Protein AF-A0A813P080-F1 (afdb_monomer)

Secondary structure (DSSP, 8-state):
-HHHHHHHHHHHHHHHHHHHHHHHTT-------S-----S------TTTS--TT-HHHHHHHHHHHHTTTHHHHHHHHHHHHHHHHHHHHHTSPPP--HHHHHHHHHHHHHHHHHHHHHHHHHHHHHHHHHHHHHHHH--GGGSHHHHHHHHHHHHHTTGGGHHHHHHHHTT----HHHHHHHHHHHHHHHHHHHTT-TTHHHHHHHHHHHHHHHHHHHHHHHTT----HHHHHHHHHHHHHHHHHHHHHHHHHHHHHHTT---SS-HHHHHHHHHHHHHHHHHHHHHHHHT-PPPB-SS-B-TT-EEEEE--EEE-HHHHHH-S-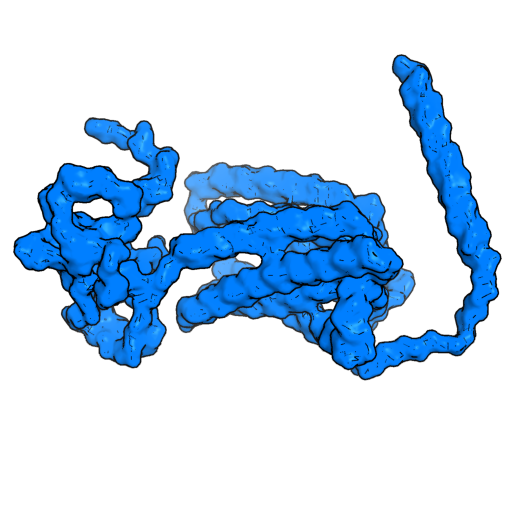-TT-EE-SSS-EEE-TT-TT-GGGG-B--SSGGG--EEEEEETTTTEEEEEESS-B-TTPBPB----HHHHHHTSTTSGGG---

Foldseek 3Di:
DVVVVVVVVVVVVVVVVVVVVVVVVPPDDDDPDDDPPDPPPPDPQDPVLPPDPVPVVLVVVLVCLLVPLVCLLVLLVVLVVCLVVLLVVCPPPAADPCLVVLLVLLVVQLVLLVVLLVQQVVVLVSCCVPVNDCCQLFPLPLCDGNSVSSLSVLLVCLSVCSVVSVNCSSRVHDDDPLVSVLSSLSNSLSSVQNSLSHSNSSLLSNLCSVLSSLVSVVSSCVSVVPPDACVSVVVSLVSQLVSLVVQLVSLVVLVVCVVVVHRGSHDPVSSVSSNVSSVVSNVVSVVVSVVQFAFQFAQAKDAAFDFPFKAAADKFFPVRQVPDPDCLQWADLDDTIIGGRPVPPVRSVSRAEAPVDPVLAQWEFCRDRVVSITTTGGNHIDHRGHTHHYHSDPVVVQVVPVPRPVPDDD

Solvent-accessible surface area (backbone atoms only — not comparable to full-atom values): 22692 Å² total; per-residue (Å²): 124,70,76,62,55,54,60,52,50,54,51,51,52,56,49,48,53,52,50,52,51,58,56,61,73,64,74,70,91,72,79,95,66,91,78,84,82,70,73,89,73,83,64,88,78,49,75,90,41,49,88,48,89,83,50,54,69,61,56,49,53,52,50,44,41,45,79,45,26,72,51,34,55,57,51,36,51,52,49,54,51,48,52,55,52,44,50,60,64,41,68,86,46,81,69,52,89,57,43,66,61,50,19,54,50,24,41,50,52,11,50,54,19,43,56,42,20,71,57,36,37,60,52,55,53,49,37,36,76,75,61,31,65,66,47,46,41,26,43,40,74,56,65,48,60,59,38,17,46,46,53,49,51,54,40,54,45,41,62,66,56,54,52,58,57,51,54,35,47,52,44,67,47,89,82,53,70,69,56,59,52,47,53,40,50,53,29,35,47,34,28,59,38,55,56,64,48,35,6,52,48,57,56,56,53,29,52,47,19,50,51,45,19,53,50,24,43,52,52,16,42,48,47,69,67,51,89,71,64,66,67,58,60,51,52,49,54,49,52,54,48,50,49,27,54,51,49,40,48,53,45,51,49,48,52,51,41,44,74,73,74,42,89,47,45,54,56,70,66,54,46,52,55,50,44,53,51,32,50,53,48,40,54,52,49,50,52,52,56,67,70,64,59,66,75,31,63,36,88,50,69,41,55,54,67,40,75,77,48,57,38,51,43,53,76,31,43,58,72,58,58,67,69,45,87,77,60,91,53,57,40,78,43,48,98,56,35,29,29,32,33,76,90,43,85,84,35,61,49,75,25,46,41,60,74,91,40,80,89,66,47,41,33,42,77,51,56,35,48,91,76,57,32,24,40,30,30,24,74,39,71,40,55,53,67,39,70,48,18,30,80,76,53,74,65,57,59,50,74,71,40,89,87,59,78,90,76,65,89,130

Mean predicted aligned error: 14.34 Å

Structure (mmCIF, N/CA/C/O backbone):
data_AF-A0A813P080-F1
#
_entry.id   AF-A0A813P080-F1
#
loop_
_atom_site.group_PDB
_atom_site.id
_atom_site.type_symbol
_atom_site.label_atom_id
_atom_site.label_alt_id
_atom_site.label_comp_id
_atom_site.label_asym_id
_atom_site.label_entity_id
_atom_site.label_seq_id
_atom_site.pdbx_PDB_ins_code
_atom_site.Cartn_x
_atom_site.Cartn_y
_atom_site.Cartn_z
_atom_site.occupancy
_atom_site.B_iso_or_equiv
_atom_site.auth_seq_id
_atom_site.auth_comp_id
_atom_site.auth_asym_id
_atom_site.auth_atom_id
_atom_site.pdbx_PDB_model_num
ATOM 1 N N . MET A 1 1 ? -1.371 38.607 -30.750 1.00 39.91 1 MET A N 1
ATOM 2 C CA . MET A 1 1 ? -1.894 37.246 -31.015 1.00 39.91 1 MET A CA 1
ATOM 3 C C . MET A 1 1 ? -1.240 36.579 -32.233 1.00 39.91 1 MET A C 1
ATOM 5 O O . MET A 1 1 ? -1.157 35.363 -32.241 1.00 39.91 1 MET A O 1
ATOM 9 N N . VAL A 1 2 ? -0.682 37.333 -33.194 1.00 34.03 2 VAL A N 1
ATOM 10 C CA . VAL A 1 2 ? 0.065 36.778 -34.348 1.00 34.03 2 VAL A CA 1
ATOM 11 C C . VAL A 1 2 ? 1.536 36.438 -34.017 1.00 34.03 2 VAL A C 1
ATOM 13 O O . VAL A 1 2 ? 2.059 35.449 -34.509 1.00 34.03 2 VAL A O 1
ATOM 16 N N . THR A 1 3 ? 2.177 37.146 -33.081 1.00 30.55 3 THR A N 1
ATOM 17 C CA . THR A 1 3 ? 3.590 36.919 -32.688 1.00 30.55 3 THR A CA 1
ATOM 18 C C . THR A 1 3 ? 3.822 35.687 -31.796 1.00 30.55 3 THR A C 1
ATOM 20 O O . THR A 1 3 ? 4.949 35.245 -31.624 1.00 30.55 3 THR A O 1
ATOM 23 N N . ILE A 1 4 ? 2.760 35.114 -31.215 1.00 34.28 4 ILE A N 1
ATOM 24 C CA . ILE A 1 4 ? 2.847 33.902 -30.375 1.00 34.28 4 ILE A CA 1
ATOM 25 C C . ILE A 1 4 ? 2.709 32.634 -31.234 1.00 34.28 4 ILE A C 1
ATOM 27 O O . ILE A 1 4 ? 3.276 31.603 -30.893 1.00 34.28 4 ILE A O 1
ATOM 31 N N . MET A 1 5 ? 2.021 32.706 -32.382 1.00 33.06 5 MET A N 1
ATOM 32 C CA . MET A 1 5 ? 1.893 31.561 -33.294 1.00 33.06 5 MET A CA 1
ATOM 33 C C . MET A 1 5 ? 3.155 31.325 -34.137 1.00 33.06 5 MET A C 1
ATOM 35 O O . MET A 1 5 ? 3.450 30.172 -34.435 1.00 33.06 5 MET A O 1
ATOM 39 N N . SER A 1 6 ? 3.941 32.363 -34.456 1.00 33.66 6 SER A N 1
ATOM 40 C CA . SER A 1 6 ? 5.215 32.189 -35.176 1.00 33.66 6 SER A CA 1
ATOM 41 C C . SER A 1 6 ? 6.261 31.458 -34.326 1.00 33.66 6 SER A C 1
ATOM 43 O O . SER A 1 6 ? 6.878 30.513 -34.798 1.00 33.66 6 SER A O 1
ATOM 45 N N . HIS A 1 7 ? 6.365 31.783 -33.032 1.00 36.47 7 HIS A N 1
ATOM 46 C CA . HIS A 1 7 ? 7.291 31.095 -32.125 1.00 36.47 7 HIS A CA 1
ATOM 47 C C . HIS A 1 7 ? 6.924 29.634 -31.834 1.00 36.47 7 HIS A C 1
ATOM 49 O O . HIS A 1 7 ? 7.804 28.846 -31.498 1.00 36.47 7 HIS A O 1
ATOM 55 N N . ILE A 1 8 ? 5.651 29.255 -31.978 1.00 39.56 8 ILE A N 1
ATOM 56 C CA . ILE A 1 8 ? 5.215 27.858 -31.843 1.00 39.56 8 ILE A CA 1
ATOM 57 C C . ILE A 1 8 ? 5.532 27.066 -33.122 1.00 39.56 8 ILE A C 1
ATOM 59 O O . ILE A 1 8 ? 5.910 25.901 -33.025 1.00 39.56 8 ILE A O 1
ATOM 63 N N . SER A 1 9 ? 5.445 27.693 -34.301 1.00 36.69 9 SER A N 1
ATOM 64 C CA . SER A 1 9 ? 5.825 27.069 -35.578 1.00 36.69 9 SER A CA 1
ATOM 65 C C . SER A 1 9 ? 7.327 26.781 -35.646 1.00 36.69 9 SER A C 1
ATOM 67 O O . SER A 1 9 ? 7.716 25.665 -35.986 1.00 36.69 9 SER A O 1
ATOM 69 N N . ASP A 1 10 ? 8.160 27.736 -35.221 1.00 36.47 10 ASP A N 1
ATOM 70 C CA . ASP A 1 10 ? 9.621 27.576 -35.204 1.00 36.47 10 ASP A CA 1
ATOM 71 C C . ASP A 1 10 ? 10.060 26.471 -34.225 1.00 36.47 10 ASP A C 1
ATOM 73 O O . ASP A 1 10 ? 10.952 25.679 -34.526 1.00 36.47 10 ASP A O 1
ATOM 77 N N . TYR A 1 11 ? 9.378 26.342 -33.077 1.00 38.50 11 TYR A N 1
ATOM 78 C CA . TYR A 1 11 ? 9.618 25.253 -32.121 1.00 38.50 11 TYR A CA 1
ATOM 79 C C . TYR A 1 11 ? 9.238 23.876 -32.687 1.00 38.50 11 TYR A C 1
ATOM 81 O O . TYR A 1 11 ? 9.919 22.888 -32.411 1.00 38.50 11 TYR A O 1
ATOM 89 N N . PHE A 1 12 ? 8.171 23.795 -33.487 1.00 39.12 12 PHE A N 1
ATOM 90 C CA . PHE A 1 12 ? 7.740 22.548 -34.122 1.00 39.12 12 PHE A CA 1
ATOM 91 C C . PHE A 1 12 ? 8.658 22.127 -35.277 1.00 39.12 12 PHE A C 1
ATOM 93 O O . PHE A 1 12 ? 8.933 20.935 -35.423 1.00 39.12 12 PHE A O 1
ATOM 100 N N . GLU A 1 13 ? 9.191 23.069 -36.059 1.00 39.78 13 GLU A N 1
ATOM 101 C CA . GLU A 1 13 ? 10.185 22.762 -37.097 1.00 39.78 13 GLU A CA 1
ATOM 102 C C . GLU A 1 13 ? 11.540 22.356 -36.505 1.00 39.78 13 GLU A C 1
ATOM 104 O O . GLU A 1 13 ? 12.165 21.408 -36.987 1.00 39.78 13 GLU A O 1
ATOM 109 N N . GLN A 1 14 ? 11.965 22.991 -35.409 1.00 38.25 14 GLN A N 1
ATOM 110 C CA . GLN A 1 14 ? 13.208 22.644 -34.714 1.00 38.25 14 GLN A CA 1
ATOM 111 C C . GLN A 1 14 ? 13.104 21.297 -33.970 1.00 38.25 14 GLN A C 1
ATOM 113 O O . GLN A 1 14 ? 14.074 20.538 -33.899 1.00 38.25 14 GLN A O 1
ATOM 118 N N . PHE A 1 15 ? 11.911 20.947 -33.476 1.00 38.38 15 PHE A N 1
ATOM 119 C CA . PHE A 1 15 ? 11.615 19.624 -32.917 1.00 38.38 15 PHE A CA 1
ATOM 120 C C . PHE A 1 15 ? 11.578 18.537 -34.002 1.00 38.38 15 PHE A C 1
ATOM 122 O O . PHE A 1 15 ? 12.155 17.465 -33.815 1.00 38.38 15 PHE A O 1
ATOM 129 N N . ASN A 1 16 ? 10.986 18.822 -35.168 1.00 37.19 16 ASN A N 1
ATOM 130 C CA . ASN A 1 16 ? 10.958 17.884 -36.290 1.00 37.19 16 ASN A CA 1
ATOM 131 C C . ASN A 1 16 ? 12.343 17.657 -36.902 1.00 37.19 16 ASN A C 1
ATOM 133 O O . ASN A 1 16 ? 12.661 16.508 -37.186 1.00 37.19 16 ASN A O 1
ATOM 137 N N . SER A 1 17 ? 13.189 18.688 -37.037 1.00 33.28 17 SER A N 1
ATOM 138 C CA . SER A 1 17 ? 14.569 18.523 -37.529 1.00 33.28 17 SER A CA 1
ATOM 139 C C . SER A 1 17 ? 15.446 17.715 -36.562 1.00 33.28 17 SER A C 1
ATOM 141 O O . SER A 1 17 ? 16.287 16.925 -36.994 1.00 33.28 17 SER A O 1
ATOM 143 N N . SER A 1 18 ? 15.187 17.827 -35.255 1.00 36.62 18 SER A N 1
ATOM 144 C CA . SER A 1 18 ? 15.823 17.010 -34.212 1.00 36.62 18 SER A CA 1
ATOM 145 C C . SER A 1 18 ? 15.355 15.547 -34.251 1.00 36.62 18 SER A C 1
ATOM 147 O O . SER A 1 18 ? 16.149 14.636 -34.017 1.00 36.62 18 SER A O 1
ATOM 149 N N . LEU A 1 19 ? 14.089 15.302 -34.607 1.00 35.44 19 LEU A N 1
ATOM 150 C CA . LEU A 1 19 ? 13.521 13.966 -34.826 1.00 35.44 19 LEU A CA 1
ATOM 151 C C . LEU A 1 19 ? 14.043 13.305 -36.111 1.00 35.44 19 LEU A C 1
ATOM 153 O O . LEU A 1 19 ? 14.342 12.110 -36.090 1.00 35.44 19 LEU A O 1
ATOM 157 N N . THR A 1 20 ? 14.228 14.051 -37.207 1.00 34.16 20 THR A N 1
ATOM 158 C CA . THR A 1 20 ? 14.867 13.517 -38.423 1.00 34.16 20 THR A CA 1
ATOM 159 C C . THR A 1 20 ? 16.357 13.259 -38.218 1.00 34.16 20 THR A C 1
ATOM 161 O O . THR A 1 20 ? 16.835 12.215 -38.663 1.00 34.16 20 THR A O 1
ATOM 164 N N . ALA A 1 21 ? 17.072 14.111 -37.476 1.00 32.12 21 ALA A N 1
ATOM 165 C CA . ALA A 1 21 ? 18.468 13.867 -37.101 1.00 32.12 21 ALA A CA 1
ATOM 166 C C . ALA A 1 21 ? 18.625 12.630 -36.192 1.00 32.12 21 ALA A C 1
ATOM 168 O O . ALA A 1 21 ? 19.527 11.822 -36.409 1.00 32.12 21 ALA A O 1
ATOM 169 N N . ALA A 1 22 ? 17.702 12.418 -35.243 1.00 33.97 22 ALA A N 1
ATOM 170 C CA . ALA A 1 22 ? 17.657 11.208 -34.415 1.00 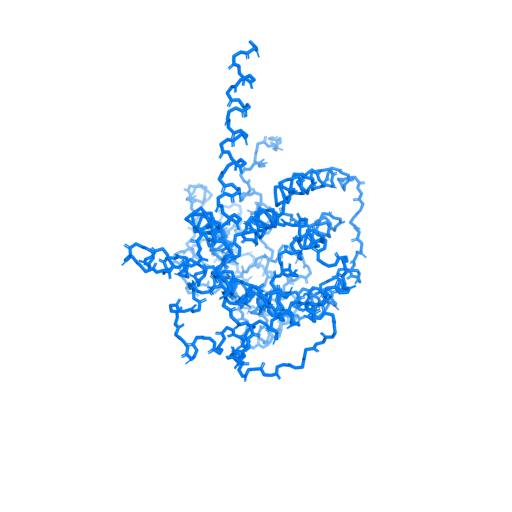33.97 22 ALA A CA 1
ATOM 171 C C . ALA A 1 22 ? 17.266 9.949 -35.214 1.00 33.97 22 ALA A C 1
ATOM 173 O O . ALA A 1 22 ? 17.713 8.849 -34.891 1.00 33.97 22 ALA A O 1
ATOM 174 N N . SER A 1 23 ? 16.477 10.097 -36.286 1.00 30.08 23 SER A N 1
ATOM 175 C CA . SER A 1 23 ? 16.169 8.991 -37.202 1.00 30.08 23 SER A CA 1
ATOM 176 C C . SER A 1 23 ? 17.368 8.620 -38.089 1.00 30.08 23 SER A C 1
ATOM 178 O O . SER A 1 23 ? 17.612 7.440 -38.328 1.00 30.08 23 SER A O 1
ATOM 180 N N . GLN A 1 24 ? 18.188 9.594 -38.504 1.00 27.86 24 GLN A N 1
ATOM 181 C CA . GLN A 1 24 ? 19.344 9.364 -39.382 1.00 27.86 24 GLN A CA 1
ATOM 182 C C . GLN A 1 24 ? 20.605 8.891 -38.644 1.00 27.86 24 GLN A C 1
ATOM 184 O O . GLN A 1 24 ? 21.453 8.244 -39.253 1.00 27.86 24 GLN A O 1
ATOM 189 N N . SER A 1 25 ? 20.719 9.101 -37.327 1.00 26.70 25 SER A N 1
ATOM 190 C CA . SER A 1 25 ? 21.789 8.481 -36.526 1.00 26.70 25 SER A CA 1
ATOM 191 C C . SER A 1 25 ? 21.516 7.012 -36.166 1.00 26.70 25 SER A C 1
ATOM 193 O O . SER A 1 25 ? 22.347 6.385 -35.513 1.00 26.70 25 SER A O 1
ATOM 195 N N . SER A 1 26 ? 20.362 6.458 -36.562 1.00 28.66 26 SER A N 1
ATOM 196 C CA . SER A 1 26 ? 19.974 5.061 -36.294 1.00 28.66 26 SER A CA 1
ATOM 197 C C . SER A 1 26 ? 20.179 4.104 -37.476 1.00 28.66 26 SER A C 1
ATOM 199 O O . SER A 1 26 ? 19.918 2.910 -37.354 1.00 28.66 26 SER A O 1
ATOM 201 N N . SER A 1 27 ? 20.723 4.586 -38.598 1.00 26.94 27 SER A N 1
ATOM 202 C CA . SER A 1 27 ? 21.094 3.773 -39.762 1.00 26.94 27 SER A CA 1
ATOM 203 C C . SER A 1 27 ? 22.601 3.488 -39.823 1.00 26.94 27 SER A C 1
ATOM 205 O O . SER A 1 27 ? 23.266 3.811 -40.804 1.00 26.94 27 SER A O 1
ATOM 207 N N . GLN A 1 28 ? 23.147 2.861 -38.779 1.00 24.94 28 GLN A N 1
ATOM 208 C CA . GLN A 1 28 ? 24.340 2.021 -38.916 1.00 24.94 28 GLN A CA 1
ATOM 209 C C . GLN A 1 28 ? 23.934 0.577 -38.635 1.00 24.94 28 GLN A C 1
ATOM 211 O O . GLN A 1 28 ? 23.643 0.191 -37.507 1.00 24.94 28 GLN A O 1
ATOM 216 N N . SER A 1 29 ? 23.874 -0.193 -39.717 1.00 29.19 29 SER A N 1
ATOM 217 C CA . SER A 1 29 ? 23.722 -1.640 -39.745 1.00 29.19 29 SER A CA 1
ATOM 218 C C . SER A 1 29 ? 24.773 -2.307 -38.855 1.00 29.19 29 SER A C 1
ATOM 220 O O . SER A 1 29 ? 25.942 -2.399 -39.227 1.00 29.19 29 SER A O 1
ATOM 222 N N . LEU A 1 30 ? 24.347 -2.781 -37.687 1.00 24.39 30 LEU A N 1
ATOM 223 C CA . LEU A 1 30 ? 25.036 -3.835 -36.956 1.00 24.39 30 LEU A CA 1
ATOM 224 C C . LEU A 1 30 ? 24.192 -5.094 -37.099 1.00 24.39 30 LEU A C 1
ATOM 226 O O . LEU A 1 30 ? 23.051 -5.151 -36.637 1.00 24.39 30 LEU A O 1
ATOM 230 N N . ASP A 1 31 ? 24.767 -6.057 -37.811 1.00 20.39 31 ASP A N 1
ATOM 231 C CA . ASP A 1 31 ? 24.227 -7.378 -38.080 1.00 20.39 31 ASP A CA 1
ATOM 232 C C . ASP A 1 31 ? 23.570 -7.989 -36.841 1.00 20.39 31 ASP A C 1
ATOM 234 O O . ASP A 1 31 ? 24.222 -8.344 -35.857 1.00 20.39 31 ASP A O 1
ATOM 238 N N . VAL A 1 32 ? 22.252 -8.179 -36.917 1.00 26.61 32 VAL A N 1
ATOM 239 C CA . VAL A 1 32 ? 21.498 -9.022 -35.986 1.00 26.61 32 VAL A CA 1
ATOM 240 C C . VAL A 1 32 ? 21.741 -10.476 -36.389 1.00 26.61 32 VAL A C 1
ATOM 242 O O . VAL A 1 32 ? 20.867 -11.179 -36.885 1.00 26.61 32 VAL A O 1
ATOM 245 N N . SER A 1 33 ? 22.975 -10.935 -36.204 1.00 28.77 33 SER A N 1
ATOM 246 C CA . SER A 1 33 ? 23.301 -12.353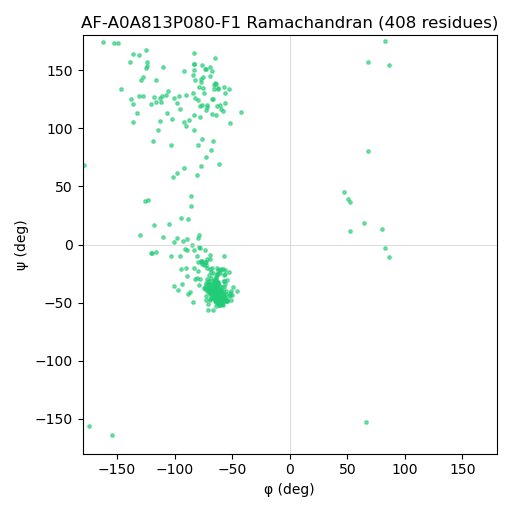 -36.174 1.00 28.77 33 SER A CA 1
ATOM 247 C C . SER A 1 33 ? 24.300 -12.600 -35.045 1.00 28.77 33 SER A C 1
ATOM 249 O O . SER A 1 33 ? 25.336 -11.956 -34.947 1.00 28.77 33 SER A O 1
ATOM 251 N N . SER A 1 34 ? 23.949 -13.531 -34.156 1.00 31.67 34 SER A N 1
ATOM 252 C CA . SER A 1 34 ? 24.803 -14.050 -33.082 1.00 31.67 34 SER A CA 1
ATOM 253 C C . SER A 1 34 ? 25.174 -13.082 -31.942 1.00 31.67 34 SER A C 1
ATOM 255 O O .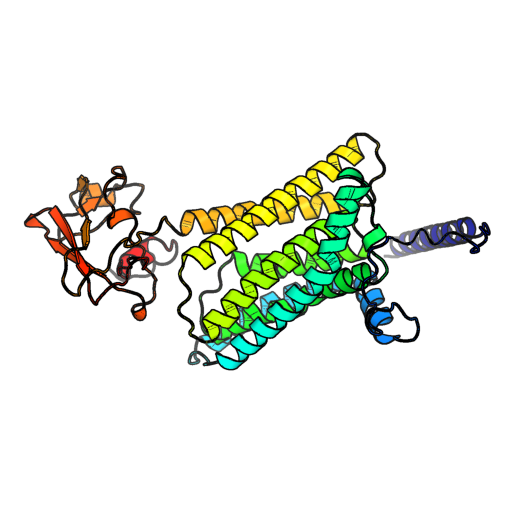 SER A 1 34 ? 26.302 -12.610 -31.845 1.00 31.67 34 SER A O 1
ATOM 257 N N . SER A 1 35 ? 24.262 -12.892 -30.980 1.00 24.56 35 SER A N 1
ATOM 258 C CA . SER A 1 35 ? 24.603 -12.893 -29.536 1.00 24.56 35 SER A CA 1
ATOM 259 C C . SER A 1 35 ? 23.365 -12.678 -28.656 1.00 24.56 35 SER A C 1
ATOM 261 O O . SER A 1 35 ? 23.219 -11.690 -27.941 1.00 24.56 35 SER A O 1
ATOM 263 N N . THR A 1 36 ? 22.459 -13.660 -28.630 1.00 32.44 36 THR A N 1
ATOM 264 C CA . THR A 1 36 ? 21.580 -13.814 -27.463 1.00 32.44 36 THR A CA 1
ATOM 265 C C . THR A 1 36 ? 22.442 -14.220 -26.269 1.00 32.44 36 THR A C 1
ATOM 267 O O . THR A 1 36 ? 22.617 -15.412 -26.009 1.00 32.44 36 THR A O 1
ATOM 270 N N . ASN A 1 37 ? 22.971 -13.248 -25.525 1.00 30.36 37 ASN A N 1
ATOM 271 C CA . ASN A 1 37 ? 23.398 -13.476 -24.148 1.00 30.36 37 ASN A CA 1
ATOM 272 C C . ASN A 1 37 ? 22.135 -13.718 -23.314 1.00 30.36 37 ASN A C 1
ATOM 274 O O . ASN A 1 37 ? 21.560 -12.816 -22.710 1.00 30.36 37 ASN A O 1
ATOM 278 N N . LYS A 1 38 ? 21.652 -14.964 -23.381 1.00 36.62 38 LYS A N 1
ATOM 279 C CA . LYS A 1 38 ? 20.510 -15.470 -22.628 1.00 36.62 38 LYS A CA 1
ATOM 280 C C . LYS A 1 38 ? 20.820 -15.336 -21.140 1.00 36.62 38 LYS A C 1
ATOM 282 O O . LYS A 1 38 ? 21.727 -15.986 -20.628 1.00 36.62 38 LYS A O 1
ATOM 287 N N . ILE A 1 39 ? 20.034 -14.523 -20.445 1.00 45.16 39 ILE A N 1
ATOM 288 C CA . ILE A 1 39 ? 19.925 -14.578 -18.988 1.00 45.16 39 ILE A CA 1
ATOM 289 C C . ILE A 1 39 ? 19.411 -15.996 -18.642 1.00 45.16 39 ILE A C 1
ATOM 291 O O . ILE A 1 39 ? 18.339 -16.372 -19.115 1.00 45.16 39 ILE A O 1
ATOM 295 N N . PRO A 1 40 ? 20.141 -16.822 -17.870 1.00 42.34 40 PRO A N 1
ATOM 296 C CA . PRO A 1 40 ? 19.859 -18.239 -17.659 1.00 42.34 40 PRO A CA 1
ATOM 297 C C . PRO A 1 40 ? 18.854 -18.467 -16.517 1.00 42.34 40 PRO A C 1
ATOM 299 O O . PRO A 1 40 ? 19.021 -19.378 -15.711 1.00 42.34 40 PRO A O 1
ATOM 302 N N . LEU A 1 41 ? 17.801 -17.650 -16.426 1.00 50.59 41 LEU A N 1
ATOM 303 C CA . LEU A 1 41 ? 16.591 -18.024 -15.693 1.00 50.59 41 LEU A CA 1
ATOM 304 C C . LEU A 1 41 ? 15.547 -18.408 -16.737 1.00 50.59 41 LEU A C 1
ATOM 306 O O . LEU A 1 41 ? 14.768 -17.580 -17.205 1.00 50.59 41 LEU A O 1
ATOM 310 N N . THR A 1 42 ? 15.576 -19.670 -17.162 1.00 55.09 42 THR A N 1
ATOM 311 C CA . THR A 1 42 ? 14.589 -20.230 -18.090 1.00 55.09 42 THR A CA 1
ATOM 312 C C . THR A 1 42 ? 13.261 -20.414 -17.367 1.00 55.09 42 THR A C 1
ATOM 314 O O . THR A 1 42 ? 12.882 -21.524 -16.997 1.00 55.09 42 THR A O 1
ATOM 317 N N . PHE A 1 43 ? 12.545 -19.316 -17.141 1.00 62.09 43 PHE A N 1
ATOM 318 C CA . PHE A 1 43 ? 11.120 -19.403 -16.877 1.00 62.09 43 PHE A CA 1
ATOM 319 C C . PHE A 1 43 ? 10.425 -19.930 -18.123 1.00 62.09 43 PHE A C 1
ATOM 321 O O . PHE A 1 43 ? 10.731 -19.511 -19.240 1.00 62.09 43 PHE A O 1
ATOM 328 N N . TYR A 1 44 ? 9.460 -20.826 -17.927 1.00 69.88 44 TYR A N 1
ATOM 329 C CA . TYR A 1 44 ? 8.500 -21.123 -18.977 1.00 69.88 44 TYR A CA 1
ATOM 330 C C . TYR A 1 44 ? 7.786 -19.820 -19.350 1.00 69.88 44 TYR A C 1
ATOM 332 O O . TYR A 1 44 ? 7.101 -19.224 -18.511 1.00 69.88 44 TYR A O 1
ATOM 340 N N . VAL A 1 45 ? 8.000 -19.360 -20.580 1.00 78.62 45 VAL A N 1
ATOM 341 C CA . VAL A 1 45 ? 7.386 -18.143 -21.113 1.00 78.62 45 VAL A CA 1
ATOM 342 C C . VAL A 1 45 ? 5.994 -18.508 -21.607 1.00 78.62 45 VAL A C 1
ATOM 344 O O . VAL A 1 45 ? 5.869 -19.239 -22.595 1.00 78.62 45 VAL A O 1
ATOM 347 N N . PHE A 1 46 ? 4.965 -18.016 -20.917 1.00 78.50 46 PHE A N 1
ATOM 348 C CA . PHE A 1 46 ? 3.584 -18.194 -21.357 1.00 78.50 46 PHE A CA 1
ATOM 349 C C . PHE A 1 46 ? 3.315 -17.379 -22.623 1.00 78.50 46 PHE A C 1
ATOM 351 O O . PHE A 1 46 ? 3.915 -16.326 -22.823 1.00 78.50 46 PHE A O 1
ATOM 358 N N . ASP A 1 47 ? 2.368 -17.814 -23.452 1.00 75.69 47 ASP A N 1
ATOM 359 C CA . ASP A 1 47 ? 2.075 -17.126 -24.715 1.00 75.69 47 ASP A CA 1
ATOM 360 C C . ASP A 1 47 ? 1.567 -15.690 -24.502 1.00 75.69 47 ASP A C 1
ATOM 362 O O . ASP A 1 47 ? 1.923 -14.807 -25.269 1.00 75.69 47 ASP A O 1
ATOM 366 N N . PHE A 1 48 ? 0.847 -15.415 -23.406 1.00 77.06 48 PHE A N 1
ATOM 367 C CA . PHE A 1 48 ? 0.439 -14.047 -23.045 1.00 77.06 48 PHE A CA 1
ATOM 368 C C . PHE A 1 48 ? 1.601 -13.167 -22.541 1.00 77.06 48 PHE A C 1
ATOM 370 O O . PHE A 1 48 ? 1.481 -11.945 -22.521 1.00 77.06 48 PHE A O 1
ATOM 377 N N . GLU A 1 49 ? 2.706 -13.776 -22.093 1.00 75.88 49 GLU A N 1
ATOM 378 C CA . GLU A 1 49 ? 3.933 -13.069 -21.693 1.00 75.88 49 GLU A CA 1
ATOM 379 C C . GLU A 1 49 ? 4.887 -12.887 -22.871 1.00 75.88 49 GLU A C 1
ATOM 381 O O . GLU A 1 49 ? 5.788 -12.042 -22.810 1.00 75.88 49 GLU A O 1
ATOM 386 N N . ARG A 1 50 ? 4.733 -13.700 -23.930 1.00 66.00 50 ARG A N 1
ATOM 387 C CA . ARG A 1 50 ? 5.461 -13.495 -25.175 1.00 66.00 50 ARG A CA 1
ATOM 388 C C . ARG A 1 50 ? 4.992 -12.168 -25.724 1.00 66.00 50 ARG A C 1
ATOM 390 O O . ARG A 1 50 ? 3.856 -12.005 -26.152 1.00 66.00 50 ARG A O 1
ATOM 397 N N . TYR A 1 51 ? 5.922 -11.229 -25.687 1.00 58.75 51 TYR A N 1
ATOM 398 C CA . TYR A 1 51 ? 5.894 -9.963 -26.389 1.00 58.75 51 TYR A CA 1
ATOM 399 C C . TYR A 1 51 ? 5.847 -10.249 -27.904 1.00 58.75 51 TYR A C 1
ATOM 401 O O . TYR A 1 51 ? 6.844 -10.124 -28.604 1.00 58.75 51 TYR A O 1
ATOM 409 N N . SER A 1 52 ? 4.723 -10.782 -28.376 1.00 46.97 52 SER A N 1
ATOM 410 C CA . SER A 1 52 ? 4.458 -11.110 -29.769 1.00 46.97 52 SER A CA 1
ATOM 411 C C . SER A 1 52 ? 3.691 -9.949 -30.377 1.00 46.97 52 SER A C 1
ATOM 413 O O . SER A 1 52 ? 2.659 -9.527 -29.849 1.00 46.97 52 SER A O 1
ATOM 415 N N . ASP A 1 53 ? 4.191 -9.458 -31.507 1.00 44.53 53 ASP A N 1
ATOM 416 C CA . ASP A 1 53 ? 3.546 -8.448 -32.345 1.00 44.53 53 ASP A CA 1
ATOM 417 C C . ASP A 1 53 ? 2.131 -8.851 -32.820 1.00 44.53 53 ASP A C 1
ATOM 419 O O . ASP A 1 53 ? 1.394 -8.003 -33.315 1.00 44.53 53 ASP A O 1
ATOM 423 N N . GLU A 1 54 ? 1.700 -10.102 -32.613 1.00 47.22 54 GLU A N 1
ATOM 424 C CA . GLU A 1 54 ? 0.336 -10.567 -32.910 1.00 47.22 54 GLU A CA 1
ATOM 425 C C . GLU A 1 54 ? -0.718 -10.116 -31.884 1.00 47.22 54 GLU A C 1
ATOM 427 O O . GLU A 1 54 ? -1.912 -10.130 -32.181 1.00 47.22 54 GLU A O 1
ATOM 432 N N . MET A 1 55 ? -0.320 -9.668 -30.688 1.00 53.84 55 MET A N 1
ATOM 433 C CA . MET A 1 55 ? -1.259 -9.246 -29.641 1.00 53.84 55 MET A CA 1
ATOM 434 C C . MET A 1 55 ? -1.433 -7.721 -29.638 1.00 53.84 55 MET A C 1
ATOM 436 O O . MET A 1 55 ? -1.118 -7.037 -28.659 1.00 53.84 55 MET A O 1
ATOM 440 N N . GLY A 1 56 ? -1.933 -7.187 -30.761 1.00 61.06 56 GLY A N 1
ATOM 441 C CA . GLY A 1 56 ? -2.048 -5.745 -31.033 1.00 61.06 56 GLY A CA 1
ATOM 442 C C . GLY A 1 56 ? -2.618 -4.928 -29.867 1.00 61.06 56 GLY A C 1
ATOM 443 O O . GLY A 1 56 ? -2.060 -3.899 -29.500 1.00 61.06 56 GLY A O 1
ATOM 444 N N . THR A 1 57 ? -3.624 -5.451 -29.160 1.00 62.75 57 THR A N 1
ATOM 445 C CA . THR A 1 57 ? -4.278 -4.755 -28.040 1.00 62.75 57 THR A CA 1
ATOM 446 C C . THR A 1 57 ? -3.349 -4.466 -26.851 1.00 62.75 57 THR A C 1
ATOM 448 O O . THR A 1 57 ? -3.454 -3.407 -26.232 1.00 62.75 57 THR A O 1
ATOM 451 N N . LEU A 1 58 ? -2.426 -5.373 -26.504 1.00 67.50 58 LEU A N 1
ATOM 452 C CA . LEU A 1 58 ? -1.484 -5.156 -25.393 1.00 67.50 58 LEU A CA 1
ATOM 453 C C . LEU A 1 58 ? -0.409 -4.132 -25.768 1.00 67.50 58 LEU A C 1
ATOM 455 O O . LEU A 1 58 ? -0.040 -3.280 -24.955 1.00 67.50 58 LEU A O 1
ATOM 459 N N . ARG A 1 59 ? 0.056 -4.185 -27.020 1.00 69.94 59 ARG A N 1
ATOM 460 C CA . ARG A 1 59 ? 0.978 -3.196 -27.583 1.00 69.94 59 ARG A CA 1
ATOM 461 C C . ARG A 1 59 ? 0.337 -1.809 -27.620 1.00 69.94 59 ARG A C 1
ATOM 463 O O . ARG A 1 59 ? 0.987 -0.840 -27.222 1.00 69.94 59 ARG A O 1
ATOM 470 N N . ASP A 1 60 ? -0.931 -1.717 -28.007 1.00 76.00 60 ASP A N 1
ATOM 471 C CA . ASP A 1 60 ? -1.688 -0.465 -28.039 1.00 76.00 60 ASP A CA 1
ATOM 472 C C . ASP A 1 60 ? -1.868 0.127 -26.641 1.00 76.00 60 ASP A C 1
ATOM 474 O O . ASP A 1 60 ? -1.606 1.311 -26.437 1.00 76.00 60 ASP A O 1
ATOM 478 N N . LEU A 1 61 ? -2.230 -0.688 -25.644 1.00 78.75 61 LEU A N 1
ATOM 479 C CA . LEU A 1 61 ? -2.380 -0.234 -24.256 1.00 78.75 61 LEU A CA 1
ATOM 480 C C . LEU A 1 61 ? -1.056 0.236 -23.641 1.00 78.75 61 LEU A C 1
ATOM 482 O O . LEU A 1 61 ? -1.019 1.236 -22.921 1.00 78.75 61 LEU A O 1
ATOM 486 N N . ARG A 1 62 ? 0.049 -0.454 -23.931 1.00 78.75 62 ARG A N 1
ATOM 487 C CA . ARG A 1 62 ? 1.386 -0.037 -23.494 1.00 78.75 62 ARG A CA 1
ATOM 488 C C . ARG A 1 62 ? 1.794 1.283 -24.140 1.00 78.75 62 ARG A C 1
ATOM 490 O O . ARG A 1 62 ? 2.240 2.198 -23.451 1.00 78.75 62 ARG A O 1
ATOM 497 N N . THR A 1 63 ? 1.611 1.384 -25.453 1.00 83.38 63 THR A N 1
ATOM 498 C CA . THR A 1 63 ? 1.919 2.592 -26.227 1.00 83.38 63 THR A CA 1
ATOM 499 C C . THR A 1 63 ? 1.062 3.760 -25.746 1.00 83.38 63 THR A C 1
ATOM 501 O O . THR A 1 63 ? 1.575 4.857 -25.546 1.00 83.38 63 THR A O 1
ATOM 504 N N . TYR A 1 64 ? -0.211 3.504 -25.439 1.00 86.44 64 TYR A N 1
ATOM 505 C CA . TYR A 1 64 ? -1.115 4.457 -24.809 1.00 86.44 64 TYR A CA 1
ATOM 506 C C . TYR A 1 64 ? -0.589 4.943 -23.454 1.00 86.44 64 TYR A C 1
ATOM 508 O O . TYR A 1 64 ? -0.564 6.149 -23.222 1.00 86.44 64 TYR A O 1
ATOM 516 N N . MET A 1 65 ? -0.138 4.046 -22.570 1.00 88.31 65 MET A N 1
ATOM 517 C CA . MET A 1 65 ? 0.420 4.448 -21.272 1.00 88.31 65 MET A CA 1
ATOM 518 C C . MET A 1 65 ? 1.659 5.333 -21.420 1.00 88.31 65 MET A C 1
ATOM 520 O O . MET A 1 65 ? 1.797 6.291 -20.668 1.00 88.31 65 MET A O 1
ATOM 524 N N . ILE A 1 66 ? 2.533 5.040 -22.386 1.00 86.44 66 ILE A N 1
ATOM 525 C CA . ILE A 1 66 ? 3.756 5.817 -22.634 1.00 86.44 66 ILE A CA 1
ATOM 526 C C . ILE A 1 66 ? 3.410 7.188 -23.227 1.00 86.44 66 ILE A C 1
ATOM 528 O O . ILE A 1 66 ? 3.822 8.217 -22.703 1.00 86.44 66 ILE A O 1
ATOM 532 N N . GLN A 1 67 ? 2.607 7.219 -24.293 1.00 89.62 67 GLN A N 1
ATOM 533 C CA . GLN A 1 67 ? 2.266 8.454 -25.008 1.00 89.62 67 GLN A CA 1
ATOM 534 C C . GLN A 1 67 ? 1.316 9.359 -24.220 1.00 89.62 67 GLN A C 1
ATOM 536 O O . GLN A 1 67 ? 1.324 10.575 -24.391 1.00 89.62 67 GLN A O 1
ATOM 541 N N . ARG A 1 68 ? 0.461 8.775 -23.377 1.00 91.12 68 ARG A N 1
ATOM 542 C CA . ARG A 1 68 ? -0.579 9.486 -22.626 1.00 91.12 68 ARG A CA 1
ATOM 543 C C . ARG A 1 68 ? -0.449 9.268 -21.125 1.00 91.12 68 ARG A C 1
ATOM 545 O O . ARG A 1 68 ? -1.454 9.176 -20.420 1.00 91.12 68 ARG A O 1
ATOM 552 N N . TRP A 1 69 ? 0.780 9.236 -20.614 1.00 91.44 69 TRP A N 1
ATOM 553 C CA . TRP A 1 69 ? 1.039 9.072 -19.181 1.00 91.44 69 TRP A CA 1
ATOM 554 C C . TRP A 1 69 ? 0.350 10.157 -18.331 1.00 91.44 69 TRP A C 1
ATOM 556 O O . TRP A 1 69 ? -0.123 9.878 -17.226 1.00 91.44 69 TRP A O 1
ATOM 566 N N . HIS A 1 70 ? 0.197 11.371 -18.878 1.00 93.75 70 HIS A N 1
ATOM 567 C CA . HIS A 1 70 ? -0.532 12.487 -18.266 1.00 93.75 70 HIS A CA 1
ATOM 568 C C . HIS A 1 70 ? -2.001 12.166 -17.947 1.00 93.75 70 HIS A C 1
ATOM 570 O O . HIS A 1 70 ? -2.590 12.797 -17.070 1.00 93.75 70 HIS A O 1
ATOM 576 N N . ASN A 1 71 ? -2.599 11.156 -18.593 1.00 93.44 71 ASN A N 1
ATOM 577 C CA . ASN A 1 71 ? -3.968 10.740 -18.291 1.00 93.44 71 ASN A CA 1
ATOM 578 C C . ASN A 1 71 ? -4.133 10.222 -16.857 1.00 93.44 71 ASN A C 1
ATOM 580 O O . ASN A 1 71 ? -5.234 10.277 -16.309 1.00 93.44 71 ASN A O 1
ATOM 584 N N . SER A 1 72 ? -3.039 9.813 -16.211 1.00 94.81 72 SER A N 1
ATOM 585 C CA . SER A 1 72 ? -3.017 9.479 -14.786 1.00 94.81 72 SER A CA 1
ATOM 586 C C . SER A 1 72 ? -3.499 10.622 -13.882 1.00 94.81 72 SER A C 1
ATOM 588 O O . SER A 1 72 ? -4.183 10.352 -12.895 1.00 94.81 72 SER A O 1
ATOM 590 N N . PHE A 1 73 ? -3.248 11.890 -14.237 1.00 96.00 73 PHE A N 1
ATOM 591 C CA . PHE A 1 73 ? -3.774 13.038 -13.490 1.00 96.00 73 PHE A CA 1
ATOM 592 C C . PHE A 1 73 ? -5.299 13.117 -13.574 1.00 96.00 73 PHE A C 1
ATOM 594 O O . PHE A 1 73 ? -5.961 13.315 -12.555 1.00 96.00 73 PHE A O 1
ATOM 601 N N . PHE A 1 74 ? -5.872 12.908 -14.763 1.00 96.19 74 PHE A N 1
ATOM 602 C CA . PHE A 1 74 ? -7.325 12.879 -14.935 1.00 96.19 74 PHE A CA 1
ATOM 603 C C . PHE A 1 74 ? -7.955 11.719 -14.160 1.00 96.19 74 PHE A C 1
ATOM 605 O O . PHE A 1 74 ? -8.971 11.913 -13.495 1.00 96.19 74 PHE A O 1
ATOM 612 N N . PHE A 1 75 ? -7.328 10.538 -14.167 1.00 95.88 75 PHE A N 1
ATOM 613 C CA . PHE A 1 75 ? -7.789 9.403 -13.365 1.00 95.88 75 PHE A CA 1
ATOM 614 C C . PHE A 1 75 ? -7.714 9.681 -11.859 1.00 95.88 75 PHE A C 1
ATOM 616 O O . PHE A 1 75 ? -8.667 9.381 -11.142 1.00 95.88 75 PHE A O 1
ATOM 623 N N . ALA A 1 76 ? -6.640 10.312 -11.376 1.00 96.25 76 ALA A N 1
ATOM 624 C CA . ALA A 1 76 ? -6.511 10.702 -9.974 1.00 96.25 76 ALA A CA 1
ATOM 625 C C . ALA A 1 76 ? -7.564 11.750 -9.562 1.00 96.25 76 ALA A C 1
ATOM 627 O O . ALA A 1 76 ? -8.170 11.630 -8.498 1.00 96.25 76 ALA A O 1
ATOM 628 N N . LEU A 1 77 ? -7.841 12.744 -10.411 1.00 96.25 77 LEU A N 1
ATOM 629 C CA . LEU A 1 77 ? -8.898 13.732 -10.167 1.00 96.25 77 LEU A CA 1
ATOM 630 C C . LEU A 1 77 ? -10.288 13.086 -10.148 1.00 96.25 77 LEU A C 1
ATOM 632 O O . LEU A 1 77 ? -11.071 13.343 -9.231 1.00 96.25 77 LEU A O 1
ATOM 636 N N . ALA A 1 78 ? -10.581 12.208 -11.111 1.00 96.44 78 ALA A N 1
ATOM 637 C CA . ALA A 1 78 ? -11.830 11.451 -11.151 1.00 96.44 78 ALA A CA 1
ATOM 638 C C . ALA A 1 78 ? -11.998 10.574 -9.902 1.00 96.44 78 ALA A C 1
ATOM 640 O O . ALA A 1 78 ? -13.081 10.513 -9.322 1.00 96.44 78 ALA A O 1
ATOM 641 N N . TYR A 1 79 ? -10.916 9.950 -9.439 1.00 96.56 79 TYR A N 1
ATOM 642 C CA . TYR A 1 79 ? -10.878 9.179 -8.203 1.00 96.56 79 TYR A CA 1
ATOM 643 C C . TYR A 1 79 ? -11.202 10.027 -6.962 1.00 96.56 79 TYR A C 1
ATOM 645 O O . TYR A 1 79 ? -12.061 9.643 -6.166 1.00 96.56 79 TYR A O 1
ATOM 653 N N . LEU A 1 80 ? -10.592 11.208 -6.814 1.00 95.50 80 LEU A N 1
ATOM 654 C CA . LEU A 1 80 ? -10.895 12.124 -5.705 1.00 95.50 80 LEU A CA 1
ATOM 655 C C . LEU A 1 80 ? -12.347 12.615 -5.747 1.00 95.50 80 LEU A C 1
ATOM 657 O O . LEU A 1 80 ? -13.023 12.661 -4.715 1.00 95.50 80 LEU A O 1
ATOM 661 N N . PHE A 1 81 ? -12.852 12.927 -6.941 1.00 96.31 81 PHE A N 1
ATOM 662 C CA . PHE A 1 81 ? -14.250 13.293 -7.143 1.00 96.31 81 PHE A CA 1
ATOM 663 C C . PHE A 1 81 ? -15.203 12.149 -6.763 1.00 96.31 81 PHE A C 1
ATOM 665 O O . PHE A 1 81 ? -16.206 12.374 -6.080 1.00 96.31 81 PHE A O 1
ATOM 672 N N . LEU A 1 82 ? -14.874 10.908 -7.133 1.00 95.06 82 LEU A N 1
ATOM 673 C CA . LEU A 1 82 ? -15.650 9.717 -6.783 1.00 95.06 82 LEU A CA 1
ATOM 674 C C . LEU A 1 82 ? -15.663 9.474 -5.270 1.00 95.06 82 LEU A C 1
ATOM 676 O O . LEU A 1 82 ? -16.715 9.166 -4.712 1.00 95.06 82 LEU A O 1
ATOM 680 N N . ILE A 1 83 ? -14.536 9.664 -4.577 1.00 93.25 83 ILE A N 1
ATOM 681 C CA . ILE A 1 83 ? -14.490 9.599 -3.108 1.00 93.25 83 ILE A CA 1
ATOM 682 C C . ILE A 1 83 ? -15.445 10.627 -2.498 1.00 93.25 83 ILE A C 1
ATOM 684 O O . ILE A 1 83 ? -16.261 10.278 -1.642 1.00 93.25 83 ILE A O 1
ATOM 688 N N . TYR A 1 84 ? -15.348 11.887 -2.931 1.00 93.44 84 TYR A N 1
ATOM 689 C CA . TYR A 1 84 ? -16.145 12.984 -2.384 1.00 93.44 84 TYR A CA 1
ATOM 690 C C . TYR A 1 84 ? -17.648 12.754 -2.593 1.00 93.44 84 TYR A C 1
ATOM 692 O O . TYR A 1 84 ? -18.431 12.755 -1.639 1.00 93.44 84 TYR A O 1
ATOM 700 N N . THR A 1 85 ? -18.049 12.476 -3.834 1.00 94.81 85 THR A N 1
ATOM 701 C CA . THR A 1 85 ? -19.450 12.201 -4.186 1.00 94.81 85 THR A CA 1
ATOM 702 C C . THR A 1 85 ? -19.966 10.921 -3.530 1.00 94.81 85 THR A C 1
ATOM 704 O O . THR A 1 85 ? -21.077 10.909 -2.996 1.00 94.81 85 THR A O 1
ATOM 707 N N . GLY A 1 86 ? -19.149 9.867 -3.472 1.00 91.94 86 GLY A N 1
ATOM 708 C CA . GLY A 1 86 ? -19.477 8.608 -2.809 1.00 91.94 86 GLY A CA 1
ATOM 709 C C . GLY A 1 86 ? -19.729 8.775 -1.309 1.00 91.94 86 GLY A C 1
ATOM 710 O O . GLY A 1 86 ? -20.688 8.212 -0.779 1.00 91.94 86 GLY A O 1
ATOM 711 N N . GLN A 1 87 ? -18.935 9.596 -0.614 1.00 87.12 87 GLN A N 1
ATOM 712 C CA . GLN A 1 87 ? -19.158 9.900 0.804 1.00 87.12 87 GLN A CA 1
ATOM 713 C C . GLN A 1 87 ? -20.474 10.658 1.039 1.00 87.12 87 GLN A C 1
ATOM 715 O O . GLN A 1 87 ? -21.201 10.337 1.985 1.00 87.12 87 GLN A O 1
ATOM 720 N N . ILE A 1 88 ? -20.812 11.621 0.173 1.00 92.12 88 ILE A N 1
ATOM 721 C CA . ILE A 1 88 ? -22.087 12.355 0.237 1.00 92.12 88 ILE A CA 1
ATOM 722 C C . ILE A 1 88 ? -23.261 11.406 -0.002 1.00 92.12 88 ILE A C 1
ATOM 724 O O . ILE A 1 88 ? -24.191 11.360 0.805 1.00 92.12 88 ILE A O 1
ATOM 728 N N . TYR A 1 89 ? -23.192 10.604 -1.064 1.00 93.00 89 TYR A N 1
ATOM 729 C CA . TYR A 1 89 ? -24.221 9.629 -1.418 1.00 93.00 89 TYR A CA 1
ATOM 730 C C . TYR A 1 89 ? -24.476 8.623 -0.287 1.00 93.00 89 TYR A C 1
ATOM 732 O O . TYR A 1 89 ? -25.621 8.320 0.058 1.00 93.00 89 TYR A O 1
ATOM 740 N N . MET A 1 90 ? -23.406 8.140 0.348 1.00 85.00 90 MET A N 1
ATOM 741 C CA . MET A 1 90 ? -23.500 7.178 1.440 1.00 85.00 90 MET A CA 1
ATOM 742 C C . MET A 1 90 ? -23.994 7.790 2.753 1.00 85.00 90 MET A C 1
ATOM 744 O O . MET A 1 90 ? -24.408 7.035 3.634 1.00 85.00 90 MET A O 1
ATOM 748 N N . LYS A 1 91 ? -24.018 9.120 2.924 1.00 83.88 91 LYS A N 1
ATOM 749 C CA . LYS A 1 91 ? -24.433 9.768 4.184 1.00 83.88 91 LYS A CA 1
ATOM 750 C C . LYS A 1 91 ? -25.803 9.274 4.661 1.00 83.88 91 LYS A C 1
ATOM 752 O O . LYS A 1 91 ? -25.922 8.857 5.813 1.00 83.88 91 LYS A O 1
ATOM 757 N N . ASN A 1 92 ? -26.766 9.177 3.743 1.00 89.31 92 ASN A N 1
ATOM 758 C CA . ASN A 1 92 ? -28.160 8.817 4.033 1.00 89.31 92 ASN A CA 1
ATOM 759 C C . ASN A 1 92 ? -28.499 7.331 3.797 1.00 89.31 92 ASN A C 1
ATOM 761 O O . ASN A 1 92 ? -29.660 6.950 3.901 1.00 89.31 92 ASN A O 1
ATOM 765 N N . LYS A 1 93 ? -27.519 6.477 3.470 1.00 84.12 93 LYS A N 1
ATOM 766 C CA . LYS A 1 93 ? -27.749 5.052 3.157 1.00 84.12 93 LYS A CA 1
ATOM 767 C C . LYS A 1 93 ? -27.205 4.118 4.237 1.00 84.12 93 LYS A C 1
ATOM 769 O O . LYS A 1 93 ? -26.253 4.482 4.928 1.00 84.12 93 LYS A O 1
ATOM 774 N N . PRO A 1 94 ? -27.763 2.913 4.427 1.00 78.12 94 PRO A N 1
ATOM 775 C CA . PRO A 1 94 ? -27.140 1.913 5.289 1.00 78.12 94 PRO A CA 1
ATOM 776 C C . PRO A 1 94 ? -25.785 1.464 4.716 1.00 78.12 94 PRO A C 1
ATOM 778 O O . PRO A 1 94 ? -25.488 1.661 3.539 1.00 78.12 94 PRO A O 1
ATOM 781 N N . ARG A 1 95 ? -24.934 0.875 5.563 1.00 84.81 95 ARG A N 1
ATOM 782 C CA . ARG A 1 95 ? -23.674 0.256 5.115 1.00 84.81 95 ARG A CA 1
ATOM 783 C C . ARG A 1 95 ? -23.984 -0.933 4.196 1.00 84.81 95 ARG A C 1
ATOM 785 O O . ARG A 1 95 ? -24.864 -1.724 4.524 1.00 84.81 95 ARG A O 1
ATOM 792 N N . PHE A 1 96 ? -23.243 -1.095 3.104 1.00 83.12 96 PHE A N 1
ATOM 793 C CA . PHE A 1 96 ? -23.398 -2.270 2.246 1.00 83.12 96 PHE A CA 1
ATOM 794 C C . PHE A 1 96 ? -22.628 -3.484 2.789 1.00 83.12 96 PHE A C 1
ATOM 796 O O . PHE A 1 96 ? -21.497 -3.363 3.270 1.00 83.12 96 PHE A O 1
ATOM 803 N N . GLU A 1 97 ? -23.212 -4.678 2.664 1.00 85.50 97 GLU A N 1
ATOM 804 C CA . GLU A 1 97 ? -22.578 -5.949 3.038 1.00 85.50 97 GLU A CA 1
ATOM 805 C C . GLU A 1 97 ? -21.831 -6.587 1.855 1.00 85.50 97 GLU A C 1
ATOM 807 O O . GLU A 1 97 ? -22.157 -7.663 1.372 1.00 85.50 97 GLU A O 1
ATOM 812 N N . LEU A 1 98 ? -20.772 -5.928 1.383 1.00 88.62 98 LEU A N 1
ATOM 813 C CA . LEU A 1 98 ? -19.989 -6.361 0.210 1.00 88.62 98 LEU A CA 1
ATOM 814 C C . LEU A 1 98 ? -18.889 -7.371 0.552 1.00 88.62 98 LEU A C 1
ATOM 816 O O . LEU A 1 98 ? -17.800 -7.340 -0.007 1.00 88.62 98 LEU A O 1
ATOM 820 N N . ARG A 1 99 ? -19.122 -8.234 1.538 1.00 86.62 99 ARG A N 1
ATOM 821 C CA . ARG A 1 99 ? -18.050 -9.032 2.143 1.00 86.62 99 ARG A CA 1
ATOM 822 C C . ARG A 1 99 ? -17.474 -10.086 1.198 1.00 86.62 99 ARG A C 1
ATOM 824 O O . ARG A 1 99 ? -16.257 -10.224 1.144 1.00 86.62 99 ARG A O 1
ATOM 831 N N . LEU A 1 100 ? -18.335 -10.808 0.479 1.00 91.50 100 LEU A N 1
ATOM 832 C CA . LEU A 1 100 ? -17.907 -11.815 -0.496 1.00 91.50 100 LEU A CA 1
ATOM 833 C C . LEU A 1 100 ? -17.160 -11.159 -1.661 1.00 91.50 100 LEU A C 1
ATOM 835 O O . LEU A 1 100 ? -16.071 -11.597 -2.011 1.00 91.50 100 LEU A O 1
ATOM 839 N N . TRP A 1 101 ? -17.700 -10.054 -2.179 1.00 94.88 101 TRP A N 1
ATOM 840 C CA . TRP A 1 101 ? -17.073 -9.258 -3.234 1.00 94.88 101 TRP A CA 1
ATOM 841 C C . TRP A 1 101 ? -15.710 -8.708 -2.817 1.00 94.88 101 TRP A C 1
ATOM 843 O O . TRP A 1 101 ? -14.748 -8.827 -3.563 1.00 94.88 101 TRP A O 1
ATOM 853 N N . LEU A 1 102 ? -15.601 -8.188 -1.592 1.00 91.12 102 LEU A N 1
ATOM 854 C CA . LEU A 1 102 ? -14.336 -7.728 -1.027 1.00 91.12 102 LEU A CA 1
ATOM 855 C C . LEU A 1 102 ? -13.333 -8.879 -0.876 1.00 91.12 102 LEU A C 1
ATOM 857 O O . LEU A 1 102 ? -12.151 -8.688 -1.138 1.00 91.12 102 LEU A O 1
ATOM 861 N N . ALA A 1 103 ? -13.775 -10.061 -0.439 1.00 93.25 103 ALA A N 1
ATOM 862 C CA . ALA A 1 103 ? -12.901 -11.226 -0.337 1.00 93.25 103 ALA A CA 1
ATOM 863 C C . ALA A 1 103 ? -12.386 -11.650 -1.719 1.00 93.25 103 ALA A C 1
ATOM 865 O O . ALA A 1 103 ? -11.179 -11.751 -1.894 1.00 93.25 103 ALA A O 1
ATOM 866 N N . ALA A 1 104 ? -13.280 -11.802 -2.702 1.00 96.62 104 ALA A N 1
ATOM 867 C CA . ALA A 1 104 ? -12.926 -12.159 -4.074 1.00 96.62 104 ALA A CA 1
ATOM 868 C C . ALA A 1 104 ? -11.963 -11.142 -4.706 1.00 96.62 104 ALA A C 1
ATOM 870 O O . ALA A 1 104 ? -10.964 -11.528 -5.306 1.00 96.62 104 ALA A O 1
ATOM 871 N N . TRP A 1 105 ? -12.222 -9.849 -4.503 1.00 97.19 105 TRP A N 1
ATOM 872 C CA . TRP A 1 105 ? -11.369 -8.763 -4.977 1.00 97.19 105 TRP A CA 1
ATOM 873 C C . TRP A 1 105 ? -9.958 -8.818 -4.378 1.00 97.19 105 TRP A C 1
ATOM 875 O O . TRP A 1 105 ? -8.971 -8.831 -5.109 1.00 97.19 105 TRP A O 1
ATOM 885 N N . ASN A 1 106 ? -9.851 -8.931 -3.049 1.00 95.94 106 ASN A N 1
ATOM 886 C CA . ASN A 1 106 ? -8.551 -9.054 -2.388 1.00 95.94 106 ASN A CA 1
ATOM 887 C C . ASN A 1 106 ? -7.826 -10.347 -2.796 1.00 95.94 106 ASN A C 1
ATOM 889 O O . ASN A 1 106 ? -6.611 -10.335 -2.950 1.00 95.94 106 ASN A O 1
ATOM 893 N N . THR A 1 107 ? -8.543 -11.457 -3.004 1.00 97.44 107 THR A N 1
ATOM 894 C CA . THR A 1 107 ? -7.948 -12.702 -3.513 1.00 97.44 107 THR A CA 1
ATOM 895 C C . THR A 1 107 ? -7.398 -12.519 -4.926 1.00 97.44 107 THR A C 1
ATOM 897 O O . THR A 1 107 ? -6.288 -12.966 -5.196 1.00 97.44 107 THR A O 1
ATOM 900 N N . LEU A 1 108 ? -8.122 -11.828 -5.811 1.00 97.62 108 LEU A N 1
ATOM 901 C CA . LEU A 1 108 ? -7.655 -11.527 -7.164 1.00 97.62 108 LEU A CA 1
ATOM 902 C C . LEU A 1 108 ? -6.368 -10.690 -7.140 1.00 97.62 108 LEU A C 1
ATOM 904 O O . LEU A 1 108 ? -5.394 -11.057 -7.794 1.00 97.62 108 LEU A O 1
ATOM 908 N N . LEU A 1 109 ? -6.337 -9.611 -6.350 1.00 97.31 109 LEU A N 1
ATOM 909 C CA . LEU A 1 109 ? -5.146 -8.765 -6.209 1.00 97.31 109 LEU A CA 1
ATOM 910 C C . LEU A 1 109 ? -3.974 -9.509 -5.557 1.00 97.31 109 LEU A C 1
ATOM 912 O O . LEU A 1 109 ? -2.825 -9.312 -5.957 1.00 97.31 109 LEU A O 1
ATOM 916 N N . ALA A 1 110 ? -4.247 -10.398 -4.598 1.00 97.75 110 ALA A N 1
ATOM 917 C CA . ALA A 1 110 ? -3.229 -11.246 -3.991 1.00 97.75 110 ALA A CA 1
ATOM 918 C C . ALA A 1 110 ? -2.610 -12.199 -5.019 1.00 97.75 110 ALA A C 1
ATOM 920 O O . ALA A 1 110 ? -1.390 -12.243 -5.142 1.00 97.75 110 ALA A O 1
ATOM 921 N N . LEU A 1 111 ? -3.436 -12.914 -5.792 1.00 97.88 111 LEU A N 1
ATOM 922 C CA . LEU A 1 111 ? -2.964 -13.823 -6.838 1.00 97.88 111 LEU A CA 1
ATOM 923 C C . LEU A 1 111 ? -2.161 -13.071 -7.896 1.00 97.88 111 LEU A C 1
ATOM 925 O O . LEU A 1 111 ? -1.034 -13.465 -8.179 1.00 97.88 111 LEU A O 1
ATOM 929 N N . PHE A 1 112 ? -2.691 -11.961 -8.416 1.00 97.44 112 PHE A N 1
ATOM 930 C CA . PHE A 1 112 ? -1.974 -11.091 -9.349 1.00 97.44 112 PHE A CA 1
ATOM 931 C C . PHE A 1 112 ? -0.591 -10.700 -8.813 1.00 97.44 112 PHE A C 1
ATOM 933 O O . PHE A 1 112 ? 0.413 -10.863 -9.506 1.00 97.44 112 PHE A O 1
ATOM 940 N N . SER A 1 113 ? -0.527 -10.261 -7.554 1.00 97.62 113 SER A N 1
ATOM 941 C CA . SER A 1 113 ? 0.727 -9.821 -6.945 1.00 97.62 113 SER A CA 1
ATOM 942 C C . SER A 1 113 ? 1.712 -10.969 -6.717 1.00 97.62 113 SER A C 1
ATOM 944 O O . SER A 1 113 ? 2.910 -10.802 -6.929 1.00 97.62 113 SER A O 1
ATOM 946 N N . ILE A 1 114 ? 1.222 -12.150 -6.326 1.00 97.69 114 ILE A N 1
ATOM 947 C CA . ILE A 1 114 ? 2.044 -13.353 -6.145 1.00 97.69 114 ILE A CA 1
ATOM 948 C C . ILE A 1 114 ? 2.607 -13.818 -7.494 1.00 97.69 114 ILE A C 1
ATOM 950 O O . ILE A 1 114 ? 3.805 -14.074 -7.588 1.00 97.69 114 ILE A O 1
ATOM 954 N N . PHE A 1 115 ? 1.787 -13.877 -8.549 1.00 95.50 115 PHE A N 1
ATOM 955 C CA . PHE A 1 115 ? 2.244 -14.239 -9.894 1.00 95.50 115 PHE A CA 1
ATOM 956 C C . PHE A 1 115 ? 3.270 -13.242 -10.441 1.00 95.50 115 PHE A C 1
ATOM 958 O O . PHE A 1 115 ? 4.329 -13.667 -10.903 1.00 95.50 115 PHE A O 1
ATOM 965 N N . GLY A 1 116 ? 3.018 -11.936 -10.310 1.00 94.50 116 GLY A N 1
ATOM 966 C CA . GLY A 1 116 ? 3.988 -10.905 -10.686 1.00 94.50 116 GLY A CA 1
ATOM 967 C C . GLY A 1 116 ? 5.286 -11.002 -9.885 1.00 94.50 116 GLY A C 1
ATOM 968 O O . GLY A 1 116 ? 6.377 -10.966 -10.455 1.00 94.50 116 GLY A O 1
ATOM 969 N N . GLY A 1 117 ? 5.189 -11.236 -8.575 1.00 95.38 117 GLY A N 1
ATOM 970 C CA . GLY A 1 117 ? 6.338 -11.455 -7.697 1.00 95.38 117 GLY A CA 1
ATOM 971 C C . GLY A 1 117 ? 7.180 -12.662 -8.114 1.00 95.38 117 GLY A C 1
ATOM 972 O O . GLY A 1 117 ? 8.393 -12.531 -8.251 1.00 95.38 117 GLY A O 1
ATOM 973 N N . MET A 1 118 ? 6.554 -13.809 -8.403 1.00 93.50 118 MET A N 1
ATOM 974 C CA . MET A 1 118 ? 7.250 -15.014 -8.883 1.00 93.50 118 MET A CA 1
ATOM 975 C C . MET A 1 118 ? 7.995 -14.796 -10.206 1.00 93.50 118 MET A C 1
ATOM 977 O O . MET A 1 118 ? 8.948 -15.515 -10.490 1.00 93.50 118 MET A O 1
ATOM 981 N N . ARG A 1 119 ? 7.568 -13.820 -11.013 1.00 90.00 119 ARG A N 1
ATOM 982 C CA . ARG A 1 119 ? 8.131 -13.540 -12.338 1.00 90.00 119 ARG A CA 1
ATOM 983 C C . ARG A 1 119 ? 9.233 -12.484 -12.311 1.00 90.00 119 ARG A C 1
ATOM 985 O O . ARG A 1 119 ? 10.187 -12.595 -13.073 1.00 90.00 119 ARG A O 1
ATOM 992 N N . VAL A 1 120 ? 9.134 -11.492 -11.426 1.00 92.69 120 VAL A N 1
ATOM 993 C CA . VAL A 1 120 ? 10.091 -10.373 -11.350 1.00 92.69 120 VAL A CA 1
ATOM 994 C C . VAL A 1 120 ? 11.164 -10.593 -10.273 1.00 92.69 120 VAL A C 1
ATOM 996 O O . VAL A 1 120 ? 12.334 -10.301 -10.507 1.00 92.69 120 VAL A O 1
ATOM 999 N N . LEU A 1 121 ? 10.814 -11.148 -9.105 1.00 94.25 121 LEU A N 1
ATOM 1000 C CA . LEU A 1 121 ? 11.756 -11.290 -7.984 1.00 94.25 121 LEU A CA 1
ATOM 1001 C C . LEU A 1 121 ? 12.987 -12.151 -8.319 1.00 94.25 121 LEU A C 1
ATOM 1003 O O . LEU A 1 121 ? 14.097 -11.749 -7.963 1.00 94.25 121 LEU A O 1
ATOM 1007 N N . PRO A 1 122 ? 12.858 -13.308 -8.993 1.00 92.44 122 PRO A N 1
ATOM 1008 C CA . PRO A 1 122 ? 14.030 -14.119 -9.300 1.00 92.44 122 PRO A CA 1
ATOM 1009 C C . PRO A 1 122 ? 14.996 -13.437 -10.274 1.00 92.44 122 PRO A C 1
ATOM 1011 O O . PRO A 1 122 ? 16.202 -13.647 -10.169 1.00 92.44 122 PRO A O 1
ATOM 1014 N N . GLU A 1 123 ? 14.492 -12.593 -11.183 1.00 90.62 123 GLU A N 1
ATOM 1015 C CA . GLU A 1 123 ? 15.345 -11.768 -12.044 1.00 90.62 123 GLU A CA 1
ATOM 1016 C C . GLU A 1 123 ? 16.125 -10.746 -11.216 1.00 90.62 123 GLU A C 1
ATOM 1018 O O . GLU A 1 123 ? 17.343 -10.659 -11.367 1.00 90.62 123 GLU A O 1
ATOM 1023 N N . LEU A 1 124 ? 15.473 -10.063 -10.269 1.00 93.44 124 LEU A N 1
ATOM 1024 C CA . LEU A 1 124 ? 16.154 -9.126 -9.377 1.00 93.44 124 LEU A CA 1
ATOM 1025 C C . LEU A 1 124 ? 17.266 -9.820 -8.576 1.00 93.44 124 LEU A C 1
ATOM 1027 O O . LEU A 1 124 ? 18.388 -9.315 -8.519 1.00 93.44 124 LEU A O 1
ATOM 1031 N N . ILE A 1 125 ? 16.980 -10.990 -7.993 1.00 93.56 125 ILE A N 1
ATOM 1032 C CA . ILE A 1 125 ? 17.970 -11.782 -7.246 1.00 93.56 125 ILE A CA 1
ATOM 1033 C C . ILE A 1 125 ? 19.130 -12.178 -8.163 1.00 93.56 125 ILE A C 1
ATOM 1035 O O . ILE A 1 125 ? 20.288 -11.956 -7.815 1.00 93.56 125 ILE A O 1
ATOM 1039 N N . TYR A 1 126 ? 18.832 -12.709 -9.352 1.00 90.94 126 TYR A N 1
ATOM 1040 C CA . TYR A 1 126 ? 19.844 -13.110 -10.325 1.00 90.94 126 TYR A CA 1
ATOM 1041 C C . TYR A 1 126 ? 20.769 -11.945 -10.701 1.00 90.94 126 TYR A C 1
ATOM 1043 O O . TYR A 1 126 ? 21.995 -12.084 -10.668 1.00 90.94 126 TYR A O 1
ATOM 1051 N N . VAL A 1 127 ? 20.190 -10.787 -11.024 1.00 91.62 127 VAL A N 1
ATOM 1052 C CA . VAL A 1 127 ? 20.938 -9.603 -11.444 1.00 91.62 127 VAL A CA 1
ATOM 1053 C C . VAL A 1 127 ? 21.832 -9.089 -10.317 1.00 91.62 127 VAL A C 1
ATOM 1055 O O . VAL A 1 127 ? 23.003 -8.797 -10.560 1.00 91.62 127 VAL A O 1
ATOM 1058 N N . ILE A 1 128 ? 21.329 -9.042 -9.080 1.00 93.81 128 ILE A N 1
ATOM 1059 C CA . ILE A 1 128 ? 22.136 -8.663 -7.913 1.00 93.81 128 ILE A CA 1
ATOM 1060 C C . ILE A 1 128 ? 23.290 -9.651 -7.711 1.00 93.81 128 ILE A C 1
ATOM 1062 O O . ILE A 1 128 ? 24.428 -9.222 -7.530 1.00 93.81 128 ILE A O 1
ATOM 1066 N N . SER A 1 129 ? 23.025 -10.959 -7.768 1.00 93.38 129 SER A N 1
ATOM 1067 C CA . SER A 1 129 ? 24.038 -11.990 -7.513 1.00 93.38 129 SER A CA 1
ATOM 1068 C C . SER A 1 129 ? 25.119 -12.072 -8.591 1.00 93.38 129 SER A C 1
ATOM 1070 O O . SER A 1 129 ? 26.248 -12.441 -8.280 1.00 93.38 129 SER A O 1
ATOM 1072 N N . ARG A 1 130 ? 24.797 -11.770 -9.855 1.00 92.25 130 ARG A N 1
ATOM 1073 C CA . ARG A 1 130 ? 25.732 -11.925 -10.985 1.00 92.25 130 ARG A CA 1
ATOM 1074 C C . ARG A 1 130 ? 26.394 -10.629 -11.432 1.00 92.25 130 ARG A C 1
ATOM 1076 O O . ARG A 1 130 ? 27.553 -10.663 -11.831 1.00 92.25 130 ARG A O 1
ATOM 1083 N N . HIS A 1 131 ? 25.673 -9.513 -11.382 1.00 90.94 131 HIS A N 1
ATOM 1084 C CA . HIS A 1 131 ? 26.132 -8.223 -11.909 1.00 90.94 131 HIS A CA 1
ATOM 1085 C C . HIS A 1 131 ? 26.290 -7.148 -10.822 1.00 90.94 131 HIS A C 1
ATOM 1087 O O . HIS A 1 131 ? 26.804 -6.063 -11.093 1.00 90.94 131 HIS A O 1
ATOM 1093 N N . GLY A 1 132 ? 25.886 -7.447 -9.584 1.00 93.38 132 GLY A N 1
ATOM 1094 C CA . GLY A 1 132 ? 26.015 -6.551 -8.442 1.00 93.38 132 GLY A CA 1
ATOM 1095 C C . GLY A 1 132 ? 24.900 -5.508 -8.332 1.00 93.38 132 GLY A C 1
ATOM 1096 O O . GLY A 1 132 ? 24.019 -5.370 -9.182 1.00 93.38 132 GLY A O 1
ATOM 1097 N N . ILE A 1 133 ? 24.952 -4.745 -7.238 1.00 93.69 133 ILE A N 1
ATOM 1098 C CA . ILE A 1 133 ? 23.930 -3.753 -6.865 1.00 93.69 133 ILE A CA 1
ATOM 1099 C C . ILE A 1 133 ? 23.870 -2.593 -7.866 1.00 93.69 133 ILE A C 1
ATOM 1101 O O . ILE A 1 133 ? 22.786 -2.188 -8.272 1.00 93.69 133 ILE A O 1
ATOM 1105 N N . LYS A 1 134 ? 25.021 -2.081 -8.317 1.00 93.50 134 LYS A N 1
ATOM 1106 C CA . LYS A 1 134 ? 25.066 -0.986 -9.296 1.00 93.50 134 LYS A CA 1
ATOM 1107 C C . LYS A 1 134 ? 24.291 -1.340 -10.563 1.00 93.50 134 LYS A C 1
ATOM 1109 O O . LYS A 1 134 ? 23.450 -0.564 -11.007 1.00 93.50 134 LYS A O 1
ATOM 1114 N N . TYR A 1 135 ? 24.540 -2.523 -11.125 1.00 92.56 135 TYR A N 1
ATOM 1115 C CA . TYR A 1 135 ? 23.855 -2.953 -12.340 1.00 92.56 135 TYR A CA 1
ATOM 1116 C C . TYR A 1 135 ? 22.346 -3.101 -12.105 1.00 92.56 135 TYR A C 1
ATOM 1118 O O . TYR A 1 135 ? 21.558 -2.642 -12.928 1.00 92.56 135 TYR A O 1
ATOM 1126 N N . SER A 1 136 ? 21.921 -3.669 -10.970 1.00 93.81 136 SER A N 1
ATOM 1127 C CA . SER A 1 136 ? 20.489 -3.842 -10.681 1.00 93.81 136 SER A CA 1
ATOM 1128 C C . SER A 1 136 ? 19.728 -2.518 -10.537 1.00 93.81 136 SER A C 1
ATOM 1130 O O . SER A 1 136 ? 18.534 -2.481 -10.834 1.00 93.81 136 SER A O 1
ATOM 1132 N N . ILE A 1 137 ? 20.412 -1.449 -10.109 1.00 95.25 137 ILE A N 1
ATOM 1133 C CA . ILE A 1 137 ? 19.859 -0.099 -9.924 1.00 95.25 137 ILE A CA 1
ATOM 1134 C C . ILE A 1 137 ? 19.899 0.719 -11.219 1.00 95.25 137 ILE A C 1
ATOM 1136 O O . ILE A 1 137 ? 18.948 1.441 -11.509 1.00 95.25 137 ILE A O 1
ATOM 1140 N N . CYS A 1 138 ? 20.989 0.630 -11.983 1.00 93.81 138 CYS A N 1
ATOM 1141 C CA . CYS A 1 138 ? 21.284 1.552 -13.080 1.00 93.81 138 CYS A CA 1
ATOM 1142 C C . CYS A 1 138 ? 21.026 1.004 -14.483 1.00 93.81 138 CYS A C 1
ATOM 1144 O O . CYS A 1 138 ? 21.076 1.776 -15.439 1.00 93.81 138 CYS A O 1
ATOM 1146 N N . ASN A 1 139 ? 20.752 -0.294 -14.625 1.00 91.94 139 ASN A N 1
ATOM 1147 C CA . ASN A 1 139 ? 20.473 -0.910 -15.916 1.00 91.94 139 ASN A CA 1
ATOM 1148 C C . ASN A 1 139 ? 18.985 -1.267 -16.066 1.00 91.94 139 ASN A C 1
ATOM 1150 O O . ASN A 1 139 ? 18.430 -1.961 -15.213 1.00 91.94 139 ASN A O 1
ATOM 1154 N N . ASN A 1 140 ? 18.359 -0.840 -17.165 1.00 88.12 140 ASN A N 1
ATOM 1155 C CA . ASN A 1 140 ? 16.930 -1.017 -17.444 1.00 88.12 140 ASN A CA 1
ATOM 1156 C C . ASN A 1 140 ? 16.586 -2.265 -18.283 1.00 88.12 140 ASN A C 1
ATOM 1158 O O . ASN A 1 140 ? 15.523 -2.326 -18.896 1.00 88.12 140 ASN A O 1
ATOM 1162 N N . SER A 1 141 ? 17.448 -3.287 -18.301 1.00 82.88 141 SER A N 1
ATOM 1163 C CA . SER A 1 141 ? 17.201 -4.566 -18.998 1.00 82.88 141 SER A CA 1
ATOM 1164 C C . SER A 1 141 ? 15.871 -5.242 -18.636 1.00 82.88 141 SER A C 1
ATOM 1166 O O . SER A 1 141 ? 15.326 -5.989 -19.446 1.00 82.88 141 SER A O 1
ATOM 1168 N N . ASN A 1 142 ? 15.301 -4.943 -17.465 1.00 79.56 142 ASN A N 1
ATOM 1169 C CA . ASN A 1 142 ? 13.982 -5.412 -17.033 1.00 79.56 142 ASN A CA 1
ATOM 1170 C C . ASN A 1 142 ? 12.806 -4.804 -17.817 1.00 79.56 142 ASN A C 1
ATOM 1172 O O . ASN A 1 142 ? 11.676 -5.241 -17.629 1.00 79.56 142 ASN A O 1
ATOM 1176 N N . ALA A 1 143 ? 13.035 -3.799 -18.666 1.00 77.50 143 ALA A N 1
ATOM 1177 C CA . ALA A 1 143 ? 11.990 -3.155 -19.461 1.00 77.50 143 ALA A CA 1
ATOM 1178 C C . ALA A 1 143 ? 11.404 -4.060 -20.565 1.00 77.50 143 ALA A C 1
ATOM 1180 O O . ALA A 1 143 ? 10.360 -3.728 -21.137 1.00 77.50 143 ALA A O 1
ATOM 1181 N N . PHE A 1 144 ? 12.048 -5.195 -20.861 1.00 78.25 144 PHE A N 1
ATOM 1182 C CA . PHE A 1 144 ? 11.703 -6.089 -21.967 1.00 78.25 144 PHE A CA 1
ATOM 1183 C C . PHE A 1 144 ? 11.447 -7.535 -21.507 1.00 78.25 144 PHE A C 1
ATOM 1185 O O . PHE A 1 144 ? 11.746 -7.925 -20.377 1.00 78.25 144 PHE A O 1
ATOM 1192 N N . GLY A 1 145 ? 10.876 -8.343 -22.406 1.00 81.94 145 GLY A N 1
ATOM 1193 C CA . GLY A 1 145 ? 10.574 -9.755 -22.159 1.00 81.94 145 GLY A CA 1
ATOM 1194 C C . GLY A 1 145 ? 9.503 -9.975 -21.084 1.00 81.94 145 GLY A C 1
ATOM 1195 O O . GLY A 1 145 ? 8.650 -9.118 -20.853 1.00 81.94 145 GLY A O 1
ATOM 1196 N N . VAL A 1 146 ? 9.569 -11.130 -20.411 1.00 85.19 146 VAL A N 1
ATOM 1197 C CA . VAL A 1 146 ? 8.618 -11.525 -19.353 1.00 85.19 146 VAL A CA 1
ATOM 1198 C C . VAL A 1 146 ? 8.567 -10.477 -18.243 1.00 85.19 146 VAL A C 1
ATOM 1200 O O . VAL A 1 146 ? 7.490 -10.051 -17.835 1.00 85.19 146 VAL A O 1
ATOM 1203 N N . VAL A 1 147 ? 9.729 -10.014 -17.781 1.00 87.25 147 VAL A N 1
ATOM 1204 C CA . VAL A 1 147 ? 9.806 -9.009 -16.714 1.00 87.25 147 VAL A CA 1
ATOM 1205 C C . VAL A 1 147 ? 9.202 -7.682 -17.171 1.00 87.25 147 VAL A C 1
ATOM 1207 O O . VAL A 1 147 ? 8.418 -7.099 -16.427 1.00 87.25 147 VAL A O 1
ATOM 1210 N N . GLY A 1 148 ? 9.459 -7.263 -18.414 1.00 87.06 148 GLY A N 1
ATOM 1211 C CA . GLY A 1 148 ? 8.865 -6.057 -18.992 1.00 87.06 148 GLY A CA 1
ATOM 1212 C C . GLY A 1 148 ? 7.335 -6.094 -19.036 1.00 87.06 148 GLY A C 1
ATOM 1213 O O . GLY A 1 148 ? 6.690 -5.097 -18.701 1.00 87.06 148 GLY A O 1
ATOM 1214 N N . PHE A 1 149 ? 6.744 -7.248 -19.369 1.00 88.38 149 PHE A N 1
ATOM 1215 C CA . PHE A 1 149 ? 5.292 -7.450 -19.294 1.00 88.38 149 PHE A CA 1
ATOM 1216 C C . PHE A 1 149 ? 4.774 -7.280 -17.860 1.00 88.38 149 PHE A C 1
ATOM 1218 O O . PHE A 1 149 ? 3.830 -6.526 -17.623 1.00 88.38 149 PHE A O 1
ATOM 1225 N N . TRP A 1 150 ? 5.417 -7.917 -16.880 1.00 91.25 150 TRP A N 1
ATOM 1226 C CA . TRP A 1 150 ? 4.997 -7.817 -15.480 1.00 91.25 150 TRP A CA 1
ATOM 1227 C C . TRP A 1 150 ? 5.267 -6.436 -14.862 1.00 91.25 150 TRP A C 1
ATOM 1229 O O . TRP A 1 150 ? 4.534 -6.029 -13.961 1.00 91.25 150 TRP A O 1
ATOM 1239 N N . THR A 1 151 ? 6.247 -5.674 -15.357 1.00 91.31 151 THR A N 1
ATOM 1240 C CA . THR A 1 151 ? 6.446 -4.253 -15.017 1.00 91.31 151 THR A CA 1
ATOM 1241 C C . THR A 1 151 ? 5.352 -3.368 -15.620 1.00 91.31 151 THR A C 1
ATOM 1243 O O . THR A 1 151 ? 4.850 -2.471 -14.948 1.00 91.31 151 THR A O 1
ATOM 1246 N N . TRP A 1 152 ? 4.924 -3.627 -16.857 1.00 91.12 152 TRP A N 1
ATOM 1247 C CA . TRP A 1 152 ? 3.768 -2.935 -17.435 1.00 91.12 152 TRP A CA 1
ATOM 1248 C C . TRP A 1 152 ? 2.489 -3.218 -16.641 1.00 91.12 152 TRP A C 1
ATOM 1250 O O . TRP A 1 152 ? 1.804 -2.286 -16.214 1.00 91.12 152 TRP A O 1
ATOM 1260 N N . ALA A 1 153 ? 2.204 -4.498 -16.385 1.00 92.69 153 ALA A N 1
ATOM 1261 C CA . ALA A 1 153 ? 1.029 -4.926 -15.636 1.00 92.69 153 ALA A CA 1
ATOM 1262 C C . ALA A 1 153 ? 1.011 -4.319 -14.224 1.00 92.69 153 ALA A C 1
ATOM 1264 O O . ALA A 1 153 ? -0.044 -3.909 -13.747 1.00 92.69 153 ALA A O 1
ATOM 1265 N N . PHE A 1 154 ? 2.182 -4.189 -13.592 1.00 94.94 154 PHE A N 1
ATOM 1266 C CA . PHE A 1 154 ? 2.355 -3.502 -12.313 1.00 94.94 154 PHE A CA 1
ATOM 1267 C C . PHE A 1 154 ? 1.918 -2.035 -12.371 1.00 94.94 154 PHE A C 1
ATOM 1269 O O . PHE A 1 154 ? 1.143 -1.572 -11.536 1.00 94.94 154 PHE A O 1
ATOM 1276 N N . CYS A 1 155 ? 2.410 -1.280 -13.357 1.00 94.38 155 CYS A N 1
ATOM 1277 C CA . CYS A 1 155 ? 2.050 0.129 -13.487 1.00 94.38 155 CYS A CA 1
ATOM 1278 C C . CYS A 1 155 ? 0.564 0.299 -13.826 1.00 94.38 155 CYS A C 1
ATOM 1280 O O . CYS A 1 155 ? -0.082 1.238 -13.353 1.00 94.38 155 CYS A O 1
ATOM 1282 N N . PHE A 1 156 ? 0.008 -0.625 -14.611 1.00 93.50 156 PHE A N 1
ATOM 1283 C CA . PHE A 1 156 ? -1.408 -0.632 -14.950 1.00 93.50 156 PHE A CA 1
ATOM 1284 C C . PHE A 1 156 ? -2.301 -0.996 -13.751 1.00 93.50 156 PHE A C 1
ATOM 1286 O O . PHE A 1 156 ? -3.363 -0.394 -13.592 1.00 93.50 156 PHE A O 1
ATOM 1293 N N . SER A 1 157 ? -1.869 -1.902 -12.859 1.00 95.44 157 SER A N 1
ATOM 1294 C CA . SER A 1 157 ? -2.665 -2.380 -11.711 1.00 95.44 157 SER A CA 1
ATOM 1295 C C . SER A 1 157 ? -3.073 -1.276 -10.737 1.00 95.44 157 SER A C 1
ATOM 1297 O O . SER A 1 157 ? -4.070 -1.422 -10.029 1.00 95.44 157 SER A O 1
ATOM 1299 N N . LYS A 1 158 ? -2.364 -0.139 -10.736 1.00 96.00 158 LYS A N 1
ATOM 1300 C CA . LYS A 1 158 ? -2.683 1.011 -9.878 1.00 96.00 158 LYS A CA 1
ATOM 1301 C C . LYS A 1 158 ? -4.055 1.617 -10.162 1.00 96.00 158 LYS A C 1
ATOM 1303 O O . LYS A 1 158 ? -4.642 2.190 -9.252 1.00 96.00 158 LYS A O 1
ATOM 1308 N N . LEU A 1 159 ? -4.593 1.445 -11.374 1.00 94.38 159 LEU A N 1
ATOM 1309 C CA . LEU A 1 159 ? -5.971 1.825 -11.698 1.00 94.38 159 LEU A CA 1
ATOM 1310 C C . LEU A 1 159 ? -7.003 0.891 -11.033 1.00 94.38 159 LEU A C 1
ATOM 1312 O O . LEU A 1 159 ? -7.839 1.394 -10.282 1.00 94.38 159 LEU A O 1
ATOM 1316 N N . PRO A 1 160 ? -6.959 -0.443 -11.241 1.00 95.75 160 PRO A N 1
ATOM 1317 C CA . PRO A 1 160 ? -7.783 -1.390 -10.494 1.00 95.75 160 PRO A CA 1
ATOM 1318 C C . PRO A 1 160 ? -7.719 -1.210 -8.974 1.00 95.75 160 PRO A C 1
ATOM 1320 O O . PRO A 1 160 ? -8.761 -1.211 -8.327 1.00 95.75 160 PRO A O 1
ATOM 1323 N N . GLU A 1 161 ? -6.531 -0.992 -8.400 1.00 96.25 161 GLU A N 1
ATOM 1324 C CA . GLU A 1 161 ? -6.337 -0.823 -6.948 1.00 96.25 161 GLU A CA 1
ATOM 1325 C C . GLU A 1 161 ? -7.183 0.325 -6.345 1.00 96.25 161 GLU A C 1
ATOM 1327 O O . GLU A 1 161 ? -7.517 0.282 -5.164 1.00 96.25 161 GLU A O 1
ATOM 1332 N N . LEU A 1 162 ? -7.633 1.308 -7.139 1.00 95.69 162 LEU A N 1
ATOM 1333 C CA . LEU A 1 162 ? -8.549 2.368 -6.680 1.00 95.69 162 LEU A CA 1
ATOM 1334 C C . LEU A 1 162 ? -9.915 1.836 -6.203 1.00 95.69 162 LEU A C 1
ATOM 1336 O O . LEU A 1 162 ? -10.613 2.502 -5.429 1.00 95.69 162 LEU A O 1
ATOM 1340 N N . ILE A 1 163 ? -10.310 0.633 -6.636 1.00 95.75 163 ILE A N 1
ATOM 1341 C CA . ILE A 1 163 ? -11.545 -0.032 -6.199 1.00 95.75 163 ILE A CA 1
ATOM 1342 C C . ILE A 1 163 ? -11.502 -0.342 -4.690 1.00 95.75 163 ILE A C 1
ATOM 1344 O O . ILE A 1 163 ? -12.553 -0.359 -4.039 1.00 95.75 163 ILE A O 1
ATOM 1348 N N . ASP A 1 164 ? -10.316 -0.482 -4.085 1.00 93.44 164 ASP A N 1
ATOM 1349 C CA . ASP A 1 164 ? -10.170 -0.668 -2.634 1.00 93.44 164 ASP A CA 1
ATOM 1350 C C . ASP A 1 164 ? -10.852 0.463 -1.856 1.00 93.44 164 ASP A C 1
ATOM 1352 O O . ASP A 1 164 ? -11.591 0.241 -0.888 1.00 93.44 164 ASP A O 1
ATOM 1356 N N . THR A 1 165 ? -10.681 1.694 -2.332 1.00 93.81 165 THR A N 1
ATOM 1357 C CA . THR A 1 165 ? -11.287 2.875 -1.727 1.00 93.81 165 THR A CA 1
ATOM 1358 C C . THR A 1 165 ? -12.799 2.904 -1.919 1.00 93.81 165 THR A C 1
ATOM 1360 O O . THR A 1 165 ? -13.530 3.305 -1.008 1.00 93.81 165 THR A O 1
ATOM 1363 N N . VAL A 1 166 ? -13.295 2.416 -3.059 1.00 93.75 166 VAL A N 1
ATOM 1364 C CA . VAL A 1 166 ? -14.736 2.272 -3.310 1.00 93.75 166 VAL A CA 1
ATOM 1365 C C . VAL A 1 166 ? -15.356 1.339 -2.269 1.00 93.75 166 VAL A C 1
ATOM 1367 O O . VAL A 1 166 ? -16.356 1.694 -1.639 1.00 93.75 166 VAL A O 1
ATOM 1370 N N . PHE A 1 167 ? -14.729 0.190 -1.992 1.00 89.75 167 PHE A N 1
ATOM 1371 C CA . PHE A 1 167 ? -15.192 -0.714 -0.936 1.00 89.75 167 PHE A CA 1
ATOM 1372 C C . PHE A 1 167 ? -15.187 -0.060 0.451 1.00 89.75 167 PHE A C 1
ATOM 1374 O O . PHE A 1 167 ? -16.117 -0.287 1.231 1.00 89.75 167 PHE A O 1
ATOM 1381 N N . ILE A 1 168 ? -14.180 0.756 0.779 1.00 85.75 168 ILE A N 1
ATOM 1382 C CA . ILE A 1 168 ? -14.114 1.495 2.052 1.00 85.75 168 ILE A CA 1
ATOM 1383 C C . ILE A 1 168 ? -15.302 2.457 2.183 1.00 85.75 168 ILE A C 1
ATOM 1385 O O . ILE A 1 168 ? -15.999 2.434 3.206 1.00 85.75 168 ILE A O 1
ATOM 1389 N N . VAL A 1 169 ? -15.574 3.252 1.143 1.00 88.25 169 VAL A N 1
ATOM 1390 C CA . VAL A 1 169 ? -16.663 4.243 1.124 1.00 88.25 169 VAL A CA 1
ATOM 1391 C C . VAL A 1 169 ? -18.034 3.564 1.212 1.00 88.25 169 VAL A C 1
ATOM 1393 O O . VAL A 1 169 ? -18.835 3.906 2.087 1.00 88.25 169 VAL A O 1
ATOM 1396 N N . LEU A 1 170 ? -18.294 2.539 0.391 1.00 86.25 170 LEU A N 1
ATOM 1397 C CA . LEU A 1 170 ? -19.572 1.808 0.381 1.00 86.25 170 LEU A CA 1
ATOM 1398 C C . LEU A 1 170 ? -19.846 1.056 1.696 1.00 86.25 170 LEU A C 1
ATOM 1400 O O . LEU A 1 170 ? -20.996 0.876 2.105 1.00 86.25 170 LEU A O 1
ATOM 1404 N N . ARG A 1 171 ? -18.796 0.642 2.410 1.00 83.38 171 ARG A N 1
ATOM 1405 C CA . ARG A 1 171 ? -18.910 -0.014 3.724 1.00 83.38 171 ARG A CA 1
ATOM 1406 C C . ARG A 1 171 ? -18.919 0.962 4.902 1.00 83.38 171 ARG A C 1
ATOM 1408 O O . ARG A 1 171 ? -18.914 0.506 6.052 1.00 83.38 171 ARG A O 1
ATOM 1415 N N . LYS A 1 172 ? -18.918 2.277 4.644 1.00 75.44 172 LYS A N 1
ATOM 1416 C CA . LYS A 1 172 ? -18.832 3.341 5.661 1.00 75.44 172 LYS A CA 1
ATOM 1417 C C . LYS A 1 172 ? -17.652 3.163 6.624 1.00 75.44 172 LYS A C 1
ATOM 1419 O O . LYS A 1 172 ? -17.779 3.406 7.824 1.00 75.44 172 LYS A O 1
ATOM 1424 N N . GLN A 1 173 ? -16.521 2.679 6.118 1.00 74.00 173 GLN A N 1
ATOM 1425 C CA . GLN A 1 173 ? -15.292 2.596 6.902 1.00 74.00 173 GLN A CA 1
ATOM 1426 C C . GLN A 1 173 ? -14.570 3.948 6.890 1.00 74.00 173 GLN A C 1
ATOM 1428 O O . GLN A 1 173 ? -14.769 4.763 5.988 1.00 74.00 173 GLN A O 1
ATOM 1433 N N . GLN A 1 174 ? -13.750 4.208 7.911 1.00 70.56 174 GLN A N 1
ATOM 1434 C CA . GLN A 1 174 ? -12.977 5.445 7.985 1.00 70.56 174 GLN A CA 1
ATOM 1435 C C . GLN A 1 174 ? -11.919 5.455 6.875 1.00 70.56 174 GLN A C 1
ATOM 1437 O O . GLN A 1 174 ? -10.969 4.676 6.914 1.00 70.56 174 GLN A O 1
ATOM 1442 N N . LEU A 1 175 ? -12.077 6.356 5.906 1.00 76.31 175 LEU A N 1
ATOM 1443 C CA . LEU A 1 175 ? -11.065 6.607 4.888 1.00 76.31 175 LEU A CA 1
ATOM 1444 C C . LEU A 1 175 ? -9.951 7.473 5.486 1.00 76.31 175 LEU A C 1
ATOM 1446 O O . LEU A 1 175 ? -10.166 8.644 5.798 1.00 76.31 175 LEU A O 1
ATOM 1450 N N . ILE A 1 176 ? -8.772 6.886 5.682 1.00 79.62 176 ILE A N 1
ATOM 1451 C CA . ILE A 1 176 ? -7.604 7.584 6.230 1.00 79.62 176 ILE A CA 1
ATOM 1452 C C . ILE A 1 176 ? -6.855 8.358 5.140 1.00 79.62 176 ILE A C 1
ATOM 1454 O O . ILE A 1 176 ? -6.831 7.936 3.984 1.00 79.62 176 ILE A O 1
ATOM 1458 N N . PHE A 1 177 ? -6.206 9.463 5.525 1.00 81.12 177 PHE A N 1
ATOM 1459 C CA . PHE A 1 177 ? -5.425 10.308 4.613 1.00 81.12 177 PHE A CA 1
ATOM 1460 C C . PHE A 1 177 ? -4.354 9.520 3.851 1.00 81.12 177 PHE A C 1
ATOM 1462 O O . PHE A 1 177 ? -4.299 9.584 2.626 1.00 81.12 177 PHE A O 1
ATOM 1469 N N . LEU A 1 178 ? -3.577 8.709 4.579 1.00 83.31 178 LEU A N 1
ATOM 1470 C CA . LEU A 1 178 ? -2.506 7.880 4.022 1.00 83.31 178 LEU A CA 1
ATOM 1471 C C . LEU A 1 178 ? -2.984 7.021 2.841 1.00 83.31 178 LEU A C 1
ATOM 1473 O O . LEU A 1 178 ? -2.286 6.935 1.840 1.00 83.31 178 LEU A O 1
ATOM 1477 N N . HIS A 1 179 ? -4.174 6.421 2.936 1.00 85.75 179 HIS A N 1
ATOM 1478 C CA . HIS A 1 179 ? -4.685 5.504 1.917 1.00 85.75 179 HIS A CA 1
ATOM 1479 C C . HIS A 1 179 ? -4.975 6.228 0.602 1.00 85.75 179 HIS A C 1
ATOM 1481 O O . HIS A 1 179 ? -4.429 5.862 -0.437 1.00 85.75 179 HIS A O 1
ATOM 1487 N N . TRP A 1 180 ? -5.812 7.272 0.626 1.00 91.75 180 TRP A N 1
ATOM 1488 C CA . TRP A 1 180 ? -6.198 7.921 -0.626 1.00 91.75 180 TRP A CA 1
ATOM 1489 C C . TRP A 1 180 ? -5.047 8.713 -1.251 1.00 91.75 180 TRP A C 1
ATOM 1491 O O . TRP A 1 180 ? -4.933 8.725 -2.476 1.00 91.75 180 TRP A O 1
ATOM 1501 N N . TYR A 1 181 ? -4.181 9.316 -0.425 1.00 93.81 181 TYR A N 1
ATOM 1502 C CA . TYR A 1 181 ? -2.976 10.002 -0.885 1.00 93.81 181 TYR A CA 1
ATOM 1503 C C . TYR A 1 181 ? -2.029 9.026 -1.589 1.00 93.81 181 TYR A C 1
ATOM 1505 O O . TYR A 1 181 ? -1.602 9.298 -2.711 1.00 93.81 181 TYR A O 1
ATOM 1513 N N . HIS A 1 182 ? -1.764 7.866 -0.975 1.00 94.25 182 HIS A N 1
ATOM 1514 C CA . HIS A 1 182 ? -0.936 6.811 -1.558 1.00 94.25 182 HIS A CA 1
ATOM 1515 C C . HIS A 1 182 ? -1.491 6.324 -2.901 1.00 94.25 182 HIS A C 1
ATOM 1517 O O . HIS A 1 182 ? -0.777 6.338 -3.896 1.00 94.25 182 HIS A O 1
ATOM 1523 N N . HIS A 1 183 ? -2.772 5.944 -2.966 1.00 95.75 183 HIS A N 1
ATOM 1524 C CA . HIS A 1 183 ? -3.363 5.419 -4.204 1.00 95.75 183 HIS A CA 1
ATOM 1525 C C . HIS A 1 183 ? -3.367 6.442 -5.351 1.00 95.75 183 HIS A C 1
ATOM 1527 O O . HIS A 1 183 ? -3.089 6.078 -6.491 1.00 95.75 183 HIS A O 1
ATOM 1533 N N . ALA A 1 184 ? -3.615 7.723 -5.061 1.00 96.69 184 ALA A N 1
ATOM 1534 C CA . ALA A 1 184 ? -3.557 8.771 -6.079 1.00 96.69 184 ALA A CA 1
ATOM 1535 C C . ALA A 1 184 ? -2.121 9.033 -6.566 1.00 96.69 184 ALA A C 1
ATOM 1537 O O . ALA A 1 184 ? -1.877 9.106 -7.770 1.00 96.69 184 ALA A O 1
ATOM 1538 N N . SER A 1 185 ? -1.162 9.165 -5.645 1.00 96.44 185 SER A N 1
ATOM 1539 C CA . SER A 1 185 ? 0.217 9.517 -6.005 1.00 96.44 185 SER A CA 1
ATOM 1540 C C . SER A 1 185 ? 0.990 8.355 -6.635 1.00 96.44 185 SER A C 1
ATOM 1542 O O . SER A 1 185 ? 1.696 8.584 -7.616 1.00 96.44 185 SER A O 1
ATOM 1544 N N . VAL A 1 186 ? 0.800 7.108 -6.180 1.00 95.88 186 VAL A N 1
ATOM 1545 C CA . VAL A 1 186 ? 1.430 5.931 -6.811 1.00 95.88 186 VAL A CA 1
ATOM 1546 C C . VAL A 1 186 ? 0.903 5.691 -8.227 1.00 95.88 186 VAL A C 1
ATOM 1548 O O . VAL A 1 186 ? 1.673 5.289 -9.092 1.00 95.88 186 VAL A O 1
ATOM 1551 N N . LEU A 1 187 ? -0.376 5.984 -8.495 1.00 96.44 187 LEU A N 1
ATOM 1552 C CA . LEU A 1 187 ? -0.945 5.900 -9.841 1.00 96.44 187 LEU A CA 1
ATOM 1553 C C . LEU A 1 187 ? -0.232 6.856 -10.802 1.00 96.44 187 LEU A C 1
ATOM 1555 O O . LEU A 1 187 ? 0.240 6.432 -11.856 1.00 96.44 187 LEU A O 1
ATOM 1559 N N . ILE A 1 188 ? -0.129 8.132 -10.420 1.00 96.50 188 ILE A N 1
ATOM 1560 C CA . ILE A 1 188 ? 0.550 9.158 -11.222 1.00 96.50 188 ILE A CA 1
ATOM 1561 C C . ILE A 1 188 ? 2.018 8.779 -11.422 1.00 96.50 188 ILE A C 1
ATOM 1563 O O . ILE A 1 188 ? 2.513 8.777 -12.549 1.00 96.50 188 ILE A O 1
ATOM 1567 N N . TYR A 1 189 ? 2.701 8.399 -10.342 1.00 96.06 189 TYR A N 1
ATOM 1568 C CA . TYR A 1 189 ? 4.114 8.054 -10.391 1.00 96.06 189 TYR A CA 1
ATOM 1569 C C . TYR A 1 189 ? 4.396 6.822 -11.259 1.00 96.06 189 TYR A C 1
ATOM 1571 O O . TYR A 1 189 ? 5.319 6.856 -12.064 1.00 96.06 189 TYR A O 1
ATOM 1579 N N . CYS A 1 190 ? 3.607 5.749 -11.155 1.00 95.06 190 CYS A N 1
ATOM 1580 C CA . CYS A 1 190 ? 3.806 4.549 -11.970 1.00 95.06 190 CYS A CA 1
ATOM 1581 C C . CYS A 1 190 ? 3.677 4.840 -13.469 1.00 95.06 190 CYS A C 1
ATOM 1583 O O . CYS A 1 190 ? 4.458 4.311 -14.255 1.00 95.06 190 CYS A O 1
ATOM 1585 N N . TRP A 1 191 ? 2.731 5.692 -13.870 1.00 94.38 191 TRP A N 1
ATOM 1586 C CA . TRP A 1 191 ? 2.534 6.063 -15.275 1.00 94.38 191 TRP A CA 1
ATOM 1587 C C . TRP A 1 191 ? 3.652 6.981 -15.773 1.00 94.38 191 TRP A C 1
ATOM 1589 O O . TRP A 1 191 ? 4.222 6.730 -16.833 1.00 94.38 191 TRP A O 1
ATOM 1599 N N . PHE A 1 192 ? 4.023 7.984 -14.973 1.00 94.38 192 PHE A N 1
ATOM 1600 C CA . PHE A 1 192 ? 5.159 8.863 -15.251 1.00 94.38 192 PHE A CA 1
ATOM 1601 C C . PHE A 1 192 ? 6.495 8.109 -15.312 1.00 94.38 192 PHE A C 1
ATOM 1603 O O . PHE A 1 192 ? 7.340 8.418 -16.139 1.00 94.38 192 PHE A O 1
ATOM 1610 N N . SER A 1 193 ? 6.705 7.111 -14.456 1.00 92.94 193 SER A N 1
ATOM 1611 C CA . SER A 1 193 ? 7.971 6.376 -14.391 1.00 92.94 193 SER A CA 1
ATOM 1612 C C . SER A 1 193 ? 8.093 5.305 -15.473 1.00 92.94 193 SER A C 1
ATOM 1614 O O . SER A 1 193 ? 9.193 5.014 -15.946 1.00 92.94 193 SER A O 1
ATOM 1616 N N . TYR A 1 194 ? 6.960 4.748 -15.909 1.00 91.00 194 TYR A N 1
ATOM 1617 C CA . TYR A 1 194 ? 6.926 3.731 -16.955 1.00 91.00 194 TYR A CA 1
ATOM 1618 C C . TYR A 1 194 ? 7.367 4.269 -18.322 1.00 91.00 194 TYR A C 1
ATOM 1620 O O . TYR A 1 194 ? 8.081 3.570 -19.037 1.00 91.00 194 TYR A O 1
ATOM 1628 N N . GLN A 1 195 ? 6.990 5.505 -18.673 1.00 89.25 195 GLN A N 1
ATOM 1629 C CA . GLN A 1 195 ? 7.377 6.118 -19.955 1.00 89.25 195 GLN A CA 1
ATOM 1630 C C . GLN A 1 195 ? 8.897 6.335 -20.083 1.00 89.25 195 GLN A C 1
ATOM 1632 O O . GLN A 1 195 ? 9.443 6.193 -21.173 1.00 89.25 195 GLN A O 1
ATOM 1637 N N . ASP A 1 196 ? 9.586 6.567 -18.961 1.00 86.00 196 ASP A N 1
ATOM 1638 C CA . ASP A 1 196 ? 11.042 6.751 -18.897 1.00 86.00 196 ASP A CA 1
ATOM 1639 C C . ASP A 1 196 ? 11.823 5.424 -18.864 1.00 86.00 196 ASP A C 1
ATOM 1641 O O . ASP A 1 196 ? 13.053 5.437 -18.844 1.00 86.00 196 ASP A O 1
ATOM 1645 N N . TYR A 1 197 ? 11.139 4.271 -18.805 1.00 85.44 197 TYR A N 1
ATOM 1646 C CA . TYR A 1 197 ? 11.762 2.956 -18.598 1.00 85.44 197 TYR A CA 1
ATOM 1647 C C . TYR A 1 197 ? 12.779 2.948 -17.446 1.00 85.44 197 TYR A C 1
ATOM 1649 O O . TYR A 1 197 ? 13.887 2.421 -17.575 1.00 85.44 197 TYR A O 1
ATOM 1657 N N . SER A 1 198 ? 12.394 3.560 -16.322 1.00 88.75 198 SER A N 1
ATOM 1658 C CA . SER A 1 198 ? 13.271 3.778 -15.171 1.00 88.75 198 SER A CA 1
ATOM 1659 C C . SER A 1 198 ? 13.885 2.473 -14.650 1.00 88.75 198 SER A C 1
ATOM 1661 O O . SER A 1 198 ? 13.169 1.551 -14.241 1.00 88.75 198 SER A O 1
ATOM 1663 N N . SER A 1 199 ? 15.221 2.403 -14.616 1.00 90.56 199 SER A N 1
ATOM 1664 C CA . SER A 1 199 ? 15.966 1.221 -14.154 1.00 90.56 199 SER A CA 1
ATOM 1665 C C . SER A 1 199 ? 15.695 0.874 -12.685 1.00 90.56 199 SER A C 1
ATOM 1667 O O . SER A 1 199 ? 15.620 -0.300 -12.315 1.00 90.56 199 SER A O 1
ATOM 1669 N N . THR A 1 200 ? 15.457 1.883 -11.840 1.00 92.81 200 THR A N 1
ATOM 1670 C CA . THR A 1 200 ? 15.127 1.698 -10.415 1.00 92.81 200 THR A CA 1
ATOM 1671 C C . THR A 1 200 ? 13.760 1.037 -10.215 1.00 92.81 200 THR A C 1
ATOM 1673 O O . THR A 1 200 ? 13.521 0.400 -9.184 1.00 92.81 200 THR A O 1
ATOM 1676 N N . GLY A 1 201 ? 12.888 1.094 -11.231 1.00 91.06 201 GLY A N 1
ATOM 1677 C CA . GLY A 1 201 ? 11.578 0.451 -11.247 1.00 91.06 201 GLY A CA 1
ATOM 1678 C C . GLY A 1 201 ? 11.629 -1.050 -10.955 1.00 91.06 201 GLY A C 1
ATOM 1679 O O . GLY A 1 201 ? 10.711 -1.562 -10.314 1.00 91.06 201 GLY A O 1
ATOM 1680 N N . ARG A 1 202 ? 12.719 -1.746 -11.319 1.00 92.75 202 ARG A N 1
ATOM 1681 C CA . ARG A 1 202 ? 12.926 -3.177 -11.018 1.00 92.75 202 ARG A CA 1
ATOM 1682 C C . ARG A 1 202 ? 12.789 -3.476 -9.521 1.00 92.75 202 ARG A C 1
ATOM 1684 O O . ARG A 1 202 ? 12.076 -4.403 -9.129 1.00 92.75 202 ARG A O 1
ATOM 1691 N N . TRP A 1 203 ? 13.444 -2.675 -8.681 1.00 95.25 203 TRP A N 1
ATOM 1692 C CA . TRP A 1 203 ? 13.408 -2.821 -7.225 1.00 95.25 203 TRP A CA 1
ATOM 1693 C C . TRP A 1 203 ? 12.022 -2.502 -6.666 1.00 95.25 203 TRP A C 1
ATOM 1695 O O . TRP A 1 203 ? 11.483 -3.275 -5.872 1.00 95.25 203 TRP A O 1
ATOM 1705 N N . PHE A 1 204 ? 11.421 -1.397 -7.114 1.00 94.38 204 PHE A N 1
ATOM 1706 C CA . PHE A 1 204 ? 10.107 -0.966 -6.634 1.00 94.38 204 PHE A CA 1
ATOM 1707 C C . PHE A 1 204 ? 9.011 -1.979 -6.974 1.00 94.38 204 PHE A C 1
ATOM 1709 O O . PHE A 1 204 ? 8.227 -2.335 -6.096 1.00 94.38 204 PHE A O 1
ATOM 1716 N N . CYS A 1 205 ? 8.995 -2.488 -8.210 1.00 94.94 205 CYS A N 1
ATOM 1717 C CA . CYS A 1 205 ? 8.032 -3.498 -8.650 1.00 94.94 205 CYS A CA 1
ATOM 1718 C C . CYS A 1 205 ? 8.185 -4.790 -7.843 1.00 94.94 205 CYS A C 1
ATOM 1720 O O . CYS A 1 205 ? 7.203 -5.302 -7.312 1.00 94.94 205 CYS A O 1
ATOM 1722 N N . SER A 1 206 ? 9.417 -5.294 -7.705 1.00 95.81 206 SER A N 1
ATOM 1723 C CA . SER A 1 206 ? 9.690 -6.555 -7.000 1.00 95.81 206 SER A CA 1
ATOM 1724 C C . SER A 1 206 ? 9.242 -6.505 -5.542 1.00 95.81 206 SER A C 1
ATOM 1726 O O . SER A 1 206 ? 8.513 -7.383 -5.083 1.00 95.81 206 SER A O 1
ATOM 1728 N N . LEU A 1 207 ? 9.646 -5.460 -4.814 1.00 96.38 207 LEU A N 1
ATOM 1729 C CA . LEU A 1 207 ? 9.295 -5.307 -3.403 1.00 96.38 207 LEU A CA 1
ATOM 1730 C C . LEU A 1 207 ? 7.790 -5.096 -3.226 1.00 96.38 207 LEU A C 1
ATOM 1732 O O . LEU A 1 207 ? 7.190 -5.726 -2.356 1.00 96.38 207 LEU A O 1
ATOM 1736 N N . ASN A 1 208 ? 7.169 -4.264 -4.071 1.00 96.81 208 ASN A N 1
ATOM 1737 C CA . ASN A 1 208 ? 5.736 -4.013 -3.979 1.00 96.81 208 ASN A CA 1
ATOM 1738 C C . ASN A 1 208 ? 4.926 -5.281 -4.255 1.00 96.81 208 ASN A C 1
ATOM 1740 O O . ASN A 1 208 ? 4.019 -5.563 -3.483 1.00 96.81 208 ASN A O 1
ATOM 1744 N N . TYR A 1 209 ? 5.280 -6.087 -5.264 1.00 97.56 209 TYR A N 1
ATOM 1745 C CA . TYR A 1 209 ? 4.588 -7.350 -5.535 1.00 97.56 209 TYR A CA 1
ATOM 1746 C C . TYR A 1 209 ? 4.611 -8.310 -4.342 1.00 97.56 209 TYR A C 1
ATOM 1748 O O . TYR A 1 209 ? 3.582 -8.895 -4.002 1.00 97.56 209 TYR A O 1
ATOM 1756 N N . ILE A 1 210 ? 5.751 -8.431 -3.657 1.00 97.25 210 ILE A N 1
ATOM 1757 C CA . ILE A 1 210 ? 5.869 -9.275 -2.460 1.00 97.25 210 ILE A CA 1
ATOM 1758 C C . ILE A 1 210 ? 4.976 -8.736 -1.338 1.00 97.25 210 ILE A C 1
ATOM 1760 O O . ILE A 1 210 ? 4.156 -9.469 -0.781 1.00 97.25 210 ILE A O 1
ATOM 1764 N N . VAL A 1 211 ? 5.111 -7.449 -1.011 1.00 96.94 211 VAL A N 1
ATOM 1765 C CA . VAL A 1 211 ? 4.378 -6.835 0.104 1.00 96.94 211 VAL A CA 1
ATOM 1766 C C . VAL A 1 211 ? 2.875 -6.805 -0.172 1.00 96.94 211 VAL A C 1
ATOM 1768 O O . VAL A 1 211 ? 2.092 -7.144 0.714 1.00 96.94 211 VAL A O 1
ATOM 1771 N N . HIS A 1 212 ? 2.452 -6.472 -1.394 1.00 96.62 212 HIS A N 1
ATOM 1772 C CA . HIS A 1 212 ? 1.047 -6.503 -1.808 1.00 96.62 212 HIS A CA 1
ATOM 1773 C C . HIS A 1 212 ? 0.493 -7.929 -1.830 1.00 96.62 212 HIS A C 1
ATOM 1775 O O . HIS A 1 212 ? -0.625 -8.135 -1.362 1.00 96.62 212 HIS A O 1
ATOM 1781 N N . GLY A 1 213 ? 1.268 -8.926 -2.270 1.00 97.50 213 GLY A N 1
ATOM 1782 C CA . GLY A 1 213 ? 0.872 -10.334 -2.190 1.00 97.50 213 GLY A CA 1
ATOM 1783 C C . GLY A 1 213 ? 0.527 -10.754 -0.759 1.00 97.50 213 GLY A C 1
ATOM 1784 O O . GLY A 1 213 ? -0.534 -11.336 -0.519 1.00 97.50 213 GLY A O 1
ATOM 1785 N N . ILE A 1 214 ? 1.364 -10.380 0.214 1.00 97.12 214 ILE A N 1
ATOM 1786 C CA . ILE A 1 214 ? 1.130 -10.662 1.640 1.00 97.12 214 ILE A CA 1
ATOM 1787 C C . ILE A 1 214 ? -0.050 -9.837 2.186 1.00 97.12 214 ILE A C 1
ATOM 1789 O O . ILE A 1 214 ? -0.944 -10.384 2.838 1.00 97.12 214 ILE A O 1
ATOM 1793 N N . MET A 1 215 ? -0.081 -8.529 1.914 1.00 95.88 215 MET A N 1
ATOM 1794 C CA . MET A 1 215 ? -1.103 -7.605 2.416 1.00 95.88 215 MET A CA 1
ATOM 1795 C C . MET A 1 215 ? -2.509 -7.979 1.927 1.00 95.88 215 MET A C 1
ATOM 1797 O O . MET A 1 215 ? -3.437 -8.087 2.733 1.00 95.88 215 MET A O 1
ATOM 1801 N N . TYR A 1 216 ? -2.680 -8.217 0.624 1.00 97.12 216 TYR A N 1
ATOM 1802 C CA . TYR A 1 216 ? -3.977 -8.585 0.057 1.00 97.12 216 TYR A CA 1
ATOM 1803 C C . TYR A 1 216 ? -4.415 -9.986 0.483 1.00 97.12 216 TYR A C 1
ATOM 1805 O O . TYR A 1 216 ? -5.597 -10.184 0.768 1.00 97.12 216 TYR A O 1
ATOM 1813 N N . SER A 1 217 ? -3.482 -10.931 0.651 1.00 96.62 217 SER A N 1
ATOM 1814 C CA . SER A 1 217 ? -3.791 -12.240 1.247 1.00 96.62 217 SER A CA 1
ATOM 1815 C C . SER A 1 217 ? -4.349 -12.087 2.666 1.00 96.62 217 SER A C 1
ATOM 1817 O O . SER A 1 217 ? -5.373 -12.683 3.010 1.00 96.62 217 SER A O 1
ATOM 1819 N N . TYR A 1 218 ? -3.739 -11.221 3.482 1.00 93.69 218 TYR A N 1
ATOM 1820 C CA . TYR A 1 218 ? -4.247 -10.895 4.814 1.00 93.69 218 TYR A CA 1
ATOM 1821 C C . TYR A 1 218 ? -5.653 -10.280 4.762 1.00 93.69 218 TYR A C 1
ATOM 1823 O O . TYR A 1 218 ? -6.540 -10.710 5.508 1.00 93.69 218 TYR A O 1
ATOM 1831 N N . TYR A 1 219 ? -5.904 -9.319 3.869 1.00 91.00 219 TYR A N 1
ATOM 1832 C CA . TYR A 1 219 ? -7.229 -8.706 3.736 1.00 91.00 219 TYR A CA 1
ATOM 1833 C C . TYR A 1 219 ? -8.296 -9.675 3.222 1.00 91.00 219 TYR A C 1
ATOM 1835 O O . TYR A 1 219 ? -9.414 -9.656 3.744 1.00 91.00 219 TYR A O 1
ATOM 1843 N N . ALA A 1 220 ? -7.959 -10.571 2.293 1.00 93.44 220 ALA A N 1
ATOM 1844 C CA . ALA A 1 220 ? -8.854 -11.626 1.825 1.00 93.44 220 ALA A CA 1
ATOM 1845 C C . ALA A 1 220 ? -9.268 -12.555 2.977 1.00 93.44 220 ALA A C 1
ATOM 1847 O O . ALA A 1 220 ? -10.459 -12.758 3.229 1.00 93.44 220 ALA A O 1
ATOM 1848 N N . LEU A 1 221 ? -8.302 -13.042 3.760 1.00 90.31 221 LEU A N 1
ATOM 1849 C CA . LEU A 1 221 ? -8.563 -13.906 4.915 1.00 90.31 221 LEU A CA 1
ATOM 1850 C C . LEU A 1 221 ? -9.391 -13.193 5.999 1.00 90.31 221 LEU A C 1
ATOM 1852 O O . LEU A 1 221 ? -10.335 -13.769 6.553 1.00 90.31 221 LEU A O 1
ATOM 1856 N N . ARG A 1 222 ? -9.112 -11.910 6.269 1.00 82.00 222 ARG A N 1
ATOM 1857 C CA . ARG A 1 222 ? -9.927 -11.086 7.181 1.00 82.00 222 ARG A CA 1
ATOM 1858 C C . ARG A 1 222 ? -11.348 -10.899 6.656 1.00 82.00 222 ARG A C 1
ATOM 1860 O O . ARG A 1 222 ? -12.301 -11.006 7.433 1.00 82.00 222 ARG A O 1
ATOM 1867 N N . ALA A 1 223 ? -11.517 -10.668 5.354 1.00 84.56 223 ALA A N 1
ATOM 1868 C CA . ALA A 1 223 ? -12.828 -10.600 4.721 1.00 84.56 223 ALA A CA 1
ATOM 1869 C C . ALA A 1 223 ? -13.568 -11.942 4.835 1.00 84.56 223 ALA A C 1
ATOM 1871 O O . ALA A 1 223 ? -14.770 -11.944 5.077 1.00 84.56 223 ALA A O 1
ATOM 1872 N N . LEU A 1 224 ? -12.878 -13.084 4.832 1.00 86.94 224 LEU A N 1
ATOM 1873 C CA . LEU A 1 224 ? -13.450 -14.417 5.070 1.00 86.94 224 LEU A CA 1
ATOM 1874 C C . LEU A 1 224 ? -13.718 -14.759 6.556 1.00 86.94 224 LEU A C 1
ATOM 1876 O O . LEU A 1 224 ? -14.239 -15.832 6.839 1.00 86.94 224 LEU A O 1
ATOM 1880 N N . LYS A 1 225 ? -13.584 -13.796 7.490 1.00 79.44 225 LYS A N 1
ATOM 1881 C CA . LYS A 1 225 ? -13.828 -13.950 8.951 1.00 79.44 225 LYS A CA 1
ATOM 1882 C C . LYS A 1 225 ? -12.861 -14.922 9.639 1.00 79.44 225 LYS A C 1
ATOM 1884 O O . LYS A 1 225 ? -13.111 -15.320 10.778 1.00 79.44 225 LYS A O 1
ATOM 1889 N N . PHE A 1 226 ? -11.722 -15.229 9.024 1.00 73.44 226 PHE A N 1
ATOM 1890 C CA . PHE A 1 226 ? -10.652 -15.902 9.750 1.00 73.44 226 PHE A CA 1
ATOM 1891 C C . PHE A 1 226 ? -10.107 -14.983 10.850 1.00 73.44 226 PHE A C 1
ATOM 1893 O O . PHE A 1 226 ? -9.859 -13.787 10.644 1.00 73.44 226 PHE A O 1
ATOM 1900 N N . ARG A 1 227 ? -9.938 -15.539 12.053 1.00 70.00 227 ARG A N 1
ATOM 1901 C CA . ARG A 1 227 ? -9.355 -14.829 13.196 1.00 70.00 227 ARG A CA 1
ATOM 1902 C C . ARG A 1 227 ? -7.835 -14.815 13.054 1.00 70.00 227 ARG A C 1
ATOM 1904 O O . ARG A 1 227 ? -7.150 -15.680 13.579 1.00 70.00 227 ARG A O 1
ATOM 1911 N N . ILE A 1 228 ? -7.322 -13.832 12.321 1.00 72.06 228 ILE A N 1
ATOM 1912 C CA . ILE A 1 228 ? -5.876 -13.627 12.171 1.00 72.06 228 ILE A CA 1
ATOM 1913 C C . ILE A 1 228 ? -5.350 -12.812 13.361 1.00 72.06 228 ILE A C 1
ATOM 1915 O O . ILE A 1 228 ? -5.939 -11.764 13.660 1.00 72.06 228 ILE A O 1
ATOM 1919 N N . PRO A 1 229 ? -4.265 -13.250 14.023 1.00 70.31 229 PRO A N 1
ATOM 1920 C CA . PRO A 1 229 ? -3.671 -12.516 15.134 1.00 70.31 229 PRO A CA 1
ATOM 1921 C C . PRO A 1 229 ? -3.047 -11.188 14.672 1.00 70.31 229 PRO A C 1
ATOM 1923 O O . PRO A 1 229 ? -2.565 -11.061 13.545 1.00 70.31 229 PRO A O 1
ATOM 1926 N N . ARG A 1 230 ? -3.047 -10.171 15.545 1.00 63.06 230 ARG A N 1
ATOM 1927 C CA . ARG A 1 230 ? -2.609 -8.806 15.191 1.00 63.06 230 ARG A CA 1
ATOM 1928 C C . ARG A 1 230 ? -1.115 -8.703 14.877 1.00 63.06 230 ARG A C 1
ATOM 1930 O O . ARG A 1 230 ? -0.728 -7.824 14.108 1.00 63.06 230 ARG A O 1
ATOM 1937 N N . TRP A 1 231 ? -0.278 -9.605 15.392 1.00 73.69 231 TRP A N 1
ATOM 1938 C CA . TRP A 1 231 ? 1.148 -9.613 15.049 1.00 73.69 231 TRP A CA 1
ATOM 1939 C C . TRP A 1 231 ? 1.376 -9.731 13.538 1.00 73.69 231 TRP A C 1
ATOM 1941 O O . TRP A 1 231 ? 2.274 -9.079 13.022 1.00 73.69 231 TRP A O 1
ATOM 1951 N N . VAL A 1 232 ? 0.493 -10.420 12.804 1.00 78.81 232 VAL A N 1
ATOM 1952 C CA . VAL A 1 232 ? 0.553 -10.485 11.335 1.00 78.81 232 VAL A CA 1
ATOM 1953 C C . VAL A 1 232 ? 0.350 -9.104 10.714 1.00 78.81 232 VAL A C 1
ATOM 1955 O O . VAL A 1 232 ? 1.120 -8.701 9.851 1.00 78.81 232 VAL A O 1
ATOM 1958 N N . SER A 1 233 ? -0.637 -8.330 11.182 1.00 77.94 233 SER A N 1
ATOM 1959 C CA . SER A 1 233 ? -0.808 -6.949 10.708 1.00 77.94 233 SER A CA 1
ATOM 1960 C C . SER A 1 233 ? 0.365 -6.041 11.081 1.00 77.94 233 SER A C 1
ATOM 1962 O O . SER A 1 233 ? 0.688 -5.148 10.309 1.00 77.94 233 SER A O 1
ATOM 1964 N N . MET A 1 234 ? 1.033 -6.278 12.216 1.00 79.94 234 MET A N 1
ATOM 1965 C CA . MET A 1 234 ? 2.248 -5.535 12.572 1.00 79.94 234 MET A CA 1
ATOM 1966 C C . MET A 1 234 ? 3.413 -5.885 11.641 1.00 79.94 234 MET A C 1
ATOM 1968 O O . MET A 1 234 ? 4.095 -4.981 11.172 1.00 79.94 234 MET A O 1
ATOM 1972 N N . VAL A 1 235 ? 3.593 -7.168 11.312 1.00 87.00 235 VAL A N 1
ATOM 1973 C CA . VAL A 1 235 ? 4.595 -7.623 10.334 1.00 87.00 235 VAL A CA 1
ATOM 1974 C C . VAL A 1 235 ? 4.335 -7.012 8.958 1.00 87.00 235 VAL A C 1
ATOM 1976 O O . VAL A 1 235 ? 5.271 -6.546 8.321 1.00 87.00 235 VAL A O 1
ATOM 1979 N N . ILE A 1 236 ? 3.079 -6.939 8.510 1.00 90.12 236 ILE A N 1
ATOM 1980 C CA . ILE A 1 236 ? 2.735 -6.295 7.231 1.00 90.12 236 ILE A CA 1
ATOM 1981 C C . ILE A 1 236 ? 3.144 -4.820 7.238 1.00 90.12 236 ILE A C 1
ATOM 1983 O O . ILE A 1 236 ? 3.809 -4.370 6.307 1.00 90.12 236 ILE A O 1
ATOM 1987 N N . THR A 1 237 ? 2.810 -4.078 8.296 1.00 87.38 237 THR A N 1
ATOM 1988 C CA . THR A 1 237 ? 3.207 -2.668 8.415 1.00 87.38 237 THR A CA 1
ATOM 1989 C C . THR A 1 237 ? 4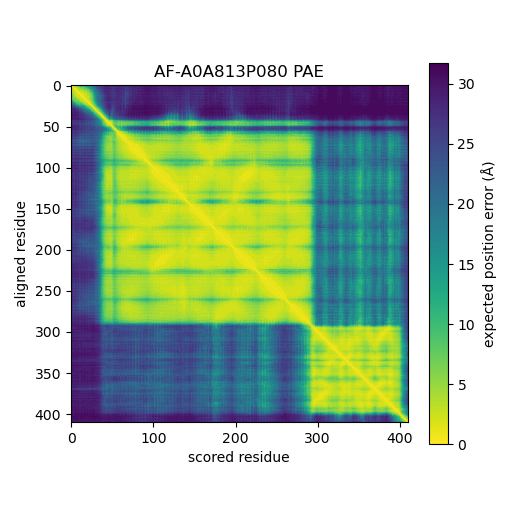.731 -2.509 8.476 1.00 87.38 237 THR A C 1
ATOM 1991 O O . THR A 1 237 ? 5.269 -1.582 7.876 1.00 87.38 237 THR A O 1
ATOM 1994 N N . MET A 1 238 ? 5.445 -3.429 9.138 1.00 88.25 238 MET A N 1
ATOM 1995 C CA . MET A 1 238 ? 6.914 -3.458 9.140 1.00 88.25 238 MET A CA 1
ATOM 1996 C C . MET A 1 238 ? 7.477 -3.657 7.735 1.00 88.25 238 MET A C 1
ATOM 1998 O O . MET A 1 238 ? 8.337 -2.892 7.312 1.00 88.25 238 MET A O 1
ATOM 2002 N N . LEU A 1 239 ? 6.953 -4.627 6.984 1.00 93.00 239 LEU A N 1
ATOM 2003 C CA . LEU A 1 239 ? 7.368 -4.882 5.604 1.00 93.00 239 LEU A CA 1
ATOM 2004 C C . LEU A 1 239 ? 7.115 -3.667 4.699 1.00 93.00 239 LEU A C 1
ATOM 2006 O O . LEU A 1 239 ? 7.977 -3.313 3.897 1.00 93.00 239 LEU A O 1
ATOM 2010 N N . GLN A 1 240 ? 5.974 -2.988 4.860 1.00 92.94 240 GLN A N 1
ATOM 2011 C CA . GLN A 1 240 ? 5.666 -1.747 4.139 1.00 92.94 240 GLN A CA 1
ATOM 2012 C C . GLN A 1 240 ? 6.657 -0.626 4.475 1.00 92.94 240 GLN A C 1
ATOM 2014 O O . GLN A 1 240 ? 7.125 0.068 3.572 1.00 92.94 240 GLN A O 1
ATOM 2019 N N . LEU A 1 241 ? 7.027 -0.465 5.748 1.00 90.94 241 LEU A N 1
ATOM 2020 C CA . LEU A 1 241 ? 8.008 0.538 6.163 1.00 90.94 241 LEU A CA 1
ATOM 2021 C C . LEU A 1 241 ? 9.408 0.216 5.621 1.00 90.94 241 LEU A C 1
ATOM 2023 O O . LEU A 1 241 ? 10.076 1.095 5.076 1.00 90.94 241 LEU A O 1
ATOM 2027 N N . THR A 1 242 ? 9.828 -1.048 5.696 1.00 92.38 242 THR A N 1
ATOM 2028 C CA . THR A 1 242 ? 11.092 -1.517 5.115 1.00 92.38 242 THR A CA 1
ATOM 2029 C C . THR A 1 242 ? 11.134 -1.285 3.605 1.00 92.38 242 THR A C 1
ATOM 2031 O O . THR A 1 242 ? 12.152 -0.821 3.096 1.00 92.38 242 THR A O 1
ATOM 2034 N N . GLN A 1 243 ? 10.029 -1.514 2.886 1.00 94.69 243 GLN A N 1
ATOM 2035 C CA . GLN A 1 243 ? 9.928 -1.198 1.457 1.00 94.69 243 GLN A CA 1
ATOM 2036 C C . GLN A 1 243 ? 10.192 0.290 1.184 1.00 94.69 243 GLN A C 1
ATOM 2038 O O . GLN A 1 243 ? 10.875 0.607 0.211 1.00 94.69 243 GLN A O 1
ATOM 2043 N N . MET A 1 244 ? 9.693 1.202 2.027 1.00 93.12 244 MET A N 1
ATOM 2044 C CA . MET A 1 244 ? 9.957 2.635 1.854 1.00 93.12 244 MET A CA 1
ATOM 2045 C C . MET A 1 244 ? 11.428 2.985 2.090 1.00 93.12 244 MET A C 1
ATOM 2047 O O . MET A 1 244 ? 12.005 3.742 1.314 1.00 93.12 244 MET A O 1
ATOM 2051 N N . ILE A 1 245 ? 12.053 2.391 3.112 1.00 93.19 245 ILE A N 1
ATOM 2052 C CA . ILE A 1 245 ? 13.477 2.596 3.421 1.00 93.19 245 ILE A CA 1
ATOM 2053 C C . ILE A 1 245 ? 14.357 2.112 2.265 1.00 93.19 245 ILE A C 1
ATOM 2055 O O . ILE A 1 245 ? 15.225 2.853 1.802 1.00 93.19 245 ILE A O 1
ATOM 2059 N N . ILE A 1 246 ? 14.112 0.895 1.766 1.00 95.25 246 ILE A N 1
ATOM 2060 C CA . ILE A 1 246 ? 14.847 0.354 0.615 1.00 95.25 246 ILE A CA 1
ATOM 2061 C C . ILE A 1 246 ? 14.598 1.228 -0.619 1.00 95.25 246 ILE A C 1
ATOM 2063 O O . ILE A 1 246 ? 15.535 1.515 -1.359 1.00 95.25 246 ILE A O 1
ATOM 2067 N N . GLY A 1 247 ? 13.368 1.713 -0.812 1.00 93.88 247 GLY A N 1
ATOM 2068 C CA . GLY A 1 247 ? 13.027 2.616 -1.906 1.00 93.88 247 GLY A CA 1
ATOM 2069 C C . GLY A 1 247 ? 13.838 3.916 -1.885 1.00 93.88 247 GLY A C 1
ATOM 2070 O O . GLY A 1 247 ? 14.446 4.289 -2.891 1.00 93.88 247 GLY A O 1
ATOM 2071 N N . CYS A 1 248 ? 13.922 4.574 -0.727 1.00 93.94 248 CYS A N 1
ATOM 2072 C CA . CYS A 1 248 ? 14.776 5.747 -0.533 1.00 93.94 248 CYS A CA 1
ATOM 2073 C C . CYS A 1 248 ? 16.251 5.423 -0.800 1.00 93.94 248 CYS A C 1
ATOM 2075 O O . CYS A 1 248 ? 16.921 6.164 -1.518 1.00 93.94 248 CYS A O 1
ATOM 2077 N N . TRP A 1 249 ? 16.750 4.304 -0.270 1.00 95.31 249 TRP A N 1
ATOM 2078 C CA . TRP A 1 249 ? 18.138 3.884 -0.457 1.00 95.31 249 TRP A CA 1
ATOM 2079 C C . TRP A 1 249 ? 18.486 3.651 -1.936 1.00 95.31 249 TRP A C 1
ATOM 2081 O O . TRP A 1 249 ? 19.483 4.196 -2.404 1.00 95.31 249 TRP A O 1
ATOM 2091 N N . VAL A 1 250 ? 17.645 2.938 -2.697 1.00 96.06 250 VAL A N 1
ATOM 2092 C CA . VAL A 1 250 ? 17.854 2.695 -4.139 1.00 96.06 250 VAL A CA 1
ATOM 2093 C C . VAL A 1 250 ? 17.941 4.008 -4.918 1.00 96.06 250 VAL A C 1
ATOM 2095 O O . VAL A 1 250 ? 18.848 4.177 -5.733 1.00 96.06 250 VAL A O 1
ATOM 2098 N N . ASN A 1 251 ? 17.041 4.961 -4.657 1.00 94.38 251 ASN A N 1
ATOM 2099 C CA . ASN A 1 251 ? 17.083 6.257 -5.339 1.00 94.38 251 ASN A CA 1
ATOM 2100 C C . ASN A 1 251 ? 18.325 7.078 -4.960 1.00 94.38 251 ASN A C 1
ATOM 2102 O O . ASN A 1 251 ? 18.931 7.703 -5.828 1.00 94.38 251 ASN A O 1
ATOM 2106 N N . LEU A 1 252 ? 18.720 7.073 -3.682 1.00 94.50 252 LEU A N 1
ATOM 2107 C CA . LEU A 1 252 ? 19.931 7.762 -3.229 1.00 94.50 252 LEU A CA 1
ATOM 2108 C C . LEU A 1 252 ? 21.187 7.164 -3.869 1.00 94.50 252 LEU A C 1
ATOM 2110 O O . LEU A 1 252 ? 22.063 7.915 -4.287 1.00 94.50 252 LEU A O 1
ATOM 2114 N N . GLN A 1 253 ? 21.264 5.836 -3.990 1.00 95.62 253 GLN A N 1
ATOM 2115 C CA . GLN A 1 253 ? 22.361 5.163 -4.688 1.00 95.62 253 GLN A CA 1
ATOM 2116 C C . GLN A 1 253 ? 22.389 5.526 -6.177 1.00 95.62 253 GLN A C 1
ATOM 2118 O O . GLN A 1 253 ? 23.436 5.915 -6.685 1.00 95.62 253 GLN A O 1
ATOM 2123 N N . ALA A 1 254 ? 21.245 5.489 -6.867 1.00 95.00 254 ALA A N 1
ATOM 2124 C CA . ALA A 1 254 ? 21.157 5.906 -8.267 1.00 95.00 254 ALA A CA 1
ATOM 2125 C C . ALA A 1 254 ? 21.627 7.359 -8.469 1.00 95.00 254 ALA A C 1
ATOM 2127 O O . ALA A 1 254 ? 22.404 7.644 -9.380 1.00 95.00 254 ALA A O 1
ATOM 2128 N N . TRP A 1 255 ? 21.216 8.270 -7.582 1.00 94.38 255 TRP A N 1
ATOM 2129 C CA . TRP A 1 255 ? 21.671 9.660 -7.598 1.00 94.38 255 TRP A CA 1
ATOM 2130 C C . TRP A 1 255 ? 23.181 9.789 -7.344 1.00 94.38 255 TRP A C 1
ATOM 2132 O O . TRP A 1 255 ? 23.856 10.542 -8.045 1.00 94.38 255 TRP A O 1
ATOM 2142 N N . GLN A 1 256 ? 23.731 9.031 -6.388 1.00 94.88 256 GLN A N 1
ATOM 2143 C CA . GLN A 1 256 ? 25.172 9.002 -6.113 1.00 94.88 256 GLN A CA 1
ATOM 2144 C C . GLN A 1 256 ? 25.975 8.507 -7.321 1.00 94.88 256 GLN A C 1
ATOM 2146 O O . GLN A 1 256 ? 26.959 9.146 -7.688 1.00 94.88 256 GLN A O 1
ATOM 2151 N N . TYR A 1 257 ? 25.538 7.430 -7.981 1.00 94.69 257 TYR A N 1
ATOM 2152 C CA . TYR A 1 257 ? 26.195 6.922 -9.187 1.00 94.69 257 TYR A CA 1
ATOM 2153 C C . TYR A 1 257 ? 26.202 7.964 -10.310 1.00 94.69 257 TYR A C 1
ATOM 2155 O O . TYR A 1 257 ? 27.259 8.235 -10.879 1.00 94.69 257 TYR A O 1
ATOM 2163 N N . LYS A 1 258 ? 25.070 8.639 -10.561 1.00 93.88 258 LYS A N 1
ATOM 2164 C CA . LYS A 1 258 ? 25.012 9.729 -11.550 1.00 93.88 258 LYS A CA 1
ATOM 2165 C C . LYS A 1 258 ? 25.937 10.891 -11.190 1.00 93.88 258 LYS A C 1
ATOM 2167 O O . LYS A 1 258 ? 26.642 11.401 -12.057 1.00 93.88 258 LYS A O 1
ATOM 2172 N N . LYS A 1 259 ? 25.975 11.294 -9.915 1.00 93.31 259 LYS A N 1
ATOM 2173 C CA . LYS A 1 259 ? 26.855 12.374 -9.442 1.00 93.31 259 LYS A CA 1
ATOM 2174 C C . LYS A 1 259 ? 28.340 12.035 -9.617 1.00 93.31 259 LYS A C 1
ATOM 2176 O O . LYS A 1 259 ? 29.130 12.927 -9.907 1.00 93.31 259 LYS A O 1
ATOM 2181 N N . ASN A 1 260 ? 28.702 10.762 -9.485 1.00 94.12 260 ASN A N 1
ATOM 2182 C CA . ASN A 1 260 ? 30.064 10.269 -9.694 1.00 94.12 260 ASN A CA 1
ATOM 2183 C C . ASN A 1 260 ? 30.427 10.084 -11.183 1.00 94.12 260 ASN A C 1
ATOM 2185 O O . ASN A 1 260 ? 31.501 9.572 -11.485 1.00 94.12 260 ASN A O 1
ATOM 2189 N N . GLY A 1 261 ? 29.556 10.490 -12.115 1.00 90.31 261 GLY A N 1
ATOM 2190 C CA . GLY A 1 261 ? 29.788 10.378 -13.558 1.00 90.31 261 GLY A CA 1
ATOM 2191 C C . GLY A 1 261 ? 29.512 8.987 -14.131 1.00 90.31 261 GLY A C 1
ATOM 2192 O O . GLY A 1 261 ? 29.898 8.699 -15.262 1.00 90.31 261 GLY A O 1
ATOM 2193 N N . GLU A 1 262 ? 28.855 8.106 -13.376 1.00 91.94 262 GLU A N 1
ATOM 2194 C CA . GLU A 1 262 ? 28.523 6.766 -13.844 1.00 91.94 262 GLU A CA 1
ATOM 2195 C C . GLU A 1 262 ? 27.228 6.755 -14.667 1.00 91.94 262 GLU A C 1
ATOM 2197 O O . GLU A 1 262 ? 26.270 7.480 -14.387 1.00 91.94 262 GLU A O 1
ATOM 2202 N N . ILE A 1 263 ? 27.171 5.875 -15.670 1.00 89.94 263 ILE A N 1
ATOM 2203 C CA . ILE A 1 263 ? 25.986 5.714 -16.518 1.00 89.94 263 ILE A CA 1
ATOM 2204 C C . ILE A 1 263 ? 24.879 5.018 -15.717 1.00 89.94 263 ILE A C 1
ATOM 2206 O O . ILE A 1 263 ? 25.037 3.877 -15.277 1.00 89.94 263 ILE A O 1
ATOM 2210 N N . CYS A 1 264 ? 23.743 5.699 -15.570 1.00 92.81 264 CYS A N 1
ATOM 2211 C CA . CYS A 1 264 ? 22.553 5.184 -14.902 1.00 92.81 264 CYS A CA 1
ATOM 2212 C C . CYS A 1 264 ? 21.303 5.530 -15.719 1.00 92.81 264 CYS A C 1
ATOM 2214 O O . CYS A 1 264 ? 21.034 6.705 -15.971 1.00 92.81 264 CYS A O 1
ATOM 2216 N N . GLN A 1 265 ? 20.549 4.512 -16.145 1.00 91.94 265 GLN A N 1
ATOM 2217 C CA . GLN A 1 265 ? 19.391 4.632 -17.042 1.00 91.94 265 GLN A CA 1
ATOM 2218 C C . GLN A 1 265 ? 18.125 5.061 -16.282 1.00 91.94 265 GLN A C 1
ATOM 2220 O O . GLN A 1 265 ? 17.115 4.360 -16.239 1.00 91.94 265 GLN A O 1
ATOM 2225 N N . VAL A 1 266 ? 18.210 6.235 -15.656 1.00 92.94 266 VAL A N 1
ATOM 2226 C CA . VAL A 1 266 ? 17.116 6.896 -14.944 1.00 92.94 266 VAL A CA 1
ATOM 2227 C C . VAL A 1 266 ? 17.247 8.416 -15.084 1.00 92.94 266 VAL A C 1
ATOM 2229 O O . VAL A 1 266 ? 18.333 8.992 -14.931 1.00 92.94 266 VAL A O 1
ATOM 2232 N N . THR A 1 267 ? 16.139 9.087 -15.394 1.00 93.19 267 THR A N 1
ATOM 2233 C CA . THR A 1 267 ? 16.104 10.549 -15.542 1.00 93.19 267 THR A CA 1
ATOM 2234 C C . THR A 1 267 ? 16.202 11.232 -14.173 1.00 93.19 267 THR A C 1
ATOM 2236 O O . THR A 1 267 ? 15.803 10.675 -13.147 1.00 93.19 267 THR A O 1
ATOM 2239 N N . ASP A 1 268 ? 16.756 12.448 -14.126 1.00 92.12 268 ASP A N 1
ATOM 2240 C CA . ASP A 1 268 ? 16.855 13.193 -12.859 1.00 92.12 268 ASP A CA 1
ATOM 2241 C C . ASP A 1 268 ? 15.483 13.579 -12.312 1.00 92.12 268 ASP A C 1
ATOM 2243 O O . ASP A 1 268 ? 15.282 13.583 -11.099 1.00 92.12 268 ASP A O 1
ATOM 2247 N N . GLU A 1 269 ? 14.519 13.838 -13.194 1.00 93.12 269 GLU A N 1
ATOM 2248 C CA . GLU A 1 269 ? 13.140 14.110 -12.796 1.00 93.12 269 GLU A CA 1
ATOM 2249 C C . GLU A 1 269 ? 12.482 12.882 -12.158 1.00 93.12 269 GLU A C 1
ATOM 2251 O O . GLU A 1 269 ? 11.854 13.002 -11.105 1.00 93.12 269 GLU A O 1
ATOM 2256 N N . ASN A 1 270 ? 12.704 11.682 -12.705 1.00 93.88 270 ASN A N 1
ATOM 2257 C CA . ASN A 1 270 ? 12.225 10.441 -12.099 1.00 93.88 270 ASN A CA 1
ATOM 2258 C C . ASN A 1 270 ? 12.805 10.230 -10.695 1.00 93.88 270 ASN A C 1
ATOM 2260 O O . ASN A 1 270 ? 12.050 9.967 -9.760 1.00 93.88 270 ASN A O 1
ATOM 2264 N N . LEU A 1 271 ? 14.117 10.437 -10.518 1.00 93.50 271 LEU A N 1
ATOM 2265 C CA . LEU A 1 271 ? 14.765 10.338 -9.205 1.00 93.50 271 LEU A CA 1
ATOM 2266 C C . LEU A 1 271 ? 14.206 11.348 -8.199 1.00 93.50 271 LEU A C 1
ATOM 2268 O O . LEU A 1 271 ? 13.907 10.969 -7.066 1.00 93.50 271 LEU A O 1
ATOM 2272 N N . LYS A 1 272 ? 14.032 12.615 -8.599 1.00 93.69 272 LYS A N 1
ATOM 2273 C CA . LYS A 1 272 ? 13.462 13.661 -7.733 1.00 93.69 272 LYS A CA 1
ATOM 2274 C C . LYS A 1 272 ? 12.043 13.301 -7.291 1.00 93.69 272 LYS A C 1
ATOM 2276 O O . LYS A 1 272 ? 11.759 13.300 -6.094 1.00 93.69 272 LYS A O 1
ATOM 2281 N N . VAL A 1 273 ? 11.162 12.968 -8.238 1.00 94.38 273 VAL A N 1
ATOM 2282 C CA . VAL A 1 273 ? 9.756 12.636 -7.951 1.00 94.38 273 VAL A CA 1
ATOM 2283 C C . VAL A 1 273 ? 9.659 11.373 -7.091 1.00 94.38 273 VAL A C 1
ATOM 2285 O O . VAL A 1 273 ? 8.912 11.350 -6.112 1.00 94.38 273 VAL A O 1
ATOM 2288 N N . SER A 1 274 ? 10.453 10.348 -7.406 1.00 94.00 274 SER A N 1
ATOM 2289 C CA . SER A 1 274 ? 10.525 9.097 -6.647 1.00 94.00 274 SER A CA 1
ATOM 2290 C C . SER A 1 274 ? 10.979 9.326 -5.203 1.00 94.00 274 SER A C 1
ATOM 2292 O O . SER A 1 274 ? 10.321 8.858 -4.274 1.00 94.00 274 SER A O 1
ATOM 2294 N N . LEU A 1 275 ? 12.049 10.103 -4.985 1.00 93.19 275 LEU A N 1
ATOM 2295 C CA . LEU A 1 275 ? 12.537 10.445 -3.642 1.00 93.19 275 LEU A CA 1
ATOM 2296 C C . LEU A 1 275 ? 11.492 11.198 -2.821 1.00 93.19 275 LEU A C 1
ATOM 2298 O O . LEU A 1 275 ? 11.299 10.878 -1.649 1.00 93.19 275 LEU A O 1
ATOM 2302 N N . ILE A 1 276 ? 10.799 12.165 -3.429 1.00 93.62 276 ILE A N 1
ATOM 2303 C CA . ILE A 1 276 ? 9.726 12.908 -2.757 1.00 93.62 276 ILE A CA 1
ATOM 2304 C C . ILE A 1 276 ? 8.603 11.951 -2.346 1.00 93.62 276 ILE A C 1
ATOM 2306 O O . ILE A 1 276 ? 8.203 11.954 -1.185 1.00 93.62 276 ILE A O 1
ATOM 2310 N N . MET A 1 277 ? 8.126 11.101 -3.261 1.00 94.31 277 MET A N 1
ATOM 2311 C CA . MET A 1 277 ? 7.044 10.150 -2.986 1.00 94.31 277 MET A CA 1
ATOM 2312 C C . MET A 1 277 ? 7.420 9.148 -1.882 1.00 94.31 277 MET A C 1
ATOM 2314 O O . MET A 1 277 ? 6.679 8.970 -0.918 1.00 94.31 277 MET A O 1
ATOM 2318 N N . TYR A 1 278 ? 8.579 8.495 -1.991 1.00 91.38 278 TYR A N 1
ATOM 2319 C CA . TYR A 1 278 ? 9.025 7.527 -0.987 1.00 91.38 278 TYR A CA 1
ATOM 2320 C C . TYR A 1 278 ? 9.312 8.188 0.368 1.00 91.38 278 TYR A C 1
ATOM 2322 O O . TYR A 1 278 ? 9.000 7.610 1.412 1.00 91.38 278 TYR A O 1
ATOM 2330 N N . GLY A 1 279 ? 9.832 9.420 0.366 1.00 91.06 279 GLY A N 1
ATOM 2331 C CA . GLY A 1 279 ? 10.029 10.220 1.571 1.00 91.06 279 GLY A CA 1
ATOM 2332 C C . GLY A 1 279 ? 8.715 10.546 2.284 1.00 91.06 279 GLY A C 1
ATOM 2333 O O . GLY A 1 279 ? 8.601 10.325 3.492 1.00 91.06 279 GLY A O 1
ATOM 2334 N N . THR A 1 280 ? 7.690 11.010 1.557 1.00 94.00 280 THR A N 1
ATOM 2335 C CA . THR A 1 280 ? 6.377 11.292 2.161 1.00 94.00 280 THR A CA 1
ATOM 2336 C C . THR A 1 280 ? 5.701 10.018 2.660 1.00 94.00 280 THR A C 1
ATOM 2338 O O . THR A 1 280 ? 5.136 10.020 3.755 1.00 94.00 280 THR A O 1
ATOM 2341 N N . TYR A 1 281 ? 5.802 8.907 1.925 1.00 92.56 281 TYR A N 1
ATOM 2342 C CA . TYR A 1 281 ? 5.270 7.618 2.369 1.00 92.56 281 TYR A CA 1
ATOM 2343 C C . TYR A 1 281 ? 5.947 7.127 3.643 1.00 92.56 281 TYR A C 1
ATOM 2345 O O . TYR A 1 281 ? 5.245 6.748 4.578 1.00 92.56 281 TYR A O 1
ATOM 2353 N N . PHE A 1 282 ? 7.279 7.178 3.722 1.00 90.19 282 PHE A N 1
ATOM 2354 C CA . PHE A 1 282 ? 8.006 6.794 4.930 1.00 90.19 282 PHE A CA 1
ATOM 2355 C C . PHE A 1 282 ? 7.498 7.561 6.157 1.00 90.19 282 PHE A C 1
ATOM 2357 O O . PHE A 1 282 ? 7.150 6.942 7.161 1.00 90.19 282 PHE A O 1
ATOM 2364 N N . LEU A 1 283 ? 7.372 8.889 6.060 1.00 89.06 283 LEU A N 1
ATOM 2365 C CA . LEU A 1 283 ? 6.884 9.721 7.164 1.00 89.06 283 LEU A CA 1
ATOM 2366 C C . LEU A 1 283 ? 5.442 9.381 7.561 1.00 89.06 283 LEU A C 1
ATOM 2368 O O . LEU A 1 283 ? 5.138 9.272 8.749 1.00 89.06 283 LEU A O 1
ATOM 2372 N N . LEU A 1 284 ? 4.552 9.181 6.585 1.00 83.94 284 LEU A N 1
ATOM 2373 C CA . LEU A 1 284 ? 3.149 8.862 6.855 1.00 83.94 284 LEU A CA 1
ATOM 2374 C C . LEU A 1 284 ? 2.974 7.455 7.451 1.00 83.94 284 LEU A C 1
ATOM 2376 O O . LEU A 1 284 ? 2.191 7.288 8.387 1.00 83.94 284 LEU A O 1
ATOM 2380 N N . PHE A 1 285 ? 3.707 6.454 6.954 1.00 79.06 285 PHE A N 1
ATOM 2381 C CA . PHE A 1 285 ? 3.694 5.096 7.508 1.00 79.06 285 PHE A CA 1
ATOM 2382 C C . PHE A 1 285 ? 4.349 5.038 8.890 1.00 79.06 285 PHE A C 1
ATOM 2384 O O . PHE A 1 285 ? 3.818 4.368 9.775 1.00 79.06 285 PHE A O 1
ATOM 2391 N N . ALA A 1 286 ? 5.442 5.771 9.117 1.00 78.00 286 ALA A N 1
ATOM 2392 C CA . ALA A 1 286 ? 6.062 5.886 10.434 1.00 78.00 286 ALA A CA 1
ATOM 2393 C C . ALA A 1 286 ? 5.107 6.548 11.439 1.00 78.00 286 ALA A C 1
ATOM 2395 O O . ALA A 1 286 ? 4.911 6.025 12.533 1.00 78.00 286 ALA A O 1
ATOM 2396 N N . HIS A 1 287 ? 4.441 7.642 11.054 1.00 77.00 287 HIS A N 1
ATOM 2397 C CA . HIS A 1 287 ? 3.427 8.285 11.891 1.00 77.00 287 HIS A CA 1
ATOM 2398 C C . HIS A 1 287 ? 2.250 7.346 12.196 1.00 77.00 287 HIS A C 1
ATOM 2400 O O . HIS A 1 287 ? 1.803 7.263 13.339 1.00 77.00 287 HIS A O 1
ATOM 2406 N N . PHE A 1 288 ? 1.774 6.597 11.196 1.00 69.31 288 PHE A N 1
ATOM 2407 C CA . PHE A 1 288 ? 0.729 5.590 11.382 1.00 69.31 288 PHE A CA 1
ATOM 2408 C C . PHE A 1 288 ? 1.166 4.476 12.343 1.00 69.31 288 PHE A C 1
ATOM 2410 O O . PHE A 1 288 ? 0.397 4.093 13.224 1.00 69.31 288 PHE A O 1
ATOM 2417 N N . PHE A 1 289 ? 2.399 3.985 12.205 1.00 69.75 289 PHE A N 1
ATOM 2418 C CA . PHE A 1 289 ? 2.947 2.935 13.055 1.00 69.75 289 PHE A CA 1
ATOM 2419 C C . PHE A 1 289 ? 3.130 3.404 14.507 1.00 69.75 289 PHE A C 1
ATOM 2421 O O . PHE A 1 289 ? 2.675 2.726 15.425 1.00 69.75 289 PHE A O 1
ATOM 2428 N N . LEU A 1 290 ? 3.698 4.596 14.722 1.00 65.56 290 LEU A N 1
ATOM 2429 C CA . LEU A 1 290 ? 3.848 5.197 16.054 1.00 65.56 290 LEU A CA 1
ATOM 2430 C C . LEU A 1 290 ? 2.490 5.495 16.708 1.00 65.56 290 LEU A C 1
ATOM 2432 O O . LEU A 1 290 ? 2.314 5.295 17.908 1.00 65.56 290 LEU A O 1
ATOM 2436 N N . GLY A 1 291 ? 1.501 5.925 15.919 1.00 58.03 291 GLY A N 1
ATOM 2437 C CA . GLY A 1 291 ? 0.141 6.184 16.392 1.00 58.03 291 GLY A CA 1
ATOM 2438 C C . GLY A 1 291 ? -0.674 4.928 16.732 1.00 58.03 291 GLY A C 1
ATOM 2439 O O . GLY A 1 291 ? -1.731 5.053 17.352 1.00 58.03 291 GLY A O 1
ATOM 2440 N N . ALA A 1 292 ? -0.218 3.731 16.345 1.00 56.97 292 ALA A N 1
ATOM 2441 C CA . ALA A 1 292 ? -0.928 2.471 16.580 1.00 56.97 292 ALA A CA 1
ATOM 2442 C C . ALA A 1 292 ? -0.750 1.900 18.003 1.00 56.97 292 ALA A C 1
ATOM 2444 O O . ALA A 1 292 ? -1.489 0.975 18.357 1.00 56.97 292 ALA A O 1
ATOM 2445 N N . GLY A 1 293 ? 0.166 2.472 18.802 1.00 59.72 293 GLY A N 1
ATOM 2446 C CA . GLY A 1 293 ? 0.474 2.071 20.179 1.00 59.72 293 GLY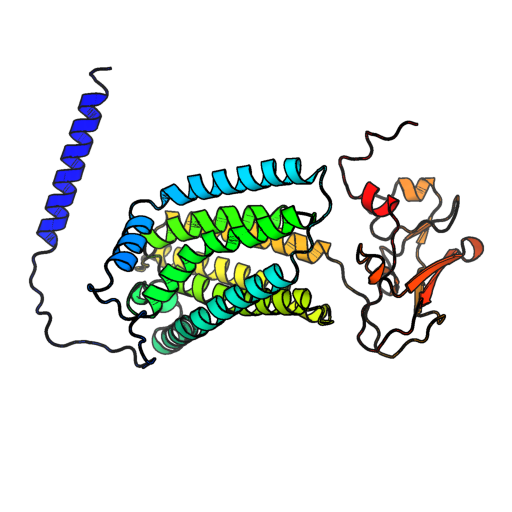 A CA 1
ATOM 2447 C C . GLY A 1 293 ? 1.138 0.692 20.291 1.00 59.72 293 GLY A C 1
ATOM 2448 O O . GLY A 1 293 ? 0.991 -0.167 19.420 1.00 59.72 293 GLY A O 1
ATOM 2449 N N . PHE A 1 294 ? 1.859 0.449 21.386 1.00 67.62 294 PHE A N 1
ATOM 2450 C CA . PHE A 1 294 ? 2.281 -0.909 21.740 1.00 67.62 294 PHE A CA 1
ATOM 2451 C C . PHE A 1 294 ? 1.075 -1.673 22.306 1.00 67.62 294 PHE A C 1
ATOM 2453 O O . PHE A 1 294 ? 0.316 -1.120 23.096 1.00 67.62 294 PHE A O 1
ATOM 2460 N N . GLY A 1 295 ? 0.861 -2.915 21.865 1.00 78.50 295 GLY A N 1
ATOM 2461 C CA . GLY A 1 295 ? -0.235 -3.766 22.343 1.00 78.50 295 GLY A CA 1
ATOM 2462 C C . GLY A 1 295 ? 0.165 -4.649 23.521 1.00 78.50 295 GLY A C 1
ATOM 2463 O O . GLY A 1 295 ? 1.313 -5.084 23.610 1.00 78.50 295 GLY A O 1
ATOM 2464 N N . LEU A 1 296 ? -0.791 -4.954 24.401 1.00 86.25 296 LEU A N 1
ATOM 2465 C CA . LEU A 1 296 ? -0.608 -5.877 25.522 1.00 86.25 296 LEU A CA 1
ATOM 2466 C C . LEU A 1 296 ? -1.132 -7.276 25.170 1.00 86.25 296 LEU A C 1
ATOM 2468 O O . LEU A 1 296 ? -2.318 -7.431 24.897 1.00 86.25 296 LEU A O 1
ATOM 2472 N N . PHE A 1 297 ? -0.282 -8.303 25.229 1.00 87.88 297 PHE A N 1
ATOM 2473 C CA . PHE A 1 297 ? -0.637 -9.684 24.871 1.00 87.88 297 PHE A CA 1
ATOM 2474 C C . PHE A 1 297 ? -0.536 -10.630 26.070 1.00 87.88 297 PHE A C 1
ATOM 2476 O O . PHE A 1 297 ? 0.381 -10.531 26.886 1.00 87.88 297 PHE A O 1
ATOM 2483 N N . THR A 1 298 ? -1.469 -11.575 26.160 1.00 84.62 298 THR A N 1
ATOM 2484 C CA . THR A 1 298 ? -1.467 -12.616 27.196 1.00 84.62 298 THR A CA 1
ATOM 2485 C C . THR A 1 298 ? -0.439 -13.707 26.886 1.00 84.62 298 THR A C 1
ATOM 2487 O O . THR A 1 298 ? -0.264 -14.105 25.737 1.00 84.62 298 THR A O 1
ATOM 2490 N N . ARG A 1 299 ? 0.244 -14.233 27.912 1.00 80.56 299 ARG A N 1
ATOM 2491 C CA . ARG A 1 299 ? 1.135 -15.409 27.777 1.00 80.56 299 ARG A CA 1
ATOM 2492 C C . ARG A 1 299 ? 0.446 -16.731 28.106 1.00 80.56 299 ARG A C 1
ATOM 2494 O O . ARG A 1 299 ? 0.914 -17.786 27.700 1.00 80.56 299 ARG A O 1
ATOM 2501 N N . MET A 1 300 ? -0.651 -16.663 28.849 1.00 86.56 300 MET A N 1
ATOM 2502 C CA . MET A 1 300 ? -1.424 -17.799 29.337 1.00 86.56 300 MET A CA 1
ATOM 2503 C C . MET A 1 300 ? -2.912 -17.517 29.152 1.00 86.56 300 MET A C 1
ATOM 2505 O O . MET A 1 300 ? -3.304 -16.368 28.945 1.00 86.56 300 MET A O 1
ATOM 2509 N N . GLN A 1 301 ? -3.729 -18.562 29.231 1.00 89.88 301 GLN A N 1
ATOM 2510 C CA . GLN A 1 301 ? -5.176 -18.410 29.216 1.00 89.88 301 GLN A CA 1
ATOM 2511 C C . GLN A 1 301 ? -5.645 -17.673 30.477 1.00 89.88 301 GLN A C 1
ATOM 2513 O O . GLN A 1 301 ? -5.188 -17.971 31.579 1.00 89.88 301 GLN A O 1
ATOM 2518 N N . ILE A 1 302 ? -6.571 -16.732 30.310 1.00 93.25 302 ILE A N 1
ATOM 2519 C CA . ILE A 1 302 ? -7.191 -15.988 31.408 1.00 93.25 302 ILE A CA 1
ATOM 2520 C C . ILE A 1 302 ? -8.686 -16.284 31.408 1.00 93.25 302 ILE A C 1
ATOM 2522 O O . ILE A 1 302 ? -9.351 -16.123 30.384 1.00 93.25 302 ILE A O 1
ATOM 2526 N N . ALA A 1 303 ? -9.210 -16.712 32.554 1.00 95.44 303 ALA A N 1
ATOM 2527 C CA . ALA A 1 303 ? -10.627 -16.994 32.717 1.00 95.44 303 ALA A CA 1
ATOM 2528 C C . ALA A 1 303 ? -11.457 -15.703 32.791 1.00 95.44 303 ALA A C 1
ATOM 2530 O O . ALA A 1 303 ? -11.004 -14.657 33.268 1.00 95.44 303 ALA A O 1
ATOM 2531 N N . LYS A 1 304 ? -12.711 -15.780 32.344 1.00 95.19 304 LYS A N 1
ATOM 2532 C CA . LYS A 1 304 ? -13.694 -14.710 32.520 1.00 95.19 304 LYS A CA 1
ATOM 2533 C C . LYS A 1 304 ? -13.789 -14.300 33.996 1.00 95.19 304 LYS A C 1
ATOM 2535 O O . LYS A 1 304 ? -13.939 -15.140 34.875 1.00 95.19 304 LYS A O 1
ATOM 2540 N N . GLY A 1 305 ? -13.778 -12.995 34.255 1.00 94.75 305 GLY A N 1
ATOM 2541 C CA . GLY A 1 305 ? -13.883 -12.415 35.595 1.00 94.75 305 GLY A CA 1
ATOM 2542 C C . GLY A 1 305 ? -12.552 -12.281 36.337 1.00 94.75 305 GLY A C 1
ATOM 2543 O O . GLY A 1 305 ? -12.506 -11.586 37.347 1.00 94.75 305 GLY A O 1
ATOM 2544 N N . SER A 1 306 ? -11.461 -12.872 35.841 1.00 95.81 306 SER A N 1
ATOM 2545 C CA . SER A 1 306 ? -10.142 -12.699 36.450 1.00 95.81 306 SER A CA 1
ATOM 2546 C C . SER A 1 306 ? -9.615 -11.273 36.268 1.00 95.81 306 SER A C 1
ATOM 2548 O O . SER A 1 306 ? -9.812 -10.643 35.222 1.00 95.81 306 SER A O 1
ATOM 2550 N N . CYS A 1 307 ? -8.897 -10.785 37.281 1.00 95.38 307 CYS A N 1
ATOM 2551 C CA . CYS A 1 307 ? -8.106 -9.568 37.172 1.00 95.38 307 CYS A CA 1
ATOM 2552 C C . CYS A 1 307 ? -6.824 -9.854 36.383 1.00 95.38 307 CYS A C 1
ATOM 2554 O O . CYS A 1 307 ? -6.011 -10.683 36.781 1.00 95.38 307 CYS A O 1
ATOM 2556 N N . VAL A 1 308 ? -6.651 -9.155 35.265 1.00 93.56 308 VAL A N 1
ATOM 2557 C CA . VAL A 1 308 ? -5.522 -9.309 34.345 1.00 93.56 308 VAL A CA 1
ATOM 2558 C C . VAL A 1 308 ? -4.317 -8.497 34.805 1.00 93.56 308 VAL A C 1
ATOM 2560 O O . VAL A 1 308 ? -3.199 -8.998 34.856 1.00 93.56 308 VAL A O 1
ATOM 2563 N N . CYS A 1 309 ? -4.545 -7.225 35.122 1.00 93.69 309 CYS A N 1
ATOM 2564 C CA . CYS A 1 309 ? -3.544 -6.303 35.642 1.00 93.69 309 CYS A CA 1
ATOM 2565 C C . CYS A 1 309 ? -4.234 -5.098 36.294 1.00 93.69 309 CYS A C 1
ATOM 2567 O O . CYS A 1 309 ? -5.457 -4.951 36.234 1.00 93.69 309 CYS A O 1
ATOM 2569 N N . ILE A 1 310 ? -3.440 -4.231 36.917 1.00 95.19 310 ILE A N 1
ATOM 2570 C CA . ILE A 1 310 ? -3.921 -3.014 37.571 1.00 95.19 310 ILE A CA 1
ATOM 2571 C C . ILE A 1 310 ? -3.435 -1.810 36.768 1.00 95.19 310 ILE A C 1
ATOM 2573 O O . ILE A 1 310 ? -2.244 -1.675 36.486 1.00 95.19 310 ILE A O 1
ATOM 2577 N N . TYR A 1 311 ? -4.362 -0.927 36.416 1.00 94.50 311 TYR A N 1
ATOM 2578 C CA . TYR A 1 311 ? -4.083 0.379 35.842 1.00 94.50 311 TYR A CA 1
ATOM 2579 C C . TYR A 1 311 ? -3.953 1.397 36.979 1.00 94.50 311 TYR A C 1
ATOM 2581 O O . TYR A 1 311 ? -4.948 1.826 37.566 1.00 94.50 311 TYR A O 1
ATOM 2589 N N . LYS A 1 312 ? -2.718 1.762 37.314 1.00 94.62 312 LYS A N 1
ATOM 2590 C CA . LYS A 1 312 ? -2.381 2.736 38.361 1.00 94.62 312 LYS A CA 1
ATOM 2591 C C . LYS A 1 312 ? -1.252 3.631 37.872 1.00 94.62 312 LYS A C 1
ATOM 2593 O O . LYS A 1 312 ? -0.507 3.216 36.998 1.00 94.62 312 LYS A O 1
ATOM 2598 N N . GLY A 1 313 ? -1.121 4.825 38.429 1.00 92.00 313 GLY A N 1
ATOM 2599 C CA . GLY A 1 313 ? -0.083 5.778 38.045 1.00 92.00 313 GLY A CA 1
ATOM 2600 C C . GLY A 1 313 ? -0.115 6.998 38.951 1.00 92.00 313 GLY A C 1
ATOM 2601 O O . GLY A 1 313 ? -0.643 6.933 40.061 1.00 92.00 313 GLY A O 1
ATOM 2602 N N . LYS A 1 314 ? 0.404 8.128 38.472 1.00 93.12 314 LYS A N 1
ATOM 2603 C CA . LYS A 1 314 ? 0.346 9.389 39.210 1.00 93.12 314 LYS A CA 1
ATOM 2604 C C . LYS A 1 314 ? -1.109 9.819 39.394 1.00 93.12 314 LYS A C 1
ATOM 2606 O O . LYS A 1 314 ? -1.810 10.063 38.411 1.00 93.12 314 LYS A O 1
ATOM 2611 N N . THR A 1 315 ? -1.557 9.933 40.641 1.00 93.75 315 THR A N 1
ATOM 2612 C CA . THR A 1 315 ? -2.902 10.425 40.955 1.00 93.75 315 THR A CA 1
ATOM 2613 C C . THR A 1 315 ? -2.969 11.936 40.754 1.00 93.75 315 THR A C 1
ATOM 2615 O O . THR A 1 315 ? -2.136 12.686 41.264 1.00 93.75 315 THR A O 1
ATOM 2618 N N . LEU A 1 316 ? -3.978 12.394 40.019 1.00 93.06 316 LEU A N 1
ATOM 2619 C CA . LEU A 1 316 ? -4.193 13.796 39.683 1.00 93.06 316 LEU A CA 1
ATOM 2620 C C . LEU A 1 316 ? -5.615 14.222 40.043 1.00 93.06 316 LEU A C 1
ATOM 2622 O O . LEU A 1 316 ? -6.578 13.468 39.875 1.00 93.06 316 LEU A O 1
ATOM 2626 N N . ARG A 1 317 ? -5.753 15.471 40.494 1.00 92.06 317 ARG A N 1
ATOM 2627 C CA . ARG A 1 317 ? -7.056 16.133 40.628 1.00 92.06 317 ARG A CA 1
ATOM 2628 C C . ARG A 1 317 ? -7.476 16.729 39.290 1.00 92.06 317 ARG A C 1
ATOM 2630 O O . ARG A 1 317 ? -6.652 16.914 38.399 1.00 92.06 317 ARG A O 1
ATOM 2637 N N . THR A 1 318 ? -8.751 17.090 39.156 1.00 88.69 318 THR A N 1
ATOM 2638 C CA . THR A 1 318 ? -9.312 17.623 37.899 1.00 88.69 318 THR A CA 1
ATOM 2639 C C . THR A 1 318 ? -8.508 18.791 37.322 1.00 88.69 318 THR A C 1
ATOM 2641 O O . THR A 1 318 ? -8.247 18.815 36.123 1.00 88.69 318 THR A O 1
ATOM 2644 N N . ILE A 1 319 ? -8.075 19.738 38.160 1.00 87.06 319 ILE A N 1
ATOM 2645 C CA . ILE A 1 319 ? -7.312 20.916 37.712 1.00 87.06 319 ILE A CA 1
ATOM 2646 C C . ILE A 1 319 ? -5.959 20.499 37.118 1.00 87.06 319 ILE A C 1
ATOM 2648 O O . ILE A 1 319 ? -5.576 20.982 36.053 1.00 87.06 319 ILE A O 1
ATOM 2652 N N . ASP A 1 320 ? -5.266 19.570 37.771 1.00 90.38 320 ASP A N 1
ATOM 2653 C CA . ASP A 1 320 ? -3.951 19.092 37.341 1.00 90.38 320 ASP A CA 1
ATOM 2654 C C . ASP A 1 320 ? -4.070 18.226 36.076 1.00 90.38 320 ASP A C 1
ATOM 2656 O O . ASP A 1 320 ? -3.306 18.386 35.126 1.00 90.38 320 ASP A O 1
ATOM 2660 N N . ALA A 1 321 ? -5.109 17.389 36.011 1.00 86.38 321 ALA A N 1
ATOM 2661 C CA . ALA A 1 321 ? -5.436 16.564 34.853 1.00 86.38 321 ALA A CA 1
ATOM 2662 C C . ALA A 1 321 ? -5.783 17.397 33.602 1.00 86.38 321 ALA A C 1
ATOM 2664 O O . ALA A 1 321 ? -5.433 17.030 32.480 1.00 86.38 321 ALA A O 1
ATOM 2665 N N . ILE A 1 322 ? -6.449 18.547 33.767 1.00 84.94 322 ILE A N 1
ATOM 2666 C CA . ILE A 1 322 ? -6.755 19.461 32.655 1.00 84.94 322 ILE A CA 1
ATOM 2667 C C . ILE A 1 322 ? -5.480 20.117 32.110 1.00 84.94 322 ILE A C 1
ATOM 2669 O O . ILE A 1 322 ? -5.382 20.291 30.892 1.00 84.94 322 ILE A O 1
ATOM 2673 N N . ARG A 1 323 ? -4.521 20.445 32.985 1.00 87.94 323 ARG A N 1
ATOM 2674 C CA . ARG A 1 323 ? -3.261 21.132 32.648 1.00 87.94 323 ARG A CA 1
ATOM 2675 C C . ARG A 1 323 ? -2.209 20.237 31.990 1.00 87.94 323 ARG A C 1
ATOM 2677 O O . ARG A 1 323 ? -1.249 20.764 31.431 1.00 87.94 323 ARG A O 1
ATOM 2684 N N . LEU A 1 324 ? -2.372 18.915 32.040 1.00 82.81 324 LEU A N 1
ATOM 2685 C CA . LEU A 1 324 ? -1.485 17.976 31.354 1.00 82.81 324 LEU A CA 1
ATOM 2686 C C . LEU A 1 324 ? -1.402 18.276 29.852 1.00 82.81 324 LEU A C 1
ATOM 2688 O O . LEU A 1 324 ? -2.426 18.402 29.177 1.00 82.81 324 LEU A O 1
ATOM 2692 N N . LYS A 1 325 ? -0.171 18.356 29.333 1.00 81.19 325 LYS A N 1
ATOM 2693 C CA . LYS A 1 325 ? 0.092 18.521 27.895 1.00 81.19 325 LYS A CA 1
ATOM 2694 C C . LYS A 1 325 ? -0.208 17.235 27.127 1.00 81.19 325 LYS A C 1
ATOM 2696 O O . LYS A 1 325 ? -0.900 17.285 26.115 1.00 81.19 325 LYS A O 1
ATOM 2701 N N . ASP A 1 326 ? 0.280 16.102 27.627 1.00 80.31 326 ASP A N 1
ATOM 2702 C CA . ASP A 1 326 ? -0.047 14.779 27.102 1.00 80.31 326 ASP A CA 1
ATOM 2703 C C . ASP A 1 326 ? -1.110 14.123 27.988 1.00 80.31 326 ASP A C 1
ATOM 2705 O O . ASP A 1 326 ? -0.965 14.047 29.203 1.00 80.31 326 ASP A O 1
ATOM 2709 N N . LYS A 1 327 ? -2.206 13.683 27.371 1.00 84.44 327 LYS A N 1
ATOM 2710 C CA . LYS A 1 327 ? -3.330 13.003 28.037 1.00 84.44 327 LYS A CA 1
ATOM 2711 C C . LYS A 1 327 ? -3.515 11.585 27.503 1.00 84.44 327 LYS A C 1
ATOM 2713 O O . LYS A 1 327 ? -4.586 11.001 27.654 1.00 84.44 327 LYS A O 1
ATOM 2718 N N . SER A 1 328 ? -2.505 11.036 26.829 1.00 80.75 328 SER A N 1
ATOM 2719 C CA . SER A 1 328 ? -2.604 9.756 26.126 1.00 80.75 328 SER A CA 1
ATOM 2720 C C . SER A 1 328 ? -2.911 8.585 27.055 1.00 80.75 328 SER A C 1
ATOM 2722 O O . SER A 1 328 ? -3.693 7.720 26.654 1.00 80.75 328 SER A O 1
ATOM 2724 N N . TYR A 1 329 ? -2.379 8.610 28.281 1.00 87.56 329 TYR A N 1
ATOM 2725 C CA . TYR A 1 329 ? -2.584 7.596 29.325 1.00 87.56 329 TYR A CA 1
ATOM 2726 C C . TYR A 1 329 ? -3.447 8.099 30.496 1.00 87.56 329 TYR A C 1
ATOM 2728 O O . TYR A 1 329 ? -3.652 7.404 31.485 1.00 87.56 329 TYR A O 1
ATOM 2736 N N . LEU A 1 330 ? -4.010 9.302 30.388 1.00 90.44 330 LEU A N 1
ATOM 2737 C CA . LEU A 1 330 ? -4.822 9.869 31.454 1.00 90.44 330 LEU A CA 1
ATOM 2738 C C . LEU A 1 330 ? -6.171 9.142 31.547 1.00 90.44 330 LEU A C 1
ATOM 2740 O O . LEU A 1 330 ? -7.001 9.215 30.637 1.00 90.44 330 LEU A O 1
ATOM 2744 N N . MET A 1 331 ? -6.435 8.505 32.687 1.00 91.38 331 MET A N 1
ATOM 2745 C CA . MET A 1 331 ? -7.705 7.845 32.971 1.00 91.38 331 MET A CA 1
ATOM 2746 C C . MET A 1 331 ? -8.462 8.563 34.085 1.00 91.38 331 MET A C 1
ATOM 2748 O O . MET A 1 331 ? -7.979 8.717 35.203 1.00 91.38 331 MET A O 1
ATOM 2752 N N . ARG A 1 332 ? -9.716 8.935 33.808 1.00 92.31 332 ARG A N 1
ATOM 2753 C CA . ARG A 1 332 ? -10.653 9.384 34.844 1.00 92.31 332 ARG A CA 1
ATOM 2754 C C . ARG A 1 332 ? -11.210 8.183 35.604 1.00 92.31 332 ARG A C 1
ATOM 2756 O O . ARG A 1 332 ? -11.907 7.364 34.992 1.00 92.31 332 ARG A O 1
ATOM 2763 N N . LEU A 1 333 ? -10.964 8.120 36.912 1.00 91.69 333 LEU A N 1
ATOM 2764 C CA . LEU A 1 333 ? -11.534 7.109 37.806 1.00 91.69 333 LEU A CA 1
ATOM 2765 C C . LEU A 1 333 ? -12.891 7.550 38.364 1.00 91.69 333 LEU A C 1
ATOM 2767 O O . LEU A 1 333 ? -13.827 6.760 38.368 1.00 91.69 333 LEU A O 1
ATOM 2771 N N . GLY A 1 334 ? -13.020 8.821 38.763 1.00 89.94 334 GLY A N 1
ATOM 2772 C CA . GLY A 1 334 ? -14.234 9.369 39.382 1.00 89.94 334 GLY A CA 1
ATOM 2773 C C . GLY A 1 334 ? -14.400 10.884 39.190 1.00 89.94 334 GLY A C 1
ATOM 2774 O O . GLY A 1 334 ? -13.748 11.472 38.321 1.00 89.94 334 GLY A O 1
ATOM 2775 N N . PRO A 1 335 ? -15.274 11.552 39.971 1.00 84.94 335 PRO A N 1
ATOM 2776 C CA . PRO A 1 335 ? -15.553 12.982 39.828 1.00 84.94 335 PRO A CA 1
ATOM 2777 C C . PRO A 1 335 ? -14.313 13.878 39.910 1.00 84.94 335 PRO A C 1
ATOM 2779 O O . PRO A 1 335 ? -14.208 14.800 39.106 1.00 84.94 335 PRO A O 1
ATOM 2782 N N . GLN A 1 336 ? -13.374 13.570 40.813 1.00 88.50 336 GLN A N 1
ATOM 2783 C CA . GLN A 1 336 ? -12.178 14.380 41.097 1.00 88.50 336 GLN A CA 1
ATOM 2784 C C . GLN A 1 336 ? -10.864 13.585 41.095 1.00 88.50 336 GLN A C 1
ATOM 2786 O O . GLN A 1 336 ? -9.828 14.123 41.473 1.00 88.50 336 GLN A O 1
ATOM 2791 N N . VAL A 1 337 ? -10.900 12.317 40.677 1.00 92.94 337 VAL A N 1
ATOM 2792 C CA . VAL A 1 337 ? -9.747 11.412 40.741 1.00 92.94 337 VAL A CA 1
ATOM 2793 C C . VAL A 1 337 ? -9.402 10.926 39.341 1.00 92.94 337 VAL A C 1
ATOM 2795 O O . VAL A 1 337 ? -10.230 10.309 38.660 1.00 92.94 337 VAL A O 1
ATOM 2798 N N . TYR A 1 338 ? -8.173 11.212 38.934 1.00 94.25 338 TYR A N 1
ATOM 2799 C CA . TYR A 1 338 ? -7.561 10.760 37.694 1.00 94.25 338 TYR A CA 1
ATOM 2800 C C . TYR A 1 338 ? -6.264 10.030 38.018 1.00 94.25 338 TYR A C 1
ATOM 2802 O O . TYR A 1 338 ? -5.628 10.323 39.026 1.00 94.25 338 TYR A O 1
ATOM 2810 N N . VAL A 1 339 ? -5.866 9.115 37.146 1.00 94.31 339 VAL A N 1
ATOM 2811 C CA . VAL A 1 339 ? -4.558 8.461 37.202 1.00 94.31 339 VAL A CA 1
ATOM 2812 C C . VAL A 1 339 ? -3.878 8.552 35.853 1.00 94.31 339 VAL A C 1
ATOM 2814 O O . VAL A 1 339 ? -4.536 8.438 34.818 1.00 94.31 339 VAL A O 1
ATOM 2817 N N . ASP A 1 340 ? -2.569 8.762 35.880 1.00 92.12 340 ASP A N 1
ATOM 2818 C CA . ASP A 1 340 ? -1.745 8.863 34.683 1.00 92.12 340 ASP A CA 1
ATOM 2819 C C . ASP A 1 340 ? -0.432 8.073 34.852 1.00 92.12 340 ASP A C 1
ATOM 2821 O O . ASP A 1 340 ? 0.448 8.498 35.605 1.00 92.12 340 ASP A O 1
ATOM 2825 N N . PRO A 1 341 ? -0.292 6.898 34.210 1.00 91.25 341 PRO A N 1
ATOM 2826 C CA . PRO A 1 341 ? 0.945 6.123 34.182 1.00 91.25 341 PRO A CA 1
ATOM 2827 C C . PRO A 1 341 ? 1.886 6.518 33.033 1.00 91.25 341 PRO A C 1
ATOM 2829 O O . PRO A 1 341 ? 2.692 5.694 32.611 1.00 91.25 341 PRO A O 1
ATOM 2832 N N . CYS A 1 342 ? 1.781 7.729 32.469 1.00 86.06 342 CYS A N 1
ATOM 2833 C CA . CYS A 1 342 ? 2.605 8.140 31.326 1.00 86.06 342 CYS A CA 1
ATOM 2834 C C . CYS A 1 342 ? 4.112 7.897 31.536 1.00 86.06 342 CYS A C 1
ATOM 2836 O O . CYS A 1 342 ? 4.773 7.408 30.621 1.00 86.06 342 CYS A O 1
ATOM 2838 N N . ASP A 1 343 ? 4.621 8.162 32.740 1.00 84.75 343 ASP A N 1
ATOM 2839 C CA . ASP A 1 343 ? 6.047 8.047 33.068 1.00 84.75 343 ASP A CA 1
ATOM 2840 C C . ASP A 1 343 ? 6.452 6.659 33.615 1.00 84.75 343 ASP A C 1
ATOM 2842 O O . ASP A 1 343 ? 7.632 6.422 33.862 1.00 84.75 343 ASP A O 1
ATOM 2846 N N . ASP A 1 344 ? 5.502 5.734 33.810 1.00 85.81 344 ASP A N 1
ATOM 2847 C CA . ASP A 1 344 ? 5.756 4.405 34.387 1.00 85.81 344 ASP A CA 1
ATOM 2848 C C . ASP A 1 344 ? 5.493 3.291 33.363 1.00 85.81 344 ASP A C 1
ATOM 2850 O O . ASP A 1 344 ? 4.362 2.847 33.134 1.00 85.81 344 ASP A O 1
ATOM 2854 N N . GLU A 1 345 ? 6.570 2.813 32.740 1.00 85.44 345 GLU A N 1
ATOM 2855 C CA . GLU A 1 345 ? 6.506 1.772 31.711 1.00 85.44 345 GLU A CA 1
ATOM 2856 C C . GLU A 1 345 ? 6.194 0.375 32.258 1.00 85.44 345 GLU A C 1
ATOM 2858 O O . GLU A 1 345 ? 5.803 -0.511 31.498 1.00 85.44 345 GLU A O 1
ATOM 2863 N N . THR A 1 346 ? 6.309 0.172 33.573 1.00 87.62 346 THR A N 1
ATOM 2864 C CA . THR A 1 346 ? 6.029 -1.125 34.205 1.00 87.62 346 THR A CA 1
ATOM 2865 C C . THR A 1 346 ? 4.528 -1.416 34.287 1.00 87.62 346 THR A C 1
ATOM 2867 O O . THR A 1 346 ? 4.110 -2.571 34.428 1.00 87.62 346 THR A O 1
ATOM 2870 N N . ILE A 1 347 ? 3.691 -0.384 34.138 1.00 90.81 347 ILE A N 1
ATOM 2871 C CA . ILE A 1 347 ? 2.235 -0.495 34.180 1.00 90.81 347 ILE A CA 1
ATOM 2872 C C . ILE A 1 347 ? 1.719 -1.084 32.872 1.00 90.81 347 ILE A C 1
ATOM 2874 O O . ILE A 1 347 ? 1.359 -0.372 31.938 1.00 90.81 347 ILE A O 1
ATOM 2878 N N . LEU A 1 348 ? 1.596 -2.412 32.834 1.00 89.25 348 LEU A N 1
ATOM 2879 C CA . LEU A 1 348 ? 1.109 -3.166 31.671 1.00 89.25 348 LEU A CA 1
ATOM 2880 C C . LEU A 1 348 ? -0.201 -2.617 31.089 1.00 89.25 348 LEU A C 1
ATOM 2882 O O . LEU A 1 348 ? -0.379 -2.589 29.872 1.00 89.25 348 LEU A O 1
ATOM 2886 N N . GLY A 1 349 ? -1.106 -2.145 31.955 1.00 88.75 349 GLY A N 1
ATOM 2887 C CA . GLY A 1 349 ? -2.398 -1.588 31.559 1.00 88.75 349 GLY A CA 1
ATOM 2888 C C . GLY A 1 349 ? -2.301 -0.423 30.566 1.00 88.75 349 GLY A C 1
ATOM 2889 O O . GLY A 1 349 ? -3.232 -0.225 29.787 1.00 88.75 349 GLY A O 1
ATOM 2890 N N . ARG A 1 350 ? -1.176 0.309 30.532 1.00 89.06 350 ARG A N 1
ATOM 2891 C CA . ARG A 1 350 ? -0.945 1.422 29.596 1.00 89.06 350 ARG A CA 1
ATOM 2892 C C . ARG A 1 350 ? -0.920 0.980 28.130 1.00 89.06 350 ARG A C 1
ATOM 2894 O O . ARG A 1 350 ? -1.252 1.769 27.256 1.00 89.06 350 ARG A O 1
ATOM 2901 N N . TYR A 1 351 ? -0.572 -0.281 27.876 1.00 88.38 351 TYR A N 1
ATOM 2902 C CA . TYR A 1 351 ? -0.469 -0.876 26.541 1.00 88.38 351 TYR A CA 1
ATOM 2903 C C . TYR A 1 351 ? -1.765 -1.566 26.084 1.00 88.38 351 TYR A C 1
ATOM 2905 O O . TYR A 1 351 ? -1.820 -2.180 25.018 1.00 88.38 351 TYR A O 1
ATOM 2913 N N . ILE A 1 352 ? -2.830 -1.508 26.890 1.00 90.00 352 ILE A N 1
ATOM 2914 C CA . ILE A 1 352 ? -4.144 -2.015 26.488 1.00 90.00 352 ILE A CA 1
ATOM 2915 C C . ILE A 1 352 ? -4.719 -1.058 25.464 1.00 90.00 352 ILE A C 1
ATOM 2917 O O . ILE A 1 352 ? -5.033 0.078 25.807 1.00 90.00 352 ILE A O 1
ATOM 2921 N N . ASN A 1 353 ? -4.909 -1.527 24.236 1.00 87.50 353 ASN A N 1
ATOM 2922 C CA . ASN A 1 353 ? -5.457 -0.731 23.147 1.00 87.50 353 ASN A CA 1
ATOM 2923 C C . ASN A 1 353 ? -6.992 -0.690 23.179 1.00 87.50 353 ASN A C 1
ATOM 2925 O O . ASN A 1 353 ? -7.646 -1.629 23.638 1.00 87.50 353 ASN A O 1
ATOM 2929 N N . ASP A 1 354 ? -7.576 0.362 22.602 1.00 85.88 354 ASP A N 1
ATOM 2930 C CA . ASP A 1 354 ? -9.000 0.377 22.264 1.00 85.88 354 ASP A CA 1
ATOM 2931 C C . ASP A 1 354 ? -9.204 -0.031 20.797 1.00 85.88 354 ASP A C 1
ATOM 2933 O O . ASP A 1 354 ? -8.749 0.667 19.882 1.00 85.88 354 ASP A O 1
ATOM 2937 N N . PRO A 1 355 ? -9.895 -1.160 20.539 1.00 76.94 355 PRO A N 1
ATOM 2938 C CA . PRO A 1 355 ? -10.062 -1.700 19.195 1.00 76.94 355 PRO A CA 1
ATOM 2939 C C . PRO A 1 355 ? -11.044 -0.889 18.332 1.00 76.94 355 PRO A C 1
ATOM 2941 O O . PRO A 1 355 ? -11.281 -1.256 17.180 1.00 76.94 355 PRO A O 1
ATOM 2944 N N . ARG A 1 356 ? -11.702 0.142 18.889 1.00 75.88 356 ARG A N 1
ATOM 2945 C CA . ARG A 1 356 ? -12.809 0.928 18.301 1.00 75.88 356 ARG A CA 1
ATOM 2946 C C . ARG A 1 356 ? -13.983 0.088 17.783 1.00 75.88 356 ARG A C 1
ATOM 2948 O O . ARG A 1 356 ? -14.879 0.586 17.103 1.00 75.88 356 ARG A O 1
ATOM 2955 N N . ASN A 1 357 ? -14.000 -1.196 18.127 1.00 74.81 357 ASN A N 1
ATOM 2956 C CA . ASN A 1 357 ? -15.027 -2.165 17.802 1.00 74.81 357 ASN A CA 1
ATOM 2957 C C . ASN A 1 357 ? -15.375 -2.936 19.074 1.00 74.81 357 ASN A C 1
ATOM 2959 O O . ASN A 1 357 ? -14.575 -3.727 19.574 1.00 74.81 357 ASN A O 1
ATOM 2963 N N . ARG A 1 358 ? -16.601 -2.738 19.568 1.00 77.50 358 ARG A N 1
ATOM 2964 C CA . ARG A 1 358 ? -17.085 -3.351 20.813 1.00 77.50 358 ARG A CA 1
ATOM 2965 C C . ARG A 1 358 ? -17.019 -4.879 20.817 1.00 77.50 358 ARG A C 1
ATOM 2967 O O . ARG A 1 358 ? -16.879 -5.463 21.882 1.00 77.50 358 ARG A O 1
ATOM 2974 N N . LEU A 1 359 ? -17.071 -5.521 19.647 1.00 76.19 359 LEU A N 1
ATOM 2975 C CA . LEU A 1 359 ? -17.001 -6.982 19.524 1.00 76.19 359 LEU A CA 1
ATOM 2976 C C . LEU A 1 359 ? -15.601 -7.554 19.794 1.00 76.19 359 LEU A C 1
ATOM 2978 O O . LEU A 1 359 ? -15.473 -8.753 20.021 1.00 76.19 359 LEU A O 1
ATOM 2982 N N . LEU A 1 360 ? -14.558 -6.722 19.740 1.00 79.75 360 LEU A N 1
ATOM 2983 C CA . LEU A 1 360 ? -13.174 -7.135 19.987 1.00 79.75 360 LEU A CA 1
ATOM 2984 C C . LEU A 1 360 ? -12.733 -6.895 21.438 1.00 79.75 360 LEU A C 1
ATOM 2986 O O . LEU A 1 360 ? -11.678 -7.379 21.828 1.00 79.75 360 LEU A O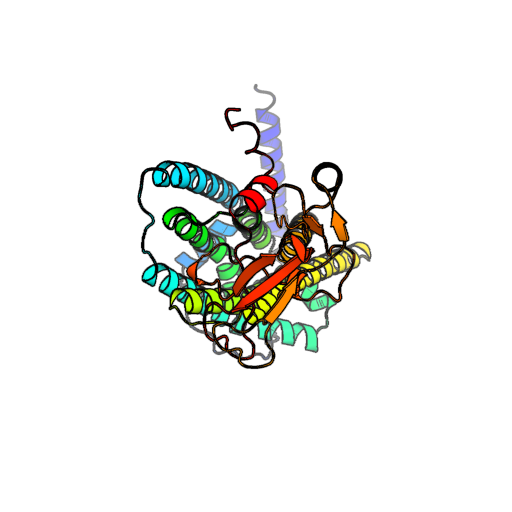 1
ATOM 2990 N N . GLN A 1 361 ? -13.534 -6.183 22.236 1.00 87.56 361 GLN A N 1
ATOM 2991 C CA . GLN A 1 361 ? -13.240 -5.926 23.645 1.00 87.56 361 GLN A CA 1
ATOM 2992 C C . GLN A 1 361 ? -13.301 -7.230 24.444 1.00 87.56 361 GLN A C 1
ATOM 2994 O O . GLN A 1 361 ? -14.325 -7.919 24.447 1.00 87.56 361 GLN A O 1
ATOM 2999 N N . ASN A 1 362 ? -12.227 -7.546 25.157 1.00 92.75 362 ASN A N 1
ATOM 3000 C CA . ASN A 1 362 ? -12.134 -8.735 26.002 1.00 92.75 362 ASN A CA 1
ATOM 3001 C C . ASN A 1 362 ? -11.872 -8.400 27.476 1.00 92.75 362 ASN A C 1
ATOM 3003 O O . ASN A 1 362 ? -12.034 -9.286 28.311 1.00 92.75 362 ASN A O 1
ATOM 3007 N N . VAL A 1 363 ? -11.607 -7.134 27.815 1.00 95.88 363 VAL A N 1
ATOM 3008 C CA . VAL A 1 363 ? -11.509 -6.648 29.199 1.00 95.88 363 VAL A CA 1
ATOM 3009 C C . VAL A 1 363 ? -12.340 -5.380 29.440 1.00 95.88 363 VAL A C 1
ATOM 3011 O O . VAL A 1 363 ? -12.760 -4.697 28.502 1.00 95.88 363 VAL A O 1
ATOM 3014 N N . ILE A 1 364 ? -12.594 -5.068 30.711 1.00 95.06 364 ILE A N 1
ATOM 3015 C CA . ILE A 1 364 ? -13.136 -3.788 31.187 1.00 95.06 364 ILE A CA 1
ATOM 3016 C C . ILE A 1 364 ? -12.217 -3.178 32.239 1.00 95.06 364 ILE A C 1
ATOM 3018 O O . ILE A 1 364 ? -11.549 -3.898 32.976 1.00 95.06 364 ILE A O 1
ATOM 3022 N N . PHE A 1 365 ? -12.238 -1.852 32.333 1.00 95.06 365 PHE A N 1
ATOM 3023 C CA . PHE A 1 365 ? -11.663 -1.133 33.463 1.00 95.06 365 PHE A CA 1
ATOM 3024 C C . PHE A 1 365 ? -12.711 -1.013 34.571 1.00 95.06 365 PHE A C 1
ATOM 3026 O O . PHE A 1 365 ? -13.661 -0.237 34.442 1.00 95.06 365 PHE A O 1
ATOM 3033 N N . ASP A 1 366 ? -12.533 -1.774 35.646 1.00 95.44 366 ASP A N 1
ATOM 3034 C CA . ASP A 1 366 ? -13.262 -1.613 36.899 1.00 95.44 366 ASP A CA 1
ATOM 3035 C C . ASP A 1 366 ? -12.583 -0.523 37.737 1.00 95.44 366 ASP A C 1
ATOM 3037 O O . ASP A 1 366 ? -11.537 -0.734 38.352 1.00 95.44 366 ASP A O 1
ATOM 3041 N N . LYS A 1 367 ? -13.133 0.689 37.674 1.00 95.06 367 LYS A N 1
ATOM 3042 C CA . LYS A 1 367 ? -12.531 1.895 38.250 1.00 95.06 367 LYS A CA 1
ATOM 3043 C C . LYS A 1 367 ? -12.837 1.972 39.741 1.00 95.06 367 LYS A C 1
ATOM 3045 O O . LYS A 1 367 ? -14.003 1.997 40.126 1.00 95.06 367 LYS A O 1
ATOM 3050 N N . ARG A 1 368 ? -11.796 2.108 40.562 1.00 95.38 368 ARG A N 1
ATOM 3051 C CA . ARG A 1 368 ? -11.872 2.241 42.021 1.00 95.38 368 ARG A CA 1
ATOM 3052 C C . ARG A 1 368 ? -11.267 3.587 42.439 1.00 95.38 368 ARG A C 1
ATOM 3054 O O . ARG A 1 368 ? -10.064 3.673 42.668 1.00 95.38 368 ARG A O 1
ATOM 3061 N N . PRO A 1 369 ? -12.070 4.671 42.498 1.00 93.38 369 PRO A N 1
ATOM 3062 C CA . PRO A 1 369 ? -11.567 6.004 42.838 1.00 93.38 369 PRO A CA 1
ATOM 3063 C C . PRO A 1 369 ? -10.934 6.075 44.228 1.00 93.38 369 PRO A C 1
ATOM 3065 O O . PRO A 1 369 ? -9.949 6.786 44.399 1.00 93.38 369 PRO A O 1
ATOM 3068 N N . GLU A 1 370 ? -11.483 5.332 45.192 1.00 93.31 370 GLU A N 1
ATOM 3069 C CA . GLU A 1 370 ? -10.982 5.278 46.572 1.00 93.31 370 GLU A CA 1
ATOM 3070 C C . GLU A 1 370 ? -9.609 4.605 46.655 1.00 93.31 370 GLU A C 1
ATOM 3072 O O . GLU A 1 370 ? -8.723 5.085 47.353 1.00 93.31 370 GLU A O 1
ATOM 3077 N N . GLU A 1 371 ? -9.398 3.559 45.852 1.00 93.88 371 GLU A N 1
ATOM 3078 C CA . GLU A 1 371 ? -8.111 2.863 45.719 1.00 93.88 371 GLU A CA 1
ATOM 3079 C C . GLU A 1 371 ? -7.168 3.535 44.709 1.00 93.88 371 GLU A C 1
ATOM 3081 O O . GLU A 1 371 ? -6.068 3.042 44.466 1.00 93.88 371 GLU A O 1
ATOM 3086 N N . GLN A 1 372 ? -7.599 4.635 44.082 1.00 94.06 372 GLN A N 1
ATOM 3087 C CA . GLN A 1 372 ? -6.840 5.372 43.068 1.00 94.06 372 GLN A CA 1
ATOM 3088 C C . GLN A 1 372 ? -6.284 4.470 41.951 1.00 94.06 372 GLN A C 1
ATOM 3090 O O . GLN A 1 372 ? -5.167 4.656 41.470 1.00 94.06 372 GLN A O 1
ATOM 3095 N N . CYS A 1 373 ? -7.061 3.479 41.515 1.00 95.31 373 CYS A N 1
ATOM 3096 C CA . CYS A 1 373 ? -6.676 2.599 40.417 1.00 95.31 373 CYS A CA 1
ATOM 3097 C C . CYS A 1 373 ? -7.889 2.105 39.619 1.00 95.31 373 CYS A C 1
ATOM 3099 O O . CYS A 1 373 ? -9.045 2.364 39.962 1.00 95.31 373 CYS A O 1
ATOM 3101 N N . ALA A 1 374 ? -7.630 1.403 38.518 1.00 96.38 374 ALA A N 1
ATOM 3102 C CA . ALA A 1 374 ? -8.635 0.599 37.840 1.00 96.38 374 ALA A CA 1
ATOM 3103 C C . ALA A 1 374 ? -8.131 -0.831 37.638 1.00 96.38 374 ALA A C 1
ATOM 3105 O O . ALA A 1 374 ? -7.062 -1.046 37.067 1.00 96.38 374 ALA A O 1
ATOM 3106 N N . TYR A 1 375 ? -8.920 -1.812 38.061 1.00 96.62 375 TYR A N 1
ATOM 3107 C CA . TYR A 1 375 ? -8.639 -3.216 37.790 1.00 96.62 375 TYR A CA 1
ATOM 3108 C C . TYR A 1 375 ? -9.056 -3.559 36.362 1.00 96.62 375 TYR A C 1
ATOM 3110 O O . TYR A 1 375 ? -10.131 -3.179 35.896 1.00 96.62 375 TYR A O 1
ATOM 3118 N N . VAL A 1 376 ? -8.204 -4.283 35.646 1.00 96.44 376 VAL A N 1
ATOM 3119 C CA . VAL A 1 376 ? -8.500 -4.755 34.294 1.00 96.44 376 VAL A CA 1
ATOM 3120 C C . VAL A 1 376 ? -9.122 -6.138 34.407 1.00 96.44 376 VAL A C 1
ATOM 3122 O O . VAL A 1 376 ? -8.418 -7.104 34.681 1.00 96.44 376 VAL A O 1
ATOM 3125 N N . ILE A 1 377 ? -10.433 -6.243 34.207 1.00 97.25 377 ILE A N 1
ATOM 3126 C CA . ILE A 1 377 ? -11.186 -7.487 34.421 1.00 97.25 377 ILE A CA 1
ATOM 3127 C C . ILE A 1 377 ? -11.562 -8.130 33.086 1.00 97.25 377 ILE A C 1
ATOM 3129 O O . ILE A 1 377 ? -12.098 -7.464 32.198 1.00 97.25 377 ILE A O 1
ATOM 3133 N N . ALA A 1 378 ? -11.327 -9.435 32.947 1.00 96.06 378 ALA A N 1
ATOM 3134 C CA . ALA A 1 378 ? -11.691 -10.199 31.755 1.00 96.06 378 ALA A CA 1
ATOM 3135 C C . ALA A 1 378 ? -13.219 -10.324 31.584 1.00 96.06 378 ALA A C 1
ATOM 3137 O O . ALA A 1 378 ? -13.928 -10.821 32.457 1.00 96.06 378 ALA A O 1
ATOM 3138 N N . LYS A 1 379 ? -13.750 -9.919 30.422 1.00 94.75 379 LYS A N 1
ATOM 3139 C CA . LYS A 1 379 ? -15.186 -10.026 30.066 1.00 94.75 379 LYS A CA 1
ATOM 3140 C C . LYS A 1 379 ? -15.587 -11.424 29.602 1.00 94.75 379 LYS A C 1
ATOM 3142 O O . LYS A 1 379 ? -16.769 -11.773 29.624 1.00 94.75 379 LYS A O 1
ATOM 3147 N N . ARG A 1 380 ? -14.612 -12.190 29.126 1.00 92.38 380 ARG A N 1
ATOM 3148 C CA . ARG A 1 380 ? -14.729 -13.558 28.618 1.00 92.38 380 ARG A CA 1
ATOM 3149 C C . ARG A 1 380 ? -13.401 -14.274 28.818 1.00 92.38 380 ARG A C 1
ATOM 3151 O O . ARG A 1 380 ? -12.419 -13.617 29.148 1.00 92.38 380 ARG A O 1
ATOM 3158 N N . ASP A 1 381 ? -13.369 -15.567 28.537 1.00 90.38 381 ASP A N 1
ATOM 3159 C CA . ASP A 1 381 ? -12.109 -16.297 28.472 1.00 90.38 381 ASP A CA 1
ATOM 3160 C C . ASP A 1 381 ? -11.225 -15.727 27.350 1.00 90.38 381 ASP A C 1
ATOM 3162 O O . ASP A 1 381 ? -11.695 -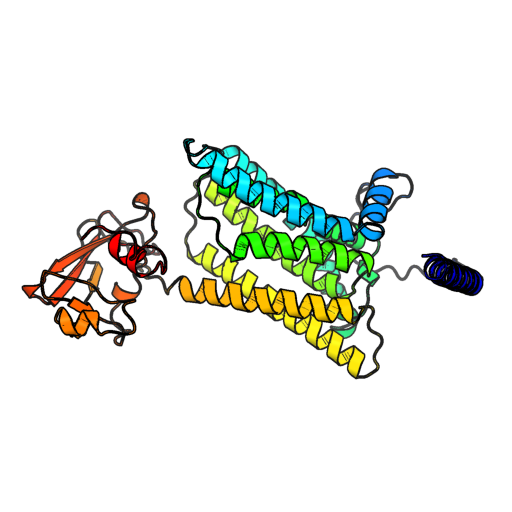15.439 26.237 1.00 90.38 381 ASP A O 1
ATOM 3166 N N . ILE A 1 382 ? -9.950 -15.520 27.671 1.00 89.81 382 ILE A N 1
ATOM 3167 C CA . ILE A 1 382 ? -8.921 -14.950 26.798 1.00 89.81 382 ILE A CA 1
ATOM 3168 C C . ILE A 1 382 ? -7.869 -16.032 26.576 1.00 89.81 382 ILE A C 1
ATOM 3170 O O . ILE A 1 382 ? -7.314 -16.560 27.538 1.00 89.81 382 ILE A O 1
ATOM 3174 N N . ALA A 1 383 ? -7.615 -16.391 25.319 1.00 84.06 383 ALA A N 1
ATOM 3175 C CA . ALA A 1 383 ? -6.646 -17.435 24.990 1.00 84.06 383 ALA A CA 1
ATOM 3176 C C . ALA A 1 383 ? -5.204 -16.922 25.122 1.00 84.06 383 ALA A C 1
ATOM 3178 O O . ALA A 1 383 ? -4.953 -15.736 24.929 1.00 84.06 383 ALA A O 1
ATOM 3179 N N . ALA A 1 384 ? -4.247 -17.819 25.377 1.00 81.19 384 ALA A N 1
ATOM 3180 C CA . ALA A 1 384 ? -2.828 -17.468 25.351 1.00 81.19 384 ALA A CA 1
ATOM 3181 C C . ALA A 1 384 ? -2.427 -16.882 23.981 1.00 81.19 384 ALA A C 1
ATOM 3183 O O . ALA A 1 384 ? -2.819 -17.397 22.933 1.00 81.19 384 ALA A O 1
ATOM 3184 N N . GLY A 1 385 ? -1.650 -15.798 23.987 1.00 74.06 385 GLY A N 1
ATOM 3185 C CA . GLY A 1 385 ? -1.238 -15.060 22.791 1.00 74.06 385 GLY A CA 1
ATOM 3186 C C . GLY A 1 385 ? -2.272 -14.052 22.277 1.00 74.06 385 GLY A C 1
ATOM 3187 O O . GLY A 1 385 ? -1.998 -13.336 21.312 1.00 74.06 385 GLY A O 1
ATOM 3188 N N . GLU A 1 386 ? -3.451 -13.962 22.897 1.00 79.25 386 GLU A N 1
ATOM 3189 C CA . GLU A 1 386 ? -4.469 -12.979 22.531 1.00 79.25 386 GLU A CA 1
ATOM 3190 C C . GLU A 1 386 ? -4.112 -11.584 23.083 1.00 79.25 386 GLU A C 1
ATOM 3192 O O . GLU A 1 386 ? -3.634 -11.459 24.214 1.00 79.25 386 GLU A O 1
ATOM 3197 N N . GLU A 1 387 ? -4.344 -10.531 22.289 1.00 88.00 387 GLU A N 1
ATOM 3198 C CA . GLU A 1 387 ? -4.182 -9.137 22.731 1.00 88.00 387 GLU A CA 1
ATOM 3199 C C . GLU A 1 387 ? -5.341 -8.705 23.629 1.00 88.00 387 GLU A C 1
ATOM 3201 O O . GLU A 1 387 ? -6.492 -9.070 23.393 1.00 88.00 387 GLU A O 1
ATOM 3206 N N . ILE A 1 388 ? -5.045 -7.882 24.626 1.00 90.69 388 ILE A N 1
ATOM 3207 C CA . ILE A 1 388 ? -5.999 -7.319 25.569 1.00 90.69 388 ILE A CA 1
ATOM 3208 C C . ILE A 1 388 ? -6.542 -5.991 25.029 1.00 90.69 388 ILE A C 1
ATOM 3210 O O . ILE A 1 388 ? -5.790 -5.079 24.684 1.00 90.69 388 ILE A O 1
ATOM 3214 N N . PHE A 1 389 ? -7.869 -5.880 25.005 1.00 91.12 389 PHE A N 1
ATOM 3215 C CA . PHE A 1 389 ? -8.616 -4.762 24.445 1.00 91.12 389 PHE A CA 1
ATOM 3216 C C . PHE A 1 389 ? -9.690 -4.248 25.403 1.00 91.12 389 PHE A C 1
ATOM 3218 O O . PHE A 1 389 ? -10.575 -5.006 25.818 1.00 91.12 389 PHE A O 1
ATOM 3225 N N . ALA A 1 390 ? -9.678 -2.938 25.651 1.00 91.94 390 ALA A N 1
ATOM 3226 C CA . ALA A 1 390 ? -10.659 -2.237 26.479 1.00 91.94 390 ALA A CA 1
ATOM 3227 C C . ALA A 1 390 ? -11.331 -1.089 25.713 1.00 91.94 390 ALA A C 1
ATOM 3229 O O . ALA A 1 390 ? -10.776 -0.558 24.762 1.00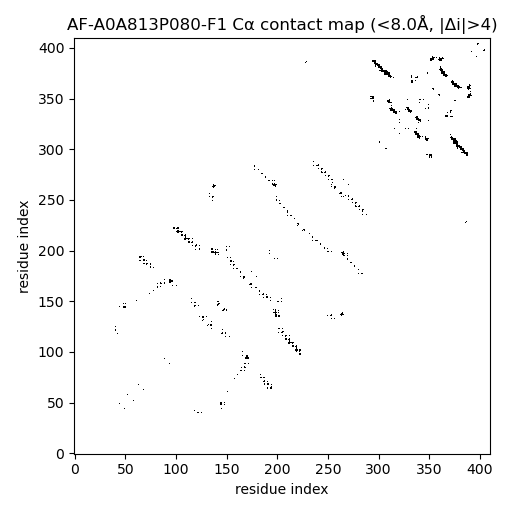 91.94 390 ALA A O 1
ATOM 3230 N N . ASP A 1 391 ? -12.528 -0.678 26.131 1.00 88.88 391 ASP A N 1
ATOM 3231 C CA . ASP A 1 391 ? -13.146 0.563 25.640 1.00 88.88 391 ASP A CA 1
ATOM 3232 C C . ASP A 1 391 ? -12.536 1.764 26.373 1.00 88.88 391 ASP A C 1
ATOM 3234 O O . ASP A 1 391 ? -12.605 1.823 27.604 1.00 88.88 391 ASP A O 1
ATOM 3238 N N . TYR A 1 392 ? -11.991 2.743 25.652 1.00 86.44 392 TYR A N 1
ATOM 3239 C CA . TYR A 1 392 ? -11.576 4.010 26.268 1.00 86.44 392 TYR A CA 1
ATOM 3240 C C . TYR A 1 392 ? -12.758 4.959 26.492 1.00 86.44 392 TYR A C 1
ATOM 3242 O O . TYR A 1 392 ? -12.668 5.930 27.247 1.00 86.44 392 TYR A O 1
ATOM 3250 N N . GLY A 1 393 ? -13.891 4.679 25.851 1.00 81.44 393 GLY A N 1
ATOM 3251 C CA . GLY A 1 393 ? -15.070 5.516 25.864 1.00 81.44 393 GLY A CA 1
ATOM 3252 C C . GLY A 1 393 ? -15.036 6.598 24.786 1.00 81.44 393 GLY A C 1
ATOM 3253 O O . GLY A 1 393 ? -13.999 7.080 24.329 1.00 81.44 393 GLY A O 1
ATOM 3254 N N . ARG A 1 394 ? -16.235 7.029 24.386 1.00 74.06 394 ARG A N 1
ATOM 3255 C CA . ARG A 1 394 ? -16.442 7.993 23.293 1.00 74.06 394 ARG A CA 1
ATOM 3256 C C . ARG A 1 394 ? -15.715 9.325 23.514 1.00 74.06 394 ARG A C 1
ATOM 3258 O O . ARG A 1 394 ? -15.232 9.917 22.553 1.00 74.06 394 ARG A O 1
ATOM 3265 N N . TRP A 1 395 ? -15.648 9.794 24.759 1.00 69.94 395 TRP A N 1
ATOM 3266 C CA . TRP A 1 395 ? -15.062 11.090 25.105 1.00 69.94 395 TRP A CA 1
ATOM 3267 C C . TRP A 1 395 ? -13.552 11.149 24.866 1.00 69.94 395 TRP A C 1
ATOM 3269 O O . TRP A 1 395 ? -13.084 12.151 24.336 1.00 69.94 395 TRP A O 1
ATOM 3279 N N . TYR A 1 396 ? -12.820 10.063 25.139 1.00 76.75 396 TYR A N 1
ATOM 3280 C CA . TYR A 1 396 ? -11.379 9.976 24.873 1.00 76.75 396 TYR A CA 1
ATOM 3281 C C . TYR A 1 396 ? -11.061 10.235 23.392 1.00 76.75 396 TYR A C 1
ATOM 3283 O O . TYR A 1 396 ? -10.185 11.027 23.037 1.00 76.75 396 TYR A O 1
ATOM 3291 N N . TRP A 1 397 ? -11.833 9.617 22.495 1.00 73.75 397 TRP A N 1
ATOM 3292 C CA . TRP A 1 397 ? -11.635 9.784 21.057 1.00 73.75 397 TRP A CA 1
ATOM 3293 C C . TRP A 1 397 ? -12.085 11.152 20.545 1.00 73.75 397 TRP A C 1
ATOM 3295 O O . TRP A 1 397 ? -11.446 11.703 19.649 1.00 73.75 397 TRP A O 1
ATOM 3305 N N . LEU A 1 398 ? -13.133 11.737 21.134 1.00 67.75 398 LEU A N 1
ATOM 3306 C CA . LEU A 1 398 ? -13.550 13.104 20.813 1.00 67.75 398 LEU A CA 1
ATOM 3307 C C . LEU A 1 398 ? -12.458 14.120 21.165 1.00 67.75 398 LEU A C 1
ATOM 3309 O O . LEU A 1 398 ? -12.193 15.002 20.357 1.00 67.75 398 LEU A O 1
ATOM 3313 N N . THR A 1 399 ? -11.765 13.951 22.295 1.00 64.19 399 THR A N 1
ATOM 3314 C CA . THR A 1 399 ? -10.662 14.843 22.692 1.00 64.19 399 THR A CA 1
ATOM 3315 C C . THR A 1 399 ? -9.412 14.722 21.815 1.00 64.19 399 THR A C 1
ATOM 3317 O O . THR A 1 399 ? -8.631 15.664 21.759 1.00 64.19 399 THR A O 1
ATOM 3320 N N . LYS A 1 400 ? -9.231 13.609 21.087 1.00 59.81 400 LYS A N 1
ATOM 3321 C CA . LYS A 1 400 ? -8.143 13.436 20.103 1.00 59.81 400 LYS A CA 1
ATOM 3322 C C . LYS A 1 400 ? -8.504 13.906 18.687 1.00 59.81 400 LYS A C 1
ATOM 3324 O O . LYS A 1 400 ? -7.646 13.880 17.810 1.00 59.81 400 LYS A O 1
ATOM 3329 N N . THR A 1 401 ? -9.750 14.324 18.437 1.00 45.16 401 THR A N 1
ATOM 3330 C CA . THR A 1 401 ? -10.162 14.854 17.126 1.00 45.16 401 THR A CA 1
ATOM 3331 C C . THR A 1 401 ? -10.227 16.385 17.206 1.00 45.16 401 THR A C 1
ATOM 3333 O O . THR A 1 401 ? -11.157 16.897 17.828 1.00 45.16 401 THR A O 1
ATOM 3336 N N . PRO A 1 402 ? -9.296 17.138 16.591 1.00 40.06 402 PRO A N 1
ATOM 3337 C CA . PRO A 1 402 ? -9.169 18.581 16.834 1.00 40.06 402 PRO A CA 1
ATOM 3338 C C . PRO A 1 402 ? -10.414 19.417 16.469 1.00 40.06 402 PRO A C 1
ATOM 3340 O O . PRO A 1 402 ? -10.629 20.466 17.059 1.00 40.06 402 PRO A O 1
ATOM 3343 N N . ASN A 1 403 ? -11.302 18.935 15.589 1.00 40.12 403 ASN A N 1
ATOM 3344 C CA . ASN A 1 403 ? -12.371 19.759 14.995 1.00 40.12 403 ASN A CA 1
ATOM 3345 C C . ASN A 1 403 ? -13.795 19.523 15.543 1.00 40.12 403 ASN A C 1
ATOM 3347 O O . ASN A 1 403 ? -14.768 19.846 14.860 1.00 40.12 403 ASN A O 1
ATOM 3351 N N . ARG A 1 404 ? -13.980 18.903 16.720 1.00 36.56 404 ARG A N 1
ATOM 3352 C CA . ARG A 1 404 ? -15.342 18.603 17.235 1.00 36.56 404 ARG A CA 1
ATOM 3353 C C . ARG A 1 404 ? -15.730 19.232 18.566 1.00 36.56 404 ARG A C 1
ATOM 3355 O O . ARG A 1 404 ? -16.900 19.130 18.926 1.00 36.56 404 ARG A O 1
ATOM 3362 N N . LEU A 1 405 ? -14.807 19.884 19.268 1.00 39.25 405 LEU A N 1
ATOM 3363 C CA . LEU A 1 405 ? -15.115 20.523 20.552 1.00 39.25 405 LEU A CA 1
ATOM 3364 C C . LEU A 1 405 ? -15.867 21.861 20.399 1.00 39.25 405 LEU A C 1
ATOM 3366 O O . LEU A 1 405 ? -16.513 22.283 21.347 1.00 39.25 405 LEU A O 1
ATOM 3370 N N . GLU A 1 406 ? -15.898 22.465 19.206 1.00 36.88 406 GLU A N 1
ATOM 3371 C CA . GLU A 1 406 ? -16.628 23.723 18.936 1.00 36.88 406 GLU A CA 1
ATOM 3372 C C . GLU A 1 406 ? -18.153 23.570 18.764 1.00 36.88 406 GLU A C 1
ATOM 3374 O O . GLU A 1 406 ? -18.851 24.559 18.565 1.00 36.88 406 GLU A O 1
ATOM 3379 N N . LYS A 1 407 ? -18.709 22.350 18.803 1.00 32.28 407 LYS A N 1
ATOM 3380 C CA . LYS A 1 407 ? -20.139 22.110 18.508 1.00 32.28 407 LYS A CA 1
ATOM 3381 C C . LYS A 1 407 ? -20.895 21.359 19.600 1.00 32.28 407 LYS A C 1
ATOM 3383 O O . LYS A 1 407 ? -21.748 20.528 19.287 1.00 32.28 407 LYS A O 1
ATOM 3388 N N . LEU A 1 408 ? -20.596 21.621 20.867 1.00 30.00 408 LEU A N 1
ATOM 3389 C CA . LEU A 1 408 ? -21.444 21.149 21.961 1.00 30.00 408 LEU A CA 1
ATOM 3390 C C . LEU A 1 408 ? -22.114 22.354 22.629 1.00 30.00 408 LEU A C 1
ATOM 3392 O O . LEU A 1 408 ? -21.396 23.256 23.056 1.00 30.00 408 LEU A O 1
ATOM 3396 N N . PRO A 1 409 ? -23.459 22.404 22.687 1.00 33.94 409 PRO A N 1
ATOM 3397 C CA . PRO A 1 409 ? -24.139 23.396 23.503 1.00 33.94 409 PRO A CA 1
ATOM 3398 C C . PRO A 1 409 ? -23.769 23.164 24.972 1.00 33.94 409 PRO A C 1
ATOM 3400 O O . PRO A 1 409 ? -23.714 22.017 25.426 1.00 33.94 409 PRO A O 1
ATOM 3403 N N . THR A 1 410 ? -23.450 24.270 25.642 1.00 36.84 410 THR A N 1
ATOM 3404 C CA . THR A 1 410 ? -23.184 24.388 27.083 1.00 36.84 410 THR A CA 1
ATOM 3405 C C . THR A 1 410 ? -24.337 23.894 27.931 1.00 36.84 410 THR A C 1
ATOM 3407 O O . THR A 1 410 ? -25.491 24.185 27.539 1.00 36.84 410 THR A O 1
#

Sequence (410 aa):
MVTIMSHISDYFEQFNSSLTAASQSSSQSLDVSSSTNKIPLTFYVFDFERYSDEMGTLRDLRTYMIQRWHNSFFFALAYLFLIYTGQIYMKNKPRFELRLWLAAWNTLLALFSIFGGMRVLPELIYVISRHGIKYSICNNSNAFGVVGFWTWAFCFSKLPELIDTVFIVLRKQQLIFLHWYHHASVLIYCWFSYQDYSSTGRWFCSLNYIVHGIMYSYYALRALKFRIPRWVSMVITMLQLTQMIIGCWVNLQAWQYKKNGEICQVTDENLKVSLIMYGTYFLLFAHFFLGAGFGLFTRMQIAKGSCVCIYKGKTLRTIDAIRLKDKSYLMRLGPQVYVDPCDDETILGRYINDPRNRLLQNVIFDKRPEEQCAYVIAKRDIAAGEEIFADYGRWYWLTKTPNRLEKLPT

Nearest PDB structures (foldseek):
  8to0-assembly1_GY  TM=1.759E-01  e=2.313E+00  Mus musculus

pLDDT: mean 81.28, std 20.0, range [20.39, 97.88]

Radius of gyration: 27.71 Å; Cα contacts (8 Å, |Δi|>4): 502; chains: 1; bounding box: 58×58×86 Å